Protein AF-0000000067511262 (afdb_homodimer)

Solvent-accessible surface area (backbone atoms only — not comparable to full-atom values): 21198 Å² total; per-residue (Å²): 120,46,37,30,38,48,37,59,48,63,80,64,59,83,78,60,45,50,91,71,30,51,30,31,38,39,18,24,50,62,90,54,74,32,18,30,41,23,57,16,49,47,28,52,44,31,54,56,32,47,76,54,63,23,46,34,28,38,36,55,33,84,53,57,82,74,45,63,75,54,71,71,54,48,51,17,44,37,46,35,39,42,48,41,53,71,35,52,45,58,25,39,30,36,55,55,27,38,97,84,36,38,76,28,59,68,62,50,61,68,41,51,72,46,47,73,78,48,45,28,30,36,33,55,59,56,26,57,29,52,77,92,48,42,66,60,50,49,54,51,39,42,72,74,50,31,48,32,35,35,31,40,50,44,69,58,97,59,64,38,81,78,20,39,69,54,38,26,51,50,40,60,69,39,64,79,68,36,44,48,28,40,29,61,87,36,27,57,86,48,39,64,62,50,29,63,73,27,67,37,55,33,41,31,21,76,44,47,115,123,47,36,30,37,49,36,58,49,63,80,64,58,85,78,61,46,50,92,70,30,50,31,31,39,41,17,23,48,62,92,54,73,32,18,30,41,22,56,13,49,47,29,51,43,30,54,57,31,48,77,51,65,23,48,36,28,36,35,54,32,84,53,56,83,76,44,63,74,54,70,69,54,49,52,18,45,35,45,35,38,41,48,39,53,72,34,52,44,58,24,39,30,36,56,56,26,39,97,84,35,39,77,27,59,69,62,51,62,68,40,50,73,46,47,72,80,49,45,29,30,36,34,54,60,57,25,58,30,52,76,93,49,42,65,60,48,49,54,52,39,42,71,73,50,30,48,31,36,35,32,42,51,44,70,59,95,58,65,39,81,79,20,39,69,54,38,26,50,52,41,59,69,38,64,80,68,34,44,51,28,41,28,60,86,36,26,58,86,46,40,64,61,50,28,63,72,26,66,37,54,34,41,31,22,77,43,49,112

InterPro domains:
  IPR005627 CutC-like [MF_00795] (1-207)
  IPR005627 CutC-like [PF03932] (2-208)
  IPR005627 CutC-like [PTHR12598] (1-207)
  IPR036822 CutC-like domain superfamily [G3DSA:3.20.20.380] (1-209)
  IPR036822 CutC-like domain superfamily [SSF110395] (1-209)

Secondary structure (DSSP, 8-state):
-EEEEEEETTTTGGG--TTT-SEEEEEB-GGGT-BPPPHHHHHHHHHHHHHTT-EEEEE--SSSS-S---HHHHHHHHHHHHHHHHHT-SEEEE--B-TTSSB-HHHHHHHGGGGTT--EEE-GGGGGS-GGGHHHHHHHHHHHTEEEEEE-SSSS---GGGGHHHHHHHHHHHTTSSEEEE-SS-BTTTHHHHHHHHT-SEEEETB--/-EEEEEEETTTTGGG--TTT-SEEEEEB-GGGT-BPPPHHHHHHHHHHHHHTT-EEEEE--SSSS-S---HHHHHHHHHHHHHHHHHT-SEEEE--B-TTSSB-HHHHHHHGGGGTT--EEE-GGGGGS-GGGHHHHHHHHHHHTEEEEEE-SSSS---GGGGHHHHHHHHHHHTTSSEEEE-SS-BTTTHHHHHHHHT-SEEEETB--

Organism: Streptococcus pyogenes serotype M1 (NCBI:txid301447)

Sequence (418 aa):
MIKEFCAENLTLLPTLDAGQISRVELCDNLAVGGTTPSYGVIKEACQLLHDKKISVATMIRPRGGDFVYNDLELKAMEEDILKAVEAGSDALVLGLLTTENQLDTDAIEQLLPATQGLPLVFHMAFDRIPTDHQHQALDQLIDYGFVRVLTHGSPEATPITDNVEQLKSLVTYANKRIEIMIGGGITAENCQSLSQLTGTAIVHGTKIIMIKEFCAENLTLLPTLDAGQISRVELCDNLAVGGTTPSYGVIKEACQLLHDKKISVATMIRPRGGDFVYNDLELKAMEEDILKAVEAGSDALVLGLLTTENQLDTDAIEQLLPATQGLPLVFHMAFDRIPTDHQHQALDQLIDYGFVRVLTHGSPEATPITDNVEQLKSLVTYANKRIEIMIGGGITAENCQSLSQLTGTAIVHGTKII

Foldseek 3Di:
DAEEAEDAFCVCLLVDACVQHQEYEYFHPCVQPGAFDDLVSLLVSQVSVVVRNHAYETEQHHDHDAQADDPVSLVVSLVSLLSSVVSHHQEYEGEHADPQLHGPPVSLVVNLVSNVLHAYEYEQSLQSHDLVCSLVNLVVCLVSRHAEYEHLQHPDLDDSVVNLVSLLVVCVSCVNSHAYEYEHNAACVCPVVSCVSSVGDYYYDNHND/DAEEAEDAFCVCLLVDACVQHQEYEYFHPCVQPGAFDDLVSLLVSQVSVVVRNHAYETEQHHDHDAQADDPVSLVVSLVSLLSSVVSHHQEYEGEHADPQLHGPPVSLVVNLVSNVLHAYEYEQSLQSHDLVCSLVNLVVCLVSRHAEYEHLQHPDLDASVVNLVSLLVVCVSCVNSHAYEYEHNAACVCPVVSCVSSVGDYYYDNHND

Nearest PDB structures (foldseek):
  2bdq-assembly1_B  TM=9.965E-01  e=1.317E-31  Streptococcus agalactiae
  3iwp-assembly5_C  TM=9.429E-01  e=2.240E-20  Homo sapiens
  3iwp-assembly4_A  TM=9.549E-01  e=7.178E-20  Homo sapiens
  3iwp-assembly5_D  TM=9.523E-01  e=1.079E-19  Homo sapiens
  3iwp-assembly3_I  TM=9.558E-01  e=2.740E-19  Homo sapiens

pLDDT: mean 97.74, std 1.68, range [88.31, 98.94]

Structure (mmCIF, N/CA/C/O backbone):
data_AF-0000000067511262-model_v1
#
loop_
_entity.id
_entity.type
_entity.pdbx_description
1 polymer 'PF03932 family protein CutC'
#
loop_
_atom_site.group_PDB
_atom_site.id
_atom_site.type_symbol
_atom_site.label_atom_id
_atom_site.label_alt_id
_atom_site.label_comp_id
_atom_site.label_asym_id
_atom_site.label_entity_id
_atom_site.label_seq_id
_atom_site.pdbx_PDB_ins_code
_atom_site.Cartn_x
_atom_site.Cartn_y
_atom_site.Cartn_z
_atom_site.occupancy
_atom_site.B_iso_or_equiv
_atom_site.auth_seq_id
_atom_site.auth_comp_id
_atom_site.auth_asym_id
_atom_site.auth_atom_id
_atom_site.pdbx_PDB_model_num
ATOM 1 N N . MET A 1 1 ? -8.945 -26.469 -13.742 1 91.44 1 MET A N 1
ATOM 2 C CA . MET A 1 1 ? -8.305 -25.156 -13.891 1 91.44 1 MET A CA 1
ATOM 3 C C . MET A 1 1 ? -8.477 -24.328 -12.633 1 91.44 1 MET A C 1
ATOM 5 O O . MET A 1 1 ? -9.586 -24.203 -12.102 1 91.44 1 MET A O 1
ATOM 9 N N . ILE A 1 2 ? -7.406 -23.875 -12.062 1 95.06 2 ILE A N 1
ATOM 10 C CA . ILE A 1 2 ? -7.398 -23.047 -10.867 1 95.06 2 ILE A CA 1
ATOM 11 C C . ILE A 1 2 ? -7.387 -21.562 -11.258 1 95.06 2 ILE A C 1
ATOM 13 O O . ILE A 1 2 ? -6.59 -21.141 -12.102 1 95.06 2 ILE A O 1
ATOM 17 N N . LYS A 1 3 ? -8.305 -20.812 -10.641 1 96.88 3 LYS A N 1
ATOM 18 C CA . LYS A 1 3 ? -8.359 -19.375 -10.883 1 96.88 3 LYS A CA 1
ATOM 19 C C . LYS A 1 3 ? -7.84 -18.594 -9.672 1 96.88 3 LYS A C 1
ATOM 21 O O . LYS A 1 3 ? -8.258 -18.844 -8.539 1 96.88 3 LYS A O 1
ATOM 26 N N . GLU A 1 4 ? -6.957 -17.797 -9.93 1 98.19 4 GLU A N 1
ATOM 27 C CA . GLU A 1 4 ? -6.445 -16.875 -8.922 1 98.19 4 GLU A CA 1
ATOM 28 C C . GLU A 1 4 ? -6.895 -15.445 -9.203 1 98.19 4 GLU A C 1
ATOM 30 O O . GLU A 1 4 ? -6.633 -14.906 -10.289 1 98.19 4 GLU A O 1
ATOM 35 N N . PHE A 1 5 ? -7.598 -14.938 -8.25 1 98.44 5 PHE A N 1
ATOM 36 C CA . PHE A 1 5 ? -8.07 -13.562 -8.375 1 98.44 5 PHE A CA 1
ATOM 37 C C . PHE A 1 5 ? -7.043 -12.578 -7.836 1 98.44 5 PHE A C 1
ATOM 39 O O . PHE A 1 5 ? -6.535 -12.75 -6.727 1 98.44 5 PHE A O 1
ATOM 46 N N . CYS A 1 6 ? -6.633 -11.633 -8.594 1 98.44 6 CYS A N 1
ATOM 47 C CA . CYS A 1 6 ? -5.75 -10.555 -8.156 1 98.44 6 CYS A CA 1
ATOM 48 C C . CYS A 1 6 ? -6.547 -9.43 -7.504 1 98.44 6 CYS A C 1
ATOM 50 O O . CYS A 1 6 ? -7.273 -8.703 -8.18 1 98.44 6 CYS A O 1
ATOM 52 N N . ALA A 1 7 ? -6.395 -9.273 -6.238 1 98.5 7 ALA A N 1
ATOM 53 C CA . ALA A 1 7 ? -7.219 -8.344 -5.473 1 98.5 7 ALA A CA 1
ATOM 54 C C . ALA A 1 7 ? -6.395 -7.16 -4.98 1 98.5 7 ALA A C 1
ATOM 56 O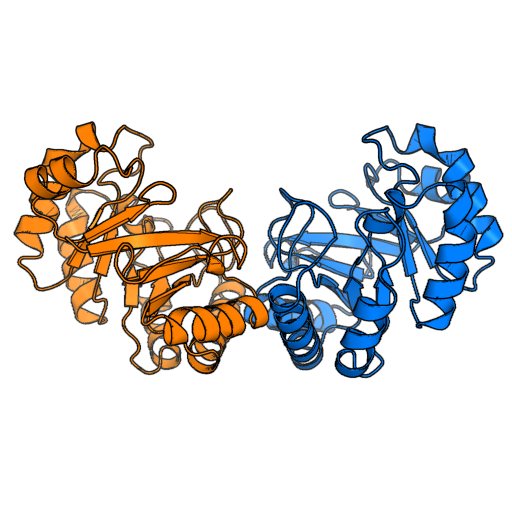 O . ALA A 1 7 ? -5.258 -7.328 -4.539 1 98.5 7 ALA A O 1
ATOM 57 N N . GLU A 1 8 ? -7.016 -6.012 -5.059 1 98.25 8 GLU A N 1
ATOM 58 C CA . GLU A 1 8 ? -6.484 -4.816 -4.402 1 98.25 8 GLU A CA 1
ATOM 59 C C . GLU A 1 8 ? -7.242 -4.512 -3.115 1 98.25 8 GLU A C 1
ATOM 61 O O . GLU A 1 8 ? -8.43 -4.191 -3.15 1 98.25 8 GLU A O 1
ATOM 66 N N . ASN A 1 9 ? -6.5 -4.598 -2.01 1 98.12 9 ASN A N 1
ATOM 67 C CA . ASN A 1 9 ? -7.059 -4.367 -0.682 1 98.12 9 ASN A CA 1
ATOM 68 C C . ASN A 1 9 ? -8.258 -5.273 -0.418 1 98.12 9 ASN A C 1
ATOM 70 O O . ASN A 1 9 ? -8.273 -6.434 -0.833 1 98.12 9 ASN A O 1
ATOM 74 N N . LEU A 1 10 ? -9.289 -4.801 0.387 1 98.75 10 LEU A N 1
ATOM 75 C CA . LEU A 1 10 ? -10.344 -5.66 0.913 1 98.75 10 LEU A CA 1
ATOM 76 C C . LEU A 1 10 ? -11.609 -5.559 0.058 1 98.75 10 LEU A C 1
ATOM 78 O O . LEU A 1 10 ? -12.531 -6.359 0.213 1 98.75 10 LEU A O 1
ATOM 82 N N . THR A 1 11 ? -11.672 -4.641 -0.867 1 97.19 11 THR A N 1
ATOM 83 C CA . THR A 1 11 ? -12.891 -4.109 -1.462 1 97.19 11 THR A CA 1
ATOM 84 C C . THR A 1 11 ? -13.727 -5.227 -2.08 1 97.19 11 THR A C 1
ATOM 86 O O . THR A 1 11 ? -14.93 -5.312 -1.84 1 97.19 11 THR A O 1
ATOM 89 N N . LEU A 1 12 ? -13.164 -6.164 -2.807 1 97.25 12 LEU A N 1
ATOM 90 C CA . LEU A 1 12 ? -13.938 -7.141 -3.564 1 97.25 12 LEU A CA 1
ATOM 91 C C . LEU A 1 12 ? -13.922 -8.5 -2.873 1 97.25 12 LEU A C 1
ATOM 93 O O . LEU A 1 12 ? -14.602 -9.43 -3.309 1 97.25 12 LEU A O 1
ATOM 97 N N . LEU A 1 13 ? -13.273 -8.648 -1.768 1 98.19 13 LEU A N 1
ATOM 98 C CA . LEU A 1 13 ? -13.031 -9.953 -1.154 1 98.19 13 LEU A CA 1
ATOM 99 C C . LEU A 1 13 ? -14.336 -10.555 -0.641 1 98.19 13 LEU A C 1
ATOM 101 O O . LEU A 1 13 ? -14.562 -11.758 -0.78 1 98.19 13 LEU A O 1
ATOM 105 N N . PRO A 1 14 ? -15.234 -9.703 -0.046 1 97.69 14 PRO A N 1
ATOM 106 C CA . PRO A 1 14 ? -16.484 -10.289 0.459 1 97.69 14 PRO A CA 1
ATOM 107 C C . PRO A 1 14 ? -17.328 -10.922 -0.642 1 97.69 14 PRO A C 1
ATOM 109 O O . PRO A 1 14 ? -18.125 -11.82 -0.368 1 97.69 14 PRO A O 1
ATOM 112 N N . THR A 1 15 ? -17.141 -10.539 -1.883 1 96.56 15 THR A N 1
ATOM 113 C CA . THR A 1 15 ? -17.984 -11.016 -2.971 1 96.56 15 THR A CA 1
ATOM 114 C C . THR A 1 15 ? -17.469 -12.328 -3.535 1 96.56 15 THR A C 1
ATOM 116 O O . THR A 1 15 ? -18.141 -12.984 -4.328 1 96.56 15 THR A O 1
ATOM 119 N N . LEU A 1 16 ? -16.234 -12.75 -3.158 1 97.06 16 LEU A N 1
ATOM 120 C CA . LEU A 1 16 ? -15.609 -13.938 -3.719 1 97.06 16 LEU A CA 1
ATOM 121 C C . LEU A 1 16 ? -16.219 -15.203 -3.125 1 97.06 16 LEU A C 1
ATOM 123 O O . LEU A 1 16 ? -16.672 -15.203 -1.979 1 97.06 16 LEU A O 1
ATOM 127 N N . ASP A 1 17 ? -16.188 -16.156 -3.979 1 95.19 17 ASP A N 1
ATOM 128 C CA . ASP A 1 17 ? -16.75 -17.469 -3.609 1 95.19 17 ASP A CA 1
ATOM 129 C C . ASP A 1 17 ? -15.781 -18.594 -3.955 1 95.19 17 ASP A C 1
ATOM 131 O O . ASP A 1 17 ? -15.18 -18.594 -5.031 1 95.19 17 ASP A O 1
ATOM 135 N N . ALA A 1 18 ? -15.688 -19.562 -3.039 1 93.75 18 ALA A N 1
ATOM 136 C CA . ALA A 1 18 ? -14.734 -20.656 -3.201 1 93.75 18 ALA A CA 1
ATOM 137 C C . ALA A 1 18 ? -15.086 -21.516 -4.406 1 93.75 18 ALA A C 1
ATOM 139 O O . ALA A 1 18 ? -14.242 -22.281 -4.902 1 93.75 18 ALA A O 1
ATOM 140 N N . GLY A 1 19 ? -16.281 -21.469 -4.898 1 92.06 19 GLY A N 1
ATOM 141 C CA . GLY A 1 19 ? -16.688 -22.188 -6.098 1 92.06 19 GLY A CA 1
ATOM 142 C C . GLY A 1 19 ? -16.109 -21.594 -7.367 1 92.06 19 GLY A C 1
ATOM 143 O O . GLY A 1 19 ? -16.016 -22.266 -8.391 1 92.06 19 GLY A O 1
ATOM 144 N N . GLN A 1 20 ? -15.648 -20.359 -7.262 1 92.56 20 GLN A N 1
ATOM 145 C CA . GLN A 1 20 ? -15.18 -19.656 -8.445 1 92.56 20 GLN A CA 1
ATOM 146 C C . GLN A 1 20 ? -13.688 -19.359 -8.359 1 92.56 20 GLN A C 1
ATOM 148 O O . GLN A 1 20 ? -12.984 -19.375 -9.375 1 92.56 20 GLN A O 1
ATOM 153 N N . ILE A 1 21 ? -13.273 -19.062 -7.152 1 94.5 21 ILE A N 1
ATOM 154 C CA . ILE A 1 21 ? -11.891 -18.656 -6.922 1 94.5 21 ILE A CA 1
ATOM 155 C C . ILE A 1 21 ? -11.273 -19.516 -5.82 1 94.5 21 ILE A C 1
ATOM 157 O O . ILE A 1 21 ? -11.852 -19.641 -4.734 1 94.5 21 ILE A O 1
ATOM 161 N N . SER A 1 22 ? -10.086 -20 -6.102 1 94.5 22 SER A N 1
ATOM 162 C CA . SER A 1 22 ? -9.406 -20.812 -5.105 1 94.5 22 SER A CA 1
ATOM 163 C C . SER A 1 22 ? -8.344 -20.016 -4.355 1 94.5 22 SER A C 1
ATOM 165 O O . SER A 1 22 ? -7.996 -20.359 -3.221 1 94.5 22 SER A O 1
ATOM 167 N N . ARG A 1 23 ? -7.898 -19.047 -5.023 1 97.31 23 ARG A N 1
ATOM 168 C CA . ARG A 1 23 ? -6.766 -18.297 -4.488 1 97.31 23 ARG A CA 1
ATOM 169 C C . ARG A 1 23 ? -6.875 -16.812 -4.824 1 97.31 23 ARG A C 1
ATOM 171 O O . ARG A 1 23 ? -7.387 -16.453 -5.887 1 97.31 23 ARG A O 1
ATOM 178 N N . VAL A 1 24 ? -6.406 -16.062 -3.877 1 98.75 24 VAL A N 1
ATOM 179 C CA . VAL A 1 24 ? -6.332 -14.617 -4.09 1 98.75 24 VAL A CA 1
ATOM 180 C C . VAL A 1 24 ? -4.887 -14.148 -3.957 1 98.75 24 VAL A C 1
ATOM 182 O O . VAL A 1 24 ? -4.199 -14.5 -2.996 1 98.75 24 VAL A O 1
ATOM 185 N N . GLU A 1 25 ? -4.367 -13.516 -4.945 1 98.88 25 GLU A N 1
ATOM 186 C CA . GLU A 1 25 ? -3.195 -12.672 -4.734 1 98.88 25 GLU A CA 1
ATOM 187 C C . GLU A 1 25 ? -3.592 -11.305 -4.188 1 98.88 25 GLU A C 1
ATOM 189 O O . GLU A 1 25 ? -4.312 -10.555 -4.848 1 98.88 25 GLU A O 1
ATOM 194 N N . LEU A 1 26 ? -3.148 -11.031 -2.98 1 98.94 26 LEU A N 1
ATOM 195 C CA . LEU A 1 26 ? -3.523 -9.805 -2.291 1 98.94 26 LEU A CA 1
ATOM 196 C C . LEU A 1 26 ? -2.451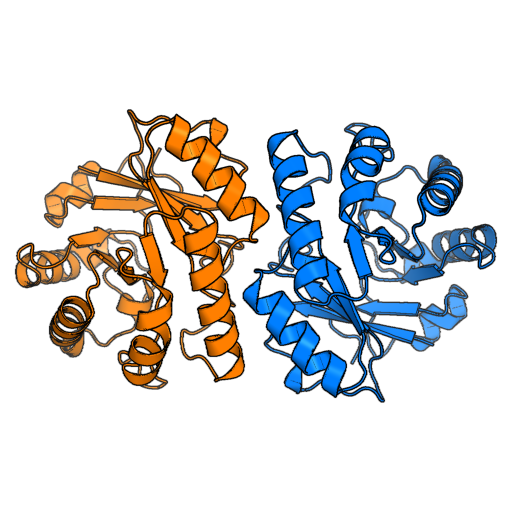 -8.734 -2.469 1 98.94 26 LEU A C 1
ATOM 198 O O . LEU A 1 26 ? -1.285 -8.953 -2.137 1 98.94 26 LEU A O 1
ATOM 202 N N . CYS A 1 27 ? -2.859 -7.562 -2.994 1 98.69 27 CYS A N 1
ATOM 203 C CA . CYS A 1 27 ? -1.966 -6.445 -3.27 1 98.69 27 CYS A CA 1
ATOM 204 C C . CYS A 1 27 ? -2.578 -5.129 -2.801 1 98.69 27 CYS A C 1
ATOM 206 O O . CYS A 1 27 ? -3.771 -5.07 -2.494 1 98.69 27 CYS A O 1
ATOM 208 N N . ASP A 1 28 ? -1.765 -4.219 -2.607 1 98.38 28 ASP A N 1
ATOM 209 C CA . ASP A 1 28 ? -2.146 -2.816 -2.717 1 98.38 28 ASP A CA 1
ATOM 210 C C . ASP A 1 28 ? -1.593 -2.193 -3.996 1 98.38 28 ASP A C 1
ATOM 212 O O . ASP A 1 28 ? -0.698 -2.758 -4.629 1 98.38 28 ASP A O 1
ATOM 216 N N . ASN A 1 29 ? -2.117 -1.059 -4.523 1 98.31 29 ASN A N 1
ATOM 217 C CA . ASN A 1 29 ? -1.533 -0.206 -5.555 1 98.31 29 ASN A CA 1
ATOM 218 C C . ASN A 1 29 ? -1.349 -0.961 -6.867 1 98.31 29 ASN A C 1
ATOM 220 O O . ASN A 1 29 ? -0.247 -0.994 -7.422 1 98.31 29 ASN A O 1
ATOM 224 N N . LEU A 1 30 ? -2.377 -1.603 -7.422 1 97.5 30 LEU A N 1
ATOM 225 C CA . LEU A 1 30 ? -2.326 -2.359 -8.664 1 97.5 30 LEU A CA 1
ATOM 226 C C . LEU A 1 30 ? -1.974 -1.452 -9.844 1 97.5 30 LEU A C 1
ATOM 228 O O . LEU A 1 30 ? -1.562 -1.932 -10.898 1 97.5 30 LEU A O 1
ATOM 232 N N . ALA A 1 31 ? -2.109 -0.095 -9.641 1 96.25 31 ALA A N 1
ATOM 233 C CA . ALA A 1 31 ? -1.77 0.861 -10.688 1 96.25 31 ALA A CA 1
ATOM 234 C C . ALA A 1 31 ? -0.306 0.726 -11.102 1 96.25 31 ALA A C 1
ATOM 236 O O . ALA A 1 31 ? 0.058 1.044 -12.234 1 96.25 31 ALA A O 1
ATOM 237 N N . VAL A 1 32 ? 0.518 0.247 -10.172 1 97.12 32 VAL A N 1
ATOM 238 C CA . VAL A 1 32 ? 1.931 0.077 -10.492 1 97.12 32 VAL A CA 1
ATOM 239 C C . VAL A 1 32 ? 2.285 -1.408 -10.492 1 97.12 32 VAL A C 1
ATOM 241 O O . VAL A 1 32 ? 3.443 -1.776 -10.289 1 97.12 32 VAL A O 1
ATOM 244 N N . GLY A 1 33 ? 1.316 -2.27 -10.523 1 96.5 33 GLY A N 1
ATOM 245 C CA . GLY A 1 33 ? 1.531 -3.707 -10.602 1 96.5 33 GLY A CA 1
ATOM 246 C C . GLY A 1 33 ? 1.364 -4.406 -9.273 1 96.5 33 GLY A C 1
ATOM 247 O O . GLY A 1 33 ? 1.539 -5.625 -9.18 1 96.5 33 GLY A O 1
ATOM 248 N N . GLY A 1 34 ? 1.094 -3.625 -8.211 1 98.38 34 GLY A N 1
ATOM 249 C CA . GLY A 1 34 ? 0.868 -4.207 -6.902 1 98.38 34 GLY A CA 1
ATOM 250 C C . GLY A 1 34 ? 2.025 -3.992 -5.945 1 98.38 34 GLY A C 1
ATOM 251 O O . GLY A 1 34 ? 3.188 -4.137 -6.328 1 98.38 34 GLY A O 1
ATOM 252 N N . THR A 1 35 ? 1.73 -3.602 -4.77 1 98.88 35 THR A N 1
ATOM 253 C CA . THR A 1 35 ? 2.699 -3.51 -3.684 1 98.88 35 THR A CA 1
ATOM 254 C C . THR A 1 35 ? 2.18 -4.215 -2.434 1 98.88 35 THR A C 1
ATOM 256 O O . THR A 1 35 ? 1.051 -4.711 -2.418 1 98.88 35 THR A O 1
ATOM 259 N N . THR A 1 36 ? 3.043 -4.324 -1.447 1 98.94 36 THR A N 1
ATOM 260 C CA . THR A 1 36 ? 2.682 -5.012 -0.211 1 98.94 36 THR A CA 1
ATOM 261 C C . THR A 1 36 ? 1.531 -4.293 0.49 1 98.94 36 THR A C 1
ATOM 263 O O . THR A 1 36 ? 1.616 -3.092 0.763 1 98.94 36 THR A O 1
ATOM 266 N N . PRO A 1 37 ? 0.42 -4.996 0.741 1 98.88 37 PRO A N 1
ATOM 267 C CA . PRO A 1 37 ? -0.646 -4.367 1.526 1 98.88 37 PRO A CA 1
ATOM 268 C C . PRO A 1 37 ? -0.221 -4.066 2.963 1 98.88 37 PRO A C 1
ATOM 270 O O . PRO A 1 37 ? 0.802 -4.578 3.428 1 98.88 37 PRO A O 1
ATOM 273 N N . SER A 1 38 ? -0.977 -3.248 3.627 1 98.94 38 SER A N 1
ATOM 274 C CA . SER A 1 38 ? -0.745 -3.012 5.047 1 98.94 38 SER A CA 1
ATOM 275 C C . SER A 1 38 ? -1.004 -4.273 5.867 1 98.94 38 SER A C 1
ATOM 277 O O . SER A 1 38 ? -1.692 -5.188 5.406 1 98.94 38 SER A O 1
ATOM 279 N N . TYR A 1 39 ? -0.468 -4.297 7.062 1 98.94 39 TYR A N 1
ATOM 280 C CA . TYR A 1 39 ? -0.648 -5.457 7.93 1 98.94 39 TYR A CA 1
ATOM 281 C C . TYR A 1 39 ? -2.129 -5.727 8.18 1 98.94 39 TYR A C 1
ATOM 283 O O . TYR A 1 39 ? -2.576 -6.871 8.102 1 98.94 39 TYR A O 1
ATOM 291 N N . GLY A 1 40 ? -2.826 -4.66 8.523 1 98.94 40 GLY A N 1
ATOM 292 C CA . GLY A 1 40 ? -4.242 -4.82 8.805 1 98.94 40 GLY A CA 1
ATOM 293 C C . GLY A 1 40 ? -5.02 -5.398 7.641 1 98.94 40 GLY A C 1
ATOM 294 O O . GLY A 1 40 ? -5.898 -6.242 7.828 1 98.94 40 GLY A O 1
ATOM 295 N N . VAL A 1 41 ? -4.75 -4.949 6.449 1 98.94 41 VAL A N 1
ATOM 296 C CA . VAL A 1 41 ? -5.41 -5.465 5.258 1 98.94 41 VAL A CA 1
ATOM 297 C C . VAL A 1 41 ? -5.09 -6.949 5.09 1 98.94 41 VAL A C 1
ATOM 299 O O . VAL A 1 41 ? -5.977 -7.754 4.809 1 98.94 41 VAL A O 1
ATOM 302 N N . ILE A 1 42 ? -3.826 -7.359 5.277 1 98.94 42 ILE A N 1
ATOM 303 C CA . ILE A 1 42 ? -3.439 -8.758 5.141 1 98.94 42 ILE A CA 1
ATOM 304 C C . ILE A 1 42 ? -4.191 -9.609 6.164 1 98.94 42 ILE A C 1
ATOM 306 O O . ILE A 1 42 ? -4.793 -10.625 5.816 1 98.94 42 ILE A O 1
ATOM 310 N N . LYS A 1 43 ? -4.172 -9.156 7.363 1 98.94 43 LYS A N 1
ATOM 311 C CA . LYS A 1 43 ? -4.766 -9.922 8.453 1 98.94 43 LYS A CA 1
ATOM 312 C C . LYS A 1 43 ? -6.258 -10.141 8.227 1 98.94 43 LYS A C 1
ATOM 314 O O . LYS A 1 43 ? -6.746 -11.273 8.281 1 98.94 43 LYS A O 1
ATOM 319 N N . GLU A 1 44 ? -6.973 -9.047 7.922 1 98.94 44 GLU A N 1
ATOM 320 C CA . GLU A 1 44 ? -8.422 -9.148 7.746 1 98.94 44 GLU A CA 1
ATOM 321 C C . GLU A 1 44 ? -8.766 -9.914 6.477 1 98.94 44 GLU A C 1
ATOM 323 O O . GLU A 1 44 ? -9.773 -10.633 6.438 1 98.94 44 GLU A O 1
ATOM 328 N N . ALA A 1 45 ? -7.977 -9.734 5.453 1 98.94 45 ALA A N 1
ATOM 329 C CA . ALA A 1 45 ? -8.18 -10.508 4.227 1 98.94 45 ALA A CA 1
ATOM 330 C C . ALA A 1 45 ? -8.023 -12 4.484 1 98.94 45 ALA A C 1
ATOM 332 O O . ALA A 1 45 ? -8.859 -12.805 4.055 1 98.94 45 ALA A O 1
ATOM 333 N N . CYS A 1 46 ? -6.914 -12.375 5.152 1 98.94 46 CYS A N 1
ATOM 334 C CA . CYS A 1 46 ? -6.664 -13.781 5.438 1 98.94 46 CYS A CA 1
ATOM 335 C C . CYS A 1 46 ? -7.805 -14.383 6.25 1 98.94 46 CYS A C 1
ATOM 337 O O . CYS A 1 46 ? -8.297 -15.469 5.93 1 98.94 46 CYS A O 1
ATOM 339 N N . GLN A 1 47 ? -8.234 -13.656 7.273 1 98.81 47 GLN A N 1
ATOM 340 C CA . GLN A 1 47 ? -9.32 -14.164 8.102 1 98.81 47 GLN A CA 1
ATOM 341 C C . GLN A 1 47 ? -10.586 -14.367 7.277 1 98.81 47 GLN A C 1
ATOM 343 O O . GLN A 1 47 ? -11.195 -15.438 7.32 1 98.81 47 GLN A O 1
ATOM 348 N N . LEU A 1 48 ? -10.984 -13.367 6.512 1 98.75 48 LEU A N 1
ATOM 349 C CA . LEU A 1 48 ? -12.195 -13.414 5.711 1 98.75 48 LEU A CA 1
ATOM 350 C C . LEU A 1 48 ? -12.141 -14.547 4.695 1 98.75 48 LEU A C 1
ATOM 352 O O . LEU A 1 48 ? -13.078 -15.336 4.59 1 98.75 48 LEU A O 1
ATOM 356 N N . LEU A 1 49 ? -11.055 -14.641 3.973 1 98.81 49 LEU A N 1
ATOM 357 C CA . LEU A 1 49 ? -10.945 -15.578 2.859 1 98.81 49 LEU A CA 1
ATOM 358 C C . LEU A 1 49 ? -10.758 -17 3.369 1 98.81 49 LEU A C 1
ATOM 360 O O . LEU A 1 49 ? -11.258 -17.953 2.754 1 98.81 49 LEU A O 1
ATOM 364 N N . HIS A 1 50 ? -10.039 -17.188 4.5 1 98.75 50 HIS A N 1
ATOM 365 C CA . HIS A 1 50 ? -9.922 -18.5 5.098 1 98.75 50 HIS A CA 1
ATOM 366 C C . HIS A 1 50 ? -11.281 -19.047 5.516 1 98.75 50 HIS A C 1
ATOM 368 O O . HIS A 1 50 ? -11.57 -20.234 5.344 1 98.75 50 HIS A O 1
ATOM 374 N N . ASP A 1 51 ? -12.086 -18.156 6.074 1 98.19 51 ASP A N 1
ATOM 375 C CA . ASP A 1 51 ? -13.445 -18.547 6.43 1 98.19 51 ASP A CA 1
ATOM 376 C C . ASP A 1 51 ? -14.211 -19.047 5.207 1 98.19 51 ASP A C 1
ATOM 378 O O . ASP A 1 51 ? -15.117 -19.875 5.332 1 98.19 51 ASP A O 1
ATOM 382 N N . LYS A 1 52 ? -13.852 -18.641 4.047 1 97.88 52 LYS A N 1
ATOM 383 C CA . LYS A 1 52 ? -14.492 -19.016 2.791 1 97.88 52 LYS A CA 1
ATOM 384 C C . LYS A 1 52 ? -13.719 -20.156 2.107 1 97.88 52 LYS A C 1
ATOM 386 O O . LYS A 1 52 ? -14.047 -20.547 0.986 1 97.88 52 LYS A O 1
ATOM 391 N N . LYS A 1 53 ? -12.648 -20.531 2.686 1 97.94 53 LYS A N 1
ATOM 392 C CA . LYS A 1 53 ? -11.797 -21.609 2.168 1 97.94 53 LYS A CA 1
ATOM 393 C C . LYS A 1 53 ? -11.086 -21.172 0.889 1 97.94 53 LYS A C 1
ATOM 395 O O . LYS A 1 53 ? -10.977 -21.953 -0.059 1 97.94 53 LYS A O 1
ATOM 400 N N . ILE A 1 54 ? -10.703 -19.953 0.823 1 98.56 54 ILE A N 1
ATOM 401 C CA . ILE A 1 54 ? -9.898 -19.391 -0.253 1 98.56 54 ILE A CA 1
ATOM 402 C C . ILE A 1 54 ? -8.516 -19.031 0.277 1 98.56 54 ILE A C 1
ATOM 404 O O . ILE A 1 54 ? -8.391 -18.375 1.316 1 98.56 54 ILE A O 1
ATOM 408 N N . SER A 1 55 ? -7.453 -19.469 -0.359 1 98.56 55 SER A N 1
ATOM 409 C CA . SER A 1 55 ? -6.098 -19.203 0.108 1 98.56 55 SER A CA 1
ATOM 410 C C . SER A 1 55 ? -5.625 -17.812 -0.331 1 98.56 55 SER A C 1
ATOM 412 O O . SER A 1 55 ? -6.137 -17.266 -1.305 1 98.56 55 SER A O 1
ATOM 414 N N . VAL A 1 56 ? -4.691 -17.266 0.425 1 98.88 56 VAL A N 1
ATOM 415 C CA . VAL A 1 56 ? -4.215 -15.906 0.171 1 98.88 56 VAL A CA 1
ATOM 416 C C . VAL A 1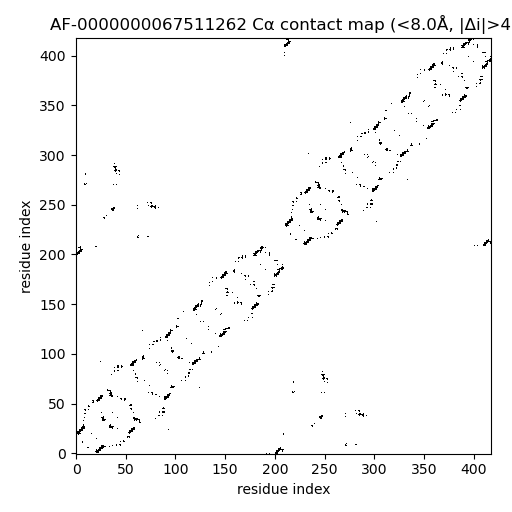 56 ? -2.713 -15.93 -0.095 1 98.88 56 VAL A C 1
ATOM 418 O O . VAL A 1 56 ? -1.941 -16.453 0.709 1 98.88 56 VAL A O 1
ATOM 421 N N . ALA A 1 57 ? -2.301 -15.445 -1.209 1 98.94 57 ALA A N 1
ATOM 422 C CA . ALA A 1 57 ? -0.905 -15.141 -1.506 1 98.94 57 ALA A CA 1
ATOM 423 C C . ALA A 1 57 ? -0.646 -13.633 -1.416 1 98.94 57 ALA A C 1
ATOM 425 O O . ALA A 1 57 ? -1.212 -12.852 -2.184 1 98.94 57 ALA A O 1
ATOM 426 N N . THR A 1 58 ? 0.21 -13.219 -0.524 1 98.94 58 THR A N 1
ATOM 427 C CA . THR A 1 58 ? 0.412 -11.797 -0.254 1 98.94 58 THR A CA 1
ATOM 428 C C . THR A 1 58 ? 1.607 -11.266 -1.037 1 98.94 58 THR A C 1
ATOM 430 O O . THR A 1 58 ? 2.688 -11.859 -1.013 1 98.94 58 THR A O 1
ATOM 433 N N . MET A 1 59 ? 1.432 -10.203 -1.678 1 98.94 59 MET A N 1
ATOM 434 C CA . MET A 1 59 ? 2.494 -9.516 -2.404 1 98.94 59 MET A CA 1
ATOM 435 C C . MET A 1 59 ? 3.521 -8.93 -1.441 1 98.94 59 MET A C 1
ATOM 437 O O . MET A 1 59 ? 3.16 -8.266 -0.47 1 98.94 59 MET A O 1
ATOM 441 N N . ILE A 1 60 ? 4.777 -9.211 -1.687 1 98.94 60 ILE A N 1
ATOM 442 C CA . ILE A 1 60 ? 5.898 -8.578 -1.002 1 98.94 60 ILE A CA 1
ATOM 443 C C . ILE A 1 60 ? 6.695 -7.734 -1.993 1 98.94 60 ILE A C 1
ATOM 445 O O . ILE A 1 60 ? 7.512 -8.258 -2.752 1 98.94 60 ILE A O 1
ATOM 449 N N . ARG A 1 61 ? 6.461 -6.465 -2.035 1 98.88 61 ARG A N 1
ATOM 450 C CA . ARG A 1 61 ? 7 -5.496 -2.984 1 98.88 61 ARG A CA 1
ATOM 451 C C . ARG A 1 61 ? 6.863 -4.074 -2.451 1 98.88 61 ARG A C 1
ATOM 453 O O . ARG A 1 61 ? 5.762 -3.523 -2.412 1 98.88 61 ARG A O 1
ATOM 460 N N . PRO A 1 62 ? 7.949 -3.463 -2.1 1 98.75 62 PRO A N 1
ATOM 461 C CA . PRO A 1 62 ? 7.859 -2.221 -1.33 1 98.75 62 PRO A CA 1
ATOM 462 C C . PRO A 1 62 ? 7.488 -1.018 -2.193 1 98.75 62 PRO A C 1
ATOM 464 O O . PRO A 1 62 ? 7.117 0.035 -1.667 1 98.75 62 PRO A O 1
ATOM 467 N N . ARG A 1 63 ? 7.609 -1.156 -3.525 1 98.56 63 ARG A N 1
ATOM 468 C CA . ARG A 1 63 ? 7.34 -0.033 -4.418 1 98.56 63 ARG A CA 1
ATOM 469 C C . ARG A 1 63 ? 7.16 -0.505 -5.855 1 98.56 63 ARG A C 1
ATOM 471 O O . ARG A 1 63 ? 7.504 -1.642 -6.188 1 98.56 63 ARG A O 1
ATOM 478 N N . GLY A 1 64 ? 6.547 0.365 -6.688 1 97.94 64 GLY A N 1
ATOM 479 C CA . GLY A 1 64 ? 6.512 0.096 -8.117 1 97.94 64 GLY A CA 1
ATOM 480 C C . GLY A 1 64 ? 7.859 0.267 -8.789 1 97.94 64 GLY A C 1
ATOM 481 O O . GLY A 1 64 ? 8.883 0.378 -8.117 1 97.94 64 GLY A O 1
ATOM 482 N N . GLY A 1 65 ? 7.836 0.214 -10.125 1 97.12 65 GLY A N 1
ATOM 483 C CA . GLY A 1 65 ? 9.07 0.369 -10.883 1 97.12 65 GLY A CA 1
ATOM 484 C C . GLY A 1 65 ? 9.758 -0.949 -11.172 1 97.12 65 GLY A C 1
ATOM 485 O O . GLY A 1 65 ? 9.109 -1.947 -11.477 1 97.12 65 GLY A O 1
ATOM 486 N N . ASP A 1 66 ? 11.086 -0.934 -11.086 1 97.94 66 ASP A N 1
ATOM 487 C CA . ASP A 1 66 ? 11.852 -2.133 -11.414 1 97.94 66 ASP A CA 1
ATOM 488 C C . ASP A 1 66 ? 11.898 -3.098 -10.227 1 97.94 66 ASP A C 1
ATOM 490 O O . ASP A 1 66 ? 11.164 -2.922 -9.25 1 97.94 66 ASP A O 1
ATOM 494 N N . PHE A 1 67 ? 12.656 -4.152 -10.336 1 98.75 67 PHE A N 1
ATOM 495 C CA . PHE A 1 67 ? 12.695 -5.219 -9.344 1 98.75 67 PHE A CA 1
ATOM 496 C C . PHE A 1 67 ? 14.102 -5.359 -8.758 1 98.75 67 PHE A C 1
ATOM 498 O O . PHE A 1 67 ? 14.508 -6.453 -8.367 1 98.75 67 PHE A O 1
ATOM 505 N N . VAL A 1 68 ? 14.859 -4.25 -8.859 1 98.81 68 VAL A N 1
ATOM 506 C CA . VAL A 1 68 ? 16.188 -4.129 -8.25 1 98.81 68 VAL A CA 1
ATOM 507 C C . VAL A 1 68 ? 16.078 -3.355 -6.938 1 98.81 68 VAL A C 1
ATOM 509 O O . VAL A 1 68 ? 15.695 -2.184 -6.93 1 98.81 68 VAL A O 1
ATOM 512 N N . TYR A 1 69 ? 16.422 -4.016 -5.871 1 98.75 69 TYR A N 1
ATOM 513 C CA . TYR A 1 69 ? 16.156 -3.428 -4.566 1 98.75 69 TYR A CA 1
ATOM 514 C C . TYR A 1 69 ? 17.453 -3.125 -3.828 1 98.75 69 TYR A C 1
ATOM 516 O O . TYR A 1 69 ? 18.438 -3.873 -3.939 1 98.75 69 TYR A O 1
ATOM 524 N N . ASN A 1 70 ? 17.469 -2.037 -3.115 1 98.38 70 ASN A N 1
ATOM 525 C CA . ASN A 1 70 ? 18.609 -1.707 -2.258 1 98.38 70 ASN A CA 1
ATOM 526 C C . ASN A 1 70 ? 18.453 -2.314 -0.865 1 98.38 70 ASN A C 1
ATOM 528 O O . ASN A 1 70 ? 17.453 -2.982 -0.583 1 98.38 70 ASN A O 1
ATOM 532 N N . ASP A 1 71 ? 19.406 -2.117 0.006 1 98.25 71 ASP A N 1
ATOM 533 C CA . ASP A 1 71 ? 19.453 -2.762 1.315 1 98.25 71 ASP A CA 1
ATOM 534 C C . ASP A 1 71 ? 18.266 -2.338 2.176 1 98.25 71 ASP A C 1
ATOM 536 O O . ASP A 1 71 ? 17.688 -3.158 2.891 1 98.25 71 ASP A O 1
ATOM 540 N N . LEU A 1 72 ? 17.953 -1.089 2.125 1 98.62 72 LEU A N 1
ATOM 541 C CA . LEU A 1 72 ? 16.828 -0.567 2.902 1 98.62 72 LEU A CA 1
ATOM 542 C C . LEU A 1 72 ? 15.523 -1.24 2.494 1 98.62 72 LEU A C 1
ATOM 544 O O . LEU A 1 72 ? 14.719 -1.623 3.35 1 98.62 72 LEU A O 1
ATOM 548 N N . GLU A 1 73 ? 15.344 -1.38 1.229 1 98.81 73 GLU A N 1
ATOM 549 C CA . GLU A 1 73 ? 14.148 -2.025 0.692 1 98.81 73 GLU A CA 1
ATOM 550 C C . GLU A 1 73 ? 14.117 -3.508 1.049 1 98.81 73 GLU A C 1
ATOM 552 O O . GLU A 1 73 ? 13.062 -4.051 1.372 1 98.81 73 GLU A O 1
ATOM 557 N N . LEU A 1 74 ? 15.258 -4.156 1.017 1 98.88 74 LEU A N 1
ATOM 558 C CA . LEU A 1 74 ? 15.32 -5.57 1.37 1 98.88 74 LEU A CA 1
ATOM 559 C C . LEU A 1 74 ? 14.984 -5.777 2.844 1 98.88 74 LEU A C 1
ATOM 561 O O . LEU A 1 74 ? 14.32 -6.758 3.201 1 98.88 74 LEU A O 1
ATOM 565 N N . LYS A 1 75 ? 15.398 -4.883 3.67 1 98.81 75 LYS A N 1
ATOM 566 C CA . LYS A 1 75 ? 15.039 -4.953 5.082 1 98.81 75 LYS A CA 1
ATOM 567 C C . LYS A 1 75 ? 13.531 -4.816 5.27 1 98.81 75 LYS A C 1
ATOM 569 O O . LYS A 1 75 ? 12.922 -5.547 6.055 1 98.81 75 LYS A O 1
ATOM 574 N N . ALA A 1 76 ? 12.984 -3.887 4.566 1 98.94 76 ALA A N 1
ATOM 575 C CA . ALA A 1 76 ? 11.539 -3.707 4.621 1 98.94 76 ALA A CA 1
ATOM 576 C C . ALA A 1 76 ? 10.812 -4.965 4.156 1 98.94 76 ALA A C 1
ATOM 578 O O . ALA A 1 76 ? 9.828 -5.383 4.77 1 98.94 76 ALA A O 1
ATOM 579 N N . MET A 1 77 ? 11.305 -5.57 3.123 1 98.94 77 MET A N 1
ATOM 580 C CA . MET A 1 77 ? 10.703 -6.793 2.6 1 98.94 77 MET A CA 1
ATOM 581 C C . MET A 1 77 ? 10.781 -7.922 3.623 1 98.94 77 MET A C 1
ATOM 583 O O . MET A 1 77 ? 9.828 -8.68 3.795 1 98.94 77 MET A O 1
ATOM 587 N N . GLU A 1 78 ? 11.898 -7.996 4.23 1 98.94 78 GLU A N 1
ATOM 588 C CA . GLU A 1 78 ? 12.07 -9.023 5.254 1 98.94 78 GLU A CA 1
ATOM 589 C C . GLU A 1 78 ? 11.039 -8.867 6.367 1 98.94 78 GLU A C 1
ATOM 591 O O . GLU A 1 78 ? 10.383 -9.836 6.75 1 98.94 78 GLU A O 1
ATOM 596 N N . GLU A 1 79 ? 10.891 -7.648 6.859 1 98.88 79 GLU A N 1
ATOM 597 C CA . GLU A 1 79 ? 9.898 -7.371 7.898 1 98.88 79 GLU A CA 1
ATOM 598 C C . GLU A 1 79 ? 8.492 -7.68 7.406 1 98.88 79 GLU A C 1
ATOM 600 O O . GLU A 1 79 ? 7.676 -8.234 8.148 1 98.88 79 GLU A O 1
ATOM 605 N N . ASP A 1 80 ? 8.219 -7.312 6.211 1 98.94 80 ASP A N 1
ATOM 606 C CA . ASP A 1 80 ? 6.891 -7.531 5.645 1 98.94 80 ASP A CA 1
ATOM 607 C C . ASP A 1 80 ? 6.598 -9.023 5.5 1 98.94 80 ASP A C 1
ATOM 609 O O . ASP A 1 80 ? 5.461 -9.461 5.684 1 98.94 80 ASP A O 1
ATOM 613 N N . ILE A 1 81 ? 7.605 -9.805 5.125 1 98.94 81 ILE A N 1
ATOM 614 C CA . ILE A 1 81 ? 7.445 -11.25 5.043 1 98.94 81 ILE A CA 1
ATOM 615 C C . ILE A 1 81 ? 7.055 -11.805 6.414 1 98.94 81 ILE A C 1
ATOM 617 O O . ILE A 1 81 ? 6.07 -12.539 6.535 1 98.94 81 ILE A O 1
ATOM 621 N N . LEU A 1 82 ? 7.746 -11.391 7.426 1 98.88 82 LEU A N 1
ATOM 622 C CA . LEU A 1 82 ? 7.457 -11.852 8.781 1 98.88 82 LEU A CA 1
ATOM 623 C C . LEU A 1 82 ? 6.031 -11.492 9.18 1 98.88 82 LEU A C 1
ATOM 625 O O . LEU A 1 82 ? 5.324 -12.312 9.766 1 98.88 82 LEU A O 1
ATOM 629 N N . LYS A 1 83 ? 5.641 -10.344 8.82 1 98.88 83 LYS A N 1
ATOM 630 C CA . LYS A 1 83 ? 4.312 -9.875 9.203 1 98.88 83 LYS A CA 1
ATOM 631 C C . LYS A 1 83 ? 3.225 -10.57 8.391 1 98.88 83 LYS A C 1
ATOM 633 O O . LYS A 1 83 ? 2.125 -10.812 8.891 1 98.88 83 LYS A O 1
ATOM 638 N N . ALA A 1 84 ? 3.512 -10.797 7.117 1 98.94 84 ALA A N 1
ATOM 639 C CA . ALA A 1 84 ? 2.562 -11.555 6.309 1 98.94 84 ALA A CA 1
ATOM 640 C C . ALA A 1 84 ? 2.354 -12.961 6.875 1 98.94 84 ALA A C 1
ATOM 642 O O . ALA A 1 84 ? 1.226 -13.453 6.926 1 98.94 84 ALA A O 1
ATOM 643 N N . VAL A 1 85 ? 3.441 -13.586 7.277 1 98.88 85 VAL A N 1
ATOM 644 C CA . VAL A 1 85 ? 3.357 -14.891 7.918 1 98.88 85 VAL A CA 1
ATOM 645 C C . VAL A 1 85 ? 2.518 -14.797 9.188 1 98.88 85 VAL A C 1
ATOM 647 O O . VAL A 1 85 ? 1.596 -15.586 9.391 1 98.88 85 VAL A O 1
ATOM 650 N N . GLU A 1 86 ? 2.811 -13.812 9.961 1 98.75 86 GLU A N 1
ATOM 651 C CA . GLU A 1 86 ? 2.086 -13.578 11.211 1 98.75 86 GLU A CA 1
ATOM 652 C C . GLU A 1 86 ? 0.593 -13.383 10.953 1 98.75 86 GLU A C 1
ATOM 654 O O . GLU A 1 86 ? -0.242 -13.867 11.719 1 98.75 86 GLU A O 1
ATOM 659 N N . ALA A 1 87 ? 0.262 -12.734 9.883 1 98.81 87 ALA A N 1
ATOM 660 C CA . ALA A 1 87 ? -1.116 -12.359 9.578 1 98.81 87 ALA A CA 1
ATOM 661 C C . ALA A 1 87 ? -1.884 -13.531 8.969 1 98.81 87 ALA A C 1
ATOM 663 O O . ALA A 1 87 ? -3.104 -13.453 8.797 1 98.81 87 ALA A O 1
ATOM 664 N N . GLY A 1 88 ? -1.163 -14.57 8.516 1 98.81 88 GLY A N 1
ATOM 665 C CA . GLY A 1 88 ? -1.854 -15.781 8.102 1 98.81 88 GLY A CA 1
ATOM 666 C C . GLY A 1 88 ? -1.79 -16.031 6.609 1 98.81 88 GLY A C 1
ATOM 667 O O . GLY A 1 88 ? -2.574 -16.812 6.07 1 98.81 88 GLY A O 1
ATOM 668 N N . SER A 1 89 ? -0.946 -15.352 5.926 1 98.88 89 SER A N 1
ATOM 669 C CA . SER A 1 89 ? -0.805 -15.602 4.496 1 98.88 89 SER A CA 1
ATOM 670 C C . SER A 1 89 ? -0.453 -17.062 4.219 1 98.88 89 SER A C 1
ATOM 672 O O . SER A 1 89 ? 0.322 -17.672 4.961 1 98.88 89 SER A O 1
ATOM 674 N N . ASP A 1 90 ? -0.941 -17.562 3.102 1 98.81 90 ASP A N 1
ATOM 675 C CA . ASP A 1 90 ? -0.685 -18.953 2.732 1 98.81 90 ASP A CA 1
ATOM 676 C C . ASP A 1 90 ? 0.519 -19.062 1.798 1 98.81 90 ASP A C 1
ATOM 678 O O . ASP A 1 90 ? 1.117 -20.125 1.668 1 98.81 90 ASP A O 1
ATOM 682 N N . ALA A 1 91 ? 0.823 -18.047 1.147 1 98.81 91 ALA A N 1
ATOM 683 C CA . ALA A 1 91 ? 1.948 -17.938 0.222 1 98.81 91 ALA A CA 1
ATOM 684 C C . ALA A 1 91 ? 2.436 -16.5 0.103 1 98.81 91 ALA A C 1
ATOM 686 O O . ALA A 1 91 ? 1.761 -15.57 0.553 1 98.81 91 ALA A O 1
ATOM 687 N N . LEU A 1 92 ? 3.572 -16.375 -0.367 1 98.94 92 LEU A N 1
ATOM 688 C CA . LEU A 1 92 ? 4.18 -15.062 -0.568 1 98.94 92 LEU A CA 1
ATOM 689 C C . LEU A 1 92 ? 4.566 -14.859 -2.029 1 98.94 92 LEU A C 1
ATOM 691 O O . LEU A 1 92 ? 5.059 -15.789 -2.68 1 98.94 92 LEU A O 1
ATOM 695 N N . VAL A 1 93 ? 4.297 -13.703 -2.572 1 98.94 93 VAL A N 1
ATOM 696 C CA . VAL A 1 93 ? 4.586 -13.359 -3.959 1 98.94 93 VAL A CA 1
ATOM 697 C C . VAL A 1 93 ? 5.738 -12.352 -4.008 1 98.94 93 VAL A C 1
ATOM 699 O O . VAL A 1 93 ? 5.652 -11.273 -3.424 1 98.94 93 VAL A O 1
ATOM 702 N N . LEU A 1 94 ? 6.785 -12.664 -4.688 1 98.19 94 LEU A N 1
ATOM 703 C CA . LEU A 1 94 ? 7.969 -11.812 -4.746 1 98.19 94 LEU A CA 1
ATOM 704 C C . LEU A 1 94 ? 8.586 -11.836 -6.141 1 98.19 94 LEU A C 1
ATOM 706 O O . LEU A 1 94 ? 8.297 -12.727 -6.941 1 98.19 94 LEU A O 1
ATOM 710 N N . GLY A 1 95 ? 9.367 -10.938 -6.461 1 98.69 95 GLY A N 1
ATOM 711 C CA . GLY A 1 95 ? 10.211 -10.82 -7.641 1 98.69 95 GLY A CA 1
ATOM 712 C C . GLY A 1 95 ? 11.422 -9.938 -7.422 1 98.69 95 GLY A C 1
ATOM 713 O O . GLY A 1 95 ? 11.281 -8.75 -7.094 1 98.69 95 GLY A O 1
ATOM 714 N N . LEU A 1 96 ? 12.586 -10.5 -7.516 1 98.81 96 LEU A N 1
ATOM 715 C CA . LEU A 1 96 ? 13.844 -9.781 -7.305 1 98.81 96 LEU A CA 1
ATOM 716 C C . LEU A 1 96 ? 14.82 -10.055 -8.445 1 98.81 96 LEU A C 1
ATOM 718 O O . LEU A 1 96 ? 15.156 -11.203 -8.727 1 98.81 96 LEU A O 1
ATOM 722 N N . LEU A 1 97 ? 15.242 -9.031 -9.055 1 98.88 97 LEU A N 1
ATOM 723 C CA . LEU A 1 97 ? 16.156 -9.141 -10.188 1 98.88 97 LEU A CA 1
ATOM 724 C C . LEU A 1 97 ? 17.391 -8.266 -9.969 1 98.88 97 LEU A C 1
ATOM 726 O O . LEU A 1 97 ? 17.375 -7.352 -9.141 1 98.88 97 LEU A O 1
ATOM 730 N N . THR A 1 98 ? 18.469 -8.594 -10.656 1 98.81 98 THR A N 1
ATOM 731 C CA . THR A 1 98 ? 19.641 -7.719 -10.766 1 98.81 98 THR A CA 1
ATOM 732 C C . THR A 1 98 ? 19.422 -6.672 -11.852 1 98.81 98 THR A C 1
ATOM 734 O O . THR A 1 98 ? 18.422 -6.73 -12.586 1 98.81 98 THR A O 1
ATOM 737 N N . THR A 1 99 ? 20.344 -5.695 -11.961 1 98.44 99 THR A N 1
ATOM 738 C CA . THR A 1 99 ? 20.266 -4.66 -12.984 1 98.44 99 THR A CA 1
ATOM 739 C C . THR A 1 99 ? 20.375 -5.273 -14.383 1 98.44 99 THR A C 1
ATOM 741 O O . THR A 1 99 ? 19.969 -4.656 -15.367 1 98.44 99 THR A O 1
ATOM 744 N N . GLU A 1 100 ? 20.906 -6.516 -14.5 1 98.06 100 GLU A N 1
ATOM 745 C CA . GLU A 1 100 ? 21.062 -7.219 -15.766 1 98.06 100 GLU A CA 1
ATOM 746 C C . GLU A 1 100 ? 19.859 -8.125 -16.047 1 98.06 100 GLU A C 1
ATOM 748 O O . GLU A 1 100 ? 19.906 -8.953 -16.953 1 98.06 100 GLU A O 1
ATOM 753 N N . ASN A 1 101 ? 18.828 -8.031 -15.203 1 98.38 101 ASN A N 1
ATOM 754 C CA . ASN A 1 101 ? 17.594 -8.789 -15.367 1 98.38 101 ASN A CA 1
ATOM 755 C C . ASN A 1 101 ? 17.812 -10.281 -15.156 1 98.38 101 ASN A C 1
ATOM 757 O O . ASN A 1 101 ? 17.25 -11.109 -15.875 1 98.38 101 ASN A O 1
ATOM 761 N N . GLN A 1 102 ? 18.719 -10.578 -14.242 1 98.56 102 GLN A N 1
ATOM 762 C CA . GLN A 1 102 ? 18.859 -11.93 -13.711 1 98.56 102 GLN A CA 1
ATOM 763 C C . GLN A 1 102 ? 18.266 -12.047 -12.32 1 98.56 102 GLN A C 1
ATOM 765 O O . GLN A 1 102 ? 18.016 -11.039 -11.656 1 98.56 102 GLN A O 1
ATOM 770 N N . LEU A 1 103 ? 18.031 -13.305 -11.945 1 98.75 103 LEU A N 1
ATOM 771 C CA . LEU A 1 103 ? 17.562 -13.492 -10.57 1 98.75 103 LEU A CA 1
ATOM 772 C C . LEU A 1 103 ? 18.578 -12.906 -9.578 1 98.75 103 LEU A C 1
ATOM 774 O O . LEU A 1 103 ? 19.781 -13.156 -9.695 1 98.75 103 LEU A O 1
ATOM 778 N N . ASP A 1 104 ? 18.156 -12.07 -8.695 1 98.75 104 ASP A N 1
ATOM 779 C CA . ASP A 1 104 ? 19.016 -11.602 -7.609 1 98.75 104 ASP A CA 1
ATOM 780 C C . ASP A 1 104 ? 19.141 -12.664 -6.52 1 98.75 104 ASP A C 1
ATOM 782 O O . ASP A 1 104 ? 18.484 -12.586 -5.484 1 98.75 104 ASP A O 1
ATOM 786 N N . THR A 1 105 ? 19.984 -13.586 -6.766 1 97.31 105 THR A N 1
ATOM 787 C CA . THR A 1 105 ? 20.141 -14.766 -5.914 1 97.31 105 THR A CA 1
ATOM 788 C C . THR A 1 105 ? 20.531 -14.352 -4.496 1 97.31 105 THR A C 1
ATOM 790 O O . THR A 1 105 ? 20.031 -14.93 -3.523 1 97.31 105 THR A O 1
ATOM 793 N N . ASP A 1 106 ? 21.391 -13.367 -4.32 1 98.19 106 ASP A N 1
ATOM 794 C CA . ASP A 1 106 ? 21.797 -12.898 -2.996 1 98.19 106 ASP A CA 1
ATOM 795 C C . ASP A 1 106 ? 20.594 -12.375 -2.209 1 98.19 106 ASP A C 1
ATOM 797 O O . ASP A 1 106 ? 20.422 -12.703 -1.034 1 98.19 106 ASP A O 1
ATOM 801 N N . ALA A 1 107 ? 19.844 -11.555 -2.869 1 98.62 107 ALA A N 1
ATOM 802 C CA . ALA A 1 107 ? 18.656 -10.977 -2.219 1 98.62 107 ALA A CA 1
ATOM 803 C C . ALA A 1 107 ? 17.641 -12.062 -1.863 1 98.62 107 ALA A C 1
ATOM 805 O O . ALA A 1 107 ? 17.062 -12.039 -0.779 1 98.62 107 ALA A O 1
ATOM 806 N N . ILE A 1 108 ? 17.438 -13 -2.793 1 98.62 108 ILE A N 1
ATOM 807 C CA . ILE A 1 108 ? 16.5 -14.094 -2.545 1 98.62 108 ILE A CA 1
ATOM 808 C C . ILE A 1 108 ? 16.953 -14.891 -1.331 1 98.62 108 ILE A C 1
ATOM 810 O O . ILE A 1 108 ? 16.172 -15.148 -0.416 1 98.62 108 ILE A O 1
ATOM 814 N N . GLU A 1 109 ? 18.188 -15.234 -1.316 1 98.19 109 GLU A N 1
ATOM 815 C CA . GLU A 1 109 ? 18.75 -16.016 -0.215 1 98.19 109 GLU A CA 1
ATOM 816 C C . GLU A 1 109 ? 18.641 -15.266 1.107 1 98.19 109 GLU A C 1
ATOM 818 O O . GLU A 1 109 ? 18.391 -15.867 2.154 1 98.19 109 GLU A O 1
ATOM 823 N N . GLN A 1 110 ? 18.797 -14.008 1.037 1 98.19 110 GLN A N 1
ATOM 824 C CA . GLN A 1 110 ? 18.703 -13.164 2.223 1 98.19 110 GLN A CA 1
ATOM 825 C C . GLN A 1 110 ? 17.281 -13.203 2.799 1 98.19 110 GLN A C 1
ATOM 827 O O . GLN A 1 110 ? 17.109 -13.156 4.02 1 98.19 110 GLN A O 1
ATOM 832 N N . LEU A 1 111 ? 16.297 -13.312 1.97 1 98.69 111 LEU A N 1
ATOM 833 C CA . LEU A 1 111 ? 14.914 -13.18 2.406 1 98.69 111 LEU A CA 1
ATOM 834 C C . LEU A 1 111 ? 14.336 -14.539 2.812 1 98.69 111 LEU A C 1
ATOM 836 O O . LEU A 1 111 ? 13.359 -14.602 3.562 1 98.69 111 LEU A O 1
ATOM 840 N N . LEU A 1 112 ? 14.891 -15.648 2.357 1 98.38 112 LEU A N 1
ATOM 841 C CA . LEU A 1 112 ? 14.328 -17 2.475 1 98.38 112 LEU A CA 1
ATOM 842 C C . LEU A 1 112 ? 14.07 -17.344 3.934 1 98.38 112 LEU A C 1
ATOM 844 O O . LEU A 1 112 ? 13 -17.875 4.27 1 98.38 112 LEU A O 1
ATOM 848 N N . PRO A 1 113 ? 14.969 -17.047 4.891 1 98.25 113 PRO A N 1
ATOM 849 C CA . PRO A 1 113 ? 14.711 -17.438 6.277 1 98.25 113 PRO A CA 1
ATOM 850 C C . PRO A 1 113 ? 13.445 -16.812 6.844 1 98.25 113 PRO A C 1
ATOM 852 O O . PRO A 1 113 ? 12.742 -17.438 7.648 1 98.25 113 PRO A O 1
ATOM 855 N N . ALA A 1 114 ? 13.094 -15.633 6.43 1 98.56 114 ALA A N 1
ATOM 856 C CA . ALA A 1 114 ? 11.938 -14.922 6.961 1 98.56 114 ALA A CA 1
ATOM 857 C C . ALA A 1 114 ? 10.633 -15.578 6.512 1 98.56 114 ALA A C 1
ATOM 859 O O . ALA A 1 114 ? 9.586 -15.383 7.133 1 98.56 114 ALA A O 1
ATOM 860 N N . THR A 1 115 ? 10.641 -16.328 5.438 1 98.38 115 THR A N 1
ATOM 861 C CA . THR A 1 115 ? 9.438 -16.891 4.832 1 98.38 115 THR A CA 1
ATOM 862 C C . THR A 1 115 ? 8.867 -18.016 5.688 1 98.38 115 THR A C 1
ATOM 864 O O . THR A 1 115 ? 7.719 -18.422 5.516 1 98.38 115 THR A O 1
ATOM 867 N N . GLN A 1 116 ? 9.742 -18.594 6.574 1 97.19 116 GLN A N 1
ATOM 868 C CA . GLN A 1 116 ? 9.359 -19.672 7.488 1 97.19 116 GLN A CA 1
ATOM 869 C C . GLN A 1 116 ? 8.742 -20.844 6.734 1 97.19 116 GLN A C 1
ATOM 871 O O . GLN A 1 116 ? 7.777 -21.453 7.199 1 97.19 116 GLN A O 1
ATOM 876 N N . GLY A 1 117 ? 9.18 -21.016 5.504 1 96.56 117 GLY A N 1
ATOM 877 C CA . GLY A 1 117 ? 8.828 -22.219 4.75 1 96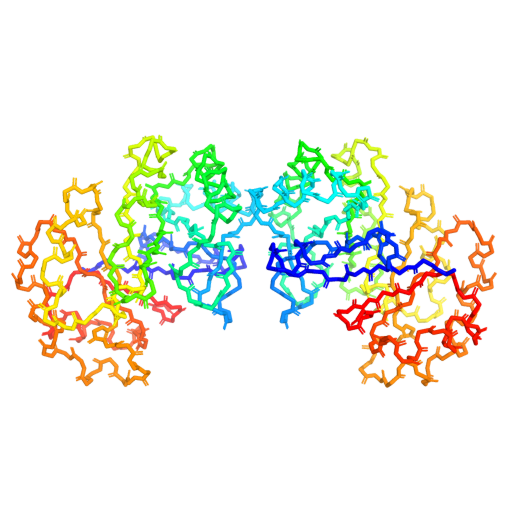.56 117 GLY A CA 1
ATOM 878 C C . GLY A 1 117 ? 7.539 -22.062 3.963 1 96.56 117 GLY A C 1
ATOM 879 O O . GLY A 1 117 ? 7.082 -23 3.318 1 96.56 117 GLY A O 1
ATOM 880 N N . LEU A 1 118 ? 6.887 -20.922 4.012 1 98.06 118 LEU A N 1
ATOM 881 C CA . LEU A 1 118 ? 5.691 -20.719 3.199 1 98.06 118 LEU A CA 1
ATOM 882 C C . LEU A 1 118 ? 6.008 -20.859 1.716 1 98.06 118 LEU A C 1
ATOM 884 O O . LEU A 1 118 ? 7.082 -20.469 1.261 1 98.06 118 LEU A O 1
ATOM 888 N N . PRO A 1 119 ? 5.027 -21.375 0.959 1 98.19 119 PRO A N 1
ATOM 889 C CA . PRO A 1 119 ? 5.199 -21.406 -0.495 1 98.19 119 PRO A CA 1
ATOM 890 C C . PRO A 1 119 ? 5.496 -20.031 -1.091 1 98.19 119 PRO A C 1
ATOM 892 O O . PRO A 1 119 ? 4.938 -19.031 -0.644 1 98.19 119 PRO A O 1
ATOM 895 N N . LEU A 1 120 ? 6.387 -20.047 -2.047 1 98.75 120 LEU A N 1
ATOM 896 C CA . LEU A 1 120 ? 6.781 -18.812 -2.697 1 98.75 120 LEU A CA 1
ATOM 897 C C . LEU A 1 120 ? 6.336 -18.797 -4.156 1 98.75 120 LEU A C 1
ATOM 899 O O . LEU A 1 120 ? 6.41 -19.812 -4.844 1 98.75 120 LEU A O 1
ATOM 903 N N . VAL A 1 121 ? 5.863 -17.656 -4.586 1 98.94 121 VAL A N 1
ATOM 904 C CA . VAL A 1 121 ? 5.473 -17.406 -5.969 1 98.94 121 VAL A CA 1
ATOM 905 C C . VAL A 1 121 ? 6.344 -16.297 -6.566 1 98.94 121 VAL A C 1
ATOM 907 O O . VAL A 1 121 ? 6.512 -15.242 -5.961 1 98.94 121 VAL A O 1
ATOM 910 N N . PHE A 1 122 ? 6.992 -16.594 -7.676 1 98.94 122 PHE A N 1
ATOM 911 C CA . PHE A 1 122 ? 7.723 -15.555 -8.391 1 98.94 122 PHE A CA 1
ATOM 912 C C . PHE A 1 122 ? 6.816 -14.852 -9.391 1 98.94 122 PHE A C 1
ATOM 914 O O . PHE A 1 122 ? 6.262 -15.484 -10.289 1 98.94 122 PHE A O 1
ATOM 921 N N . HIS A 1 123 ? 6.688 -13.516 -9.219 1 98.75 123 HIS A N 1
ATOM 922 C CA . HIS A 1 123 ? 5.684 -12.812 -10.016 1 98.75 123 HIS A CA 1
ATOM 923 C C . HIS A 1 123 ? 6.242 -12.406 -11.375 1 98.75 123 HIS A C 1
ATOM 925 O O . HIS A 1 123 ? 7.262 -12.945 -11.82 1 98.75 123 HIS A O 1
ATOM 931 N N . MET A 1 124 ? 5.664 -11.523 -12.078 1 98.25 124 MET A N 1
ATOM 932 C CA . MET A 1 124 ? 5.848 -11.242 -13.492 1 98.25 124 MET A CA 1
ATOM 933 C C . MET A 1 124 ? 7.219 -10.617 -13.75 1 98.25 124 MET A C 1
ATOM 935 O O . MET A 1 124 ? 7.621 -10.453 -14.906 1 98.25 124 MET A O 1
ATOM 939 N N . ALA A 1 125 ? 7.965 -10.297 -12.594 1 98.69 125 ALA A N 1
ATOM 940 C CA . ALA A 1 125 ? 9.367 -9.945 -12.82 1 98.69 125 ALA A CA 1
ATOM 941 C C . ALA A 1 125 ? 10.055 -10.984 -13.695 1 98.69 125 ALA A C 1
ATOM 943 O O . ALA A 1 125 ? 11.031 -10.68 -14.383 1 98.69 125 ALA A O 1
ATOM 944 N N . PHE A 1 126 ? 9.562 -12.188 -13.711 1 98.88 126 PHE A N 1
ATOM 945 C CA . PHE A 1 126 ? 10.086 -13.297 -14.508 1 98.88 126 PHE A CA 1
ATOM 946 C C . PHE A 1 126 ? 10.148 -12.922 -15.977 1 98.88 126 PHE A C 1
ATOM 948 O O . PHE A 1 126 ? 11.078 -13.32 -16.688 1 98.88 126 PHE A O 1
ATOM 955 N N . ASP A 1 127 ? 9.203 -12.141 -16.469 1 98.69 127 ASP A N 1
ATOM 956 C CA . ASP A 1 127 ? 9.078 -11.789 -17.875 1 98.69 127 ASP A CA 1
ATOM 957 C C . ASP A 1 127 ? 10.242 -10.906 -18.312 1 98.69 127 ASP A C 1
ATOM 959 O O . ASP A 1 127 ? 10.508 -10.773 -19.516 1 98.69 127 ASP A O 1
ATOM 963 N N . ARG A 1 128 ? 10.898 -10.32 -17.328 1 98.5 128 ARG A N 1
ATOM 964 C CA . ARG A 1 128 ? 12.008 -9.43 -17.672 1 98.5 128 ARG A CA 1
ATOM 965 C C . ARG A 1 128 ? 13.297 -10.227 -17.891 1 98.5 128 ARG A C 1
ATOM 967 O O . ARG A 1 128 ? 14.266 -9.703 -18.453 1 98.5 128 ARG A O 1
ATOM 974 N N . ILE A 1 129 ? 13.359 -11.422 -17.422 1 98.75 129 ILE A N 1
ATOM 975 C CA . ILE A 1 129 ? 14.523 -12.281 -17.625 1 98.75 129 ILE A CA 1
ATOM 976 C C . ILE A 1 129 ? 14.617 -12.648 -19.109 1 98.75 129 ILE A C 1
ATOM 978 O O . ILE A 1 129 ? 13.633 -13.062 -19.719 1 98.75 129 ILE A O 1
ATOM 982 N N . PRO A 1 130 ? 15.789 -12.516 -19.703 1 98.06 130 PRO A N 1
ATOM 983 C CA . PRO A 1 130 ? 15.922 -12.891 -21.109 1 98.06 130 PRO A CA 1
ATOM 984 C C . PRO A 1 130 ? 15.422 -14.312 -21.391 1 98.06 130 PRO A C 1
ATOM 986 O O . PRO A 1 130 ? 15.672 -15.219 -20.594 1 98.06 130 PRO A O 1
ATOM 989 N N . THR A 1 131 ? 14.766 -14.414 -22.547 1 96.88 131 THR A N 1
ATOM 990 C CA . THR A 1 131 ? 14.086 -15.656 -22.891 1 96.88 131 THR A CA 1
ATOM 991 C C . THR A 1 131 ? 15.039 -16.844 -22.812 1 96.88 131 THR A C 1
ATOM 993 O O . THR A 1 131 ? 14.695 -17.891 -22.281 1 96.88 131 THR A O 1
ATOM 996 N N . ASP A 1 132 ? 16.266 -16.672 -23.281 1 96.69 132 ASP A N 1
ATOM 997 C CA . ASP A 1 132 ? 17.234 -17.766 -23.328 1 96.69 132 ASP A CA 1
ATOM 998 C C . ASP A 1 132 ? 17.766 -18.109 -21.938 1 96.69 132 ASP A C 1
ATOM 1000 O O . ASP A 1 132 ? 18.438 -19.125 -21.75 1 96.69 132 ASP A O 1
ATOM 1004 N N . HIS A 1 133 ? 17.453 -17.312 -20.891 1 98.25 133 HIS A N 1
ATOM 1005 C CA . HIS A 1 133 ? 17.891 -17.562 -19.531 1 98.25 133 HIS A CA 1
ATOM 1006 C C . HIS A 1 133 ? 16.734 -18.031 -18.656 1 98.25 133 HIS A C 1
ATOM 1008 O O . HIS A 1 133 ? 16.938 -18.344 -17.469 1 98.25 133 HIS A O 1
ATOM 1014 N N . GLN A 1 134 ? 15.57 -18.156 -19.156 1 98.56 134 GLN A N 1
ATOM 1015 C CA . GLN A 1 134 ? 14.375 -18.391 -18.359 1 98.56 134 GLN A CA 1
ATOM 1016 C C . GLN A 1 134 ? 14.312 -19.828 -17.859 1 98.56 134 GLN A C 1
ATOM 1018 O O . GLN A 1 134 ? 13.836 -20.094 -16.75 1 98.56 134 GLN A O 1
ATOM 1023 N N . HIS A 1 135 ? 14.789 -20.766 -18.703 1 98.38 135 HIS A N 1
ATOM 1024 C CA . HIS A 1 135 ? 14.812 -22.141 -18.234 1 98.38 135 HIS A CA 1
ATOM 1025 C C . HIS A 1 135 ? 15.734 -22.297 -17.031 1 98.38 135 HIS A C 1
ATOM 1027 O O . HIS A 1 135 ? 15.367 -22.922 -16.031 1 98.38 135 HIS A O 1
ATOM 1033 N N . GLN A 1 136 ? 16.875 -21.719 -17.156 1 98.19 136 GLN A N 1
ATOM 1034 C CA . GLN A 1 136 ? 17.797 -21.75 -16.031 1 98.19 136 GLN A CA 1
ATOM 1035 C C . GLN A 1 136 ? 17.203 -21.047 -14.812 1 98.19 136 GLN A C 1
ATOM 1037 O O . GLN A 1 136 ? 17.391 -21.516 -13.68 1 98.19 136 GLN A O 1
ATOM 1042 N N . ALA A 1 137 ? 16.594 -19.953 -14.992 1 98.69 137 ALA A N 1
ATOM 1043 C CA . ALA A 1 137 ? 15.938 -19.234 -13.898 1 98.69 137 ALA A CA 1
ATOM 1044 C C . ALA A 1 137 ? 14.891 -20.125 -13.219 1 98.69 137 ALA A C 1
ATOM 1046 O O . ALA A 1 137 ? 14.781 -20.125 -11.992 1 98.69 137 ALA A O 1
ATOM 1047 N N . LEU A 1 138 ? 14.125 -20.875 -14.016 1 98.75 138 LEU A N 1
ATOM 1048 C CA . LEU A 1 138 ? 13.141 -21.797 -13.453 1 98.75 138 LEU A CA 1
ATOM 1049 C C . LEU A 1 138 ? 13.812 -22.828 -12.547 1 98.75 138 LEU A C 1
ATOM 1051 O O . LEU A 1 138 ? 13.328 -23.094 -11.445 1 98.75 138 LEU A O 1
ATOM 1055 N N . ASP A 1 139 ? 14.898 -23.344 -13.023 1 98.75 139 ASP A N 1
ATOM 1056 C CA . ASP A 1 139 ? 15.625 -24.328 -12.227 1 98.75 139 ASP A CA 1
ATOM 1057 C C . ASP A 1 139 ? 16.078 -23.734 -10.898 1 98.75 139 ASP A C 1
ATOM 1059 O O . ASP A 1 139 ? 15.945 -24.359 -9.844 1 98.75 139 ASP A O 1
ATOM 1063 N N . GLN A 1 140 ? 16.578 -22.531 -10.93 1 98.5 140 GLN A N 1
ATOM 1064 C CA . GLN A 1 140 ? 17.016 -21.859 -9.719 1 98.5 140 GLN A CA 1
ATOM 1065 C C . GLN A 1 140 ? 15.859 -21.594 -8.766 1 98.5 140 GLN A C 1
ATOM 1067 O O . GLN A 1 140 ? 15.984 -21.797 -7.555 1 98.5 140 GLN A O 1
ATOM 1072 N N . LEU A 1 141 ? 14.781 -21.156 -9.312 1 98.69 141 LEU A N 1
ATOM 1073 C CA . LEU A 1 141 ? 13.602 -20.875 -8.5 1 98.69 141 LEU A CA 1
ATOM 1074 C C . LEU A 1 141 ? 13.102 -22.156 -7.82 1 98.69 141 LEU A C 1
ATOM 1076 O O . LEU A 1 141 ? 12.727 -22.125 -6.645 1 98.69 141 LEU A O 1
ATOM 1080 N N . ILE A 1 142 ? 13.109 -23.25 -8.562 1 98.06 142 ILE A N 1
ATOM 1081 C CA . ILE A 1 142 ? 12.727 -24.547 -8.008 1 98.06 142 ILE A CA 1
ATOM 1082 C C . ILE A 1 142 ? 13.648 -24.906 -6.84 1 98.06 142 ILE A C 1
ATOM 1084 O O . ILE A 1 142 ? 13.172 -25.297 -5.773 1 98.06 142 ILE A O 1
ATOM 1088 N N . ASP A 1 143 ? 14.883 -24.641 -7.023 1 97.12 143 ASP A N 1
ATOM 1089 C CA . ASP A 1 143 ? 15.875 -24.953 -5.992 1 97.12 143 ASP A CA 1
ATOM 1090 C C . ASP A 1 143 ? 15.625 -24.125 -4.734 1 97.12 143 ASP A C 1
ATOM 1092 O O . ASP A 1 143 ? 15.883 -24.578 -3.621 1 97.12 143 ASP A O 1
ATOM 1096 N N . TYR A 1 144 ? 15.148 -22.938 -4.879 1 96.38 144 TYR A N 1
ATOM 1097 C CA . TYR A 1 144 ? 14.914 -22.016 -3.768 1 96.38 144 TYR A CA 1
ATOM 1098 C C . TYR A 1 144 ? 13.594 -22.328 -3.076 1 96.38 144 TYR A C 1
ATOM 1100 O O . TYR A 1 144 ? 13.281 -21.75 -2.027 1 96.38 144 TYR A O 1
ATOM 1108 N N . GLY A 1 145 ? 12.781 -23.078 -3.746 1 94.44 145 GLY A N 1
ATOM 1109 C CA . GLY A 1 145 ? 11.539 -23.484 -3.104 1 94.44 145 GLY A CA 1
ATOM 1110 C C . GLY A 1 145 ? 10.32 -22.766 -3.646 1 94.44 145 GLY A C 1
ATOM 1111 O O . GLY A 1 145 ? 9.227 -22.875 -3.088 1 94.44 145 GLY A O 1
ATOM 1112 N N . PHE A 1 146 ? 10.484 -22.047 -4.676 1 98.56 146 PHE A N 1
ATOM 1113 C CA . PHE A 1 146 ? 9.32 -21.469 -5.324 1 98.56 146 PHE A CA 1
ATOM 1114 C C . PHE A 1 146 ? 8.414 -22.547 -5.902 1 98.56 146 PHE A C 1
ATOM 1116 O O . PHE A 1 146 ? 8.906 -23.516 -6.484 1 98.56 146 PHE A O 1
ATOM 1123 N N . VAL A 1 147 ? 7.113 -22.328 -5.797 1 98.56 147 VAL A N 1
ATOM 1124 C CA . VAL A 1 147 ? 6.176 -23.359 -6.215 1 98.56 147 VAL A CA 1
ATOM 1125 C C . VAL A 1 147 ? 5.43 -22.906 -7.469 1 98.56 147 VAL A C 1
ATOM 1127 O O . VAL A 1 147 ? 4.793 -23.719 -8.148 1 98.56 147 VAL A O 1
ATOM 1130 N N . ARG A 1 148 ? 5.578 -21.625 -7.75 1 98.69 148 ARG A N 1
ATOM 1131 C CA . ARG A 1 148 ? 4.793 -21.078 -8.859 1 98.69 148 ARG A CA 1
ATOM 1132 C C . ARG A 1 148 ? 5.48 -19.859 -9.469 1 98.69 148 ARG A C 1
ATOM 1134 O O . ARG A 1 148 ? 6.117 -19.078 -8.758 1 98.69 148 ARG A O 1
ATOM 1141 N N . VAL A 1 149 ? 5.324 -19.75 -10.727 1 98.88 149 VAL A N 1
ATOM 1142 C CA . VAL A 1 149 ? 5.777 -18.562 -11.453 1 98.88 149 VAL A CA 1
ATOM 1143 C C . VAL A 1 149 ? 4.605 -17.938 -12.203 1 98.88 149 VAL A C 1
ATOM 1145 O O . VAL A 1 149 ? 3.883 -18.641 -12.93 1 98.88 149 VAL A O 1
ATOM 1148 N N . LEU A 1 150 ? 4.363 -16.688 -11.977 1 98.81 150 LEU A N 1
ATOM 1149 C CA . LEU A 1 150 ? 3.402 -15.906 -12.75 1 98.81 150 LEU A CA 1
ATOM 1150 C C . LEU A 1 150 ? 4.074 -15.258 -13.961 1 98.81 150 LEU A C 1
ATOM 1152 O O . LEU A 1 150 ? 5.086 -14.57 -13.82 1 98.81 150 LEU A O 1
ATOM 1156 N N . THR A 1 151 ? 3.539 -15.477 -15.148 1 98.75 151 THR A N 1
ATOM 1157 C CA . THR A 1 151 ? 4.188 -14.945 -16.344 1 98.75 151 THR A CA 1
ATOM 1158 C C . THR A 1 151 ? 3.152 -14.594 -17.406 1 98.75 151 THR A C 1
ATOM 1160 O O . THR A 1 151 ? 2.107 -15.242 -17.5 1 98.75 151 THR A O 1
ATOM 1163 N N . HIS A 1 152 ? 3.473 -13.562 -18.094 1 97.94 152 HIS A N 1
ATOM 1164 C CA . HIS A 1 152 ? 2.74 -13.125 -19.281 1 97.94 152 HIS A CA 1
ATOM 1165 C C . HIS A 1 152 ? 3.355 -13.703 -20.547 1 97.94 152 HIS A C 1
ATOM 1167 O O . HIS A 1 152 ? 2.719 -13.703 -21.609 1 97.94 152 HIS A O 1
ATOM 1173 N N . GLY A 1 153 ? 4.543 -14.211 -20.453 1 97.88 153 GLY A N 1
ATOM 1174 C CA . GLY A 1 153 ? 5.258 -14.812 -21.562 1 97.88 153 GLY A CA 1
ATOM 1175 C C . GLY A 1 153 ? 6.105 -13.82 -22.328 1 97.88 153 GLY A C 1
ATOM 1176 O O . GLY A 1 153 ? 6.766 -14.195 -23.312 1 97.88 153 GLY A O 1
ATOM 1177 N N . SER A 1 154 ? 6.023 -12.523 -21.938 1 96.25 154 SER A N 1
ATOM 1178 C CA . SER A 1 154 ? 6.777 -11.461 -22.578 1 96.25 154 SER A CA 1
ATOM 1179 C C . SER A 1 154 ? 6.914 -10.242 -21.672 1 96.25 154 SER A C 1
ATOM 1181 O O . SER A 1 154 ? 6.008 -9.938 -20.891 1 96.25 154 SER A O 1
ATOM 1183 N N . PRO A 1 155 ? 8.062 -9.57 -21.766 1 94.06 155 PRO A N 1
ATOM 1184 C CA . PRO A 1 155 ? 8.188 -8.312 -21.031 1 94.06 155 PRO A CA 1
ATOM 1185 C C . PRO A 1 155 ? 7.375 -7.18 -21.656 1 94.06 155 PRO A C 1
ATOM 1187 O O . PRO A 1 155 ? 7.188 -6.133 -21.031 1 94.06 155 PRO A O 1
ATOM 1190 N N . GLU A 1 156 ? 6.922 -7.406 -22.812 1 91.62 156 GLU A N 1
ATOM 1191 C CA . GLU A 1 156 ? 6.176 -6.383 -23.547 1 91.62 156 GLU A CA 1
ATOM 1192 C C . GLU A 1 156 ? 4.691 -6.434 -23.188 1 91.62 156 GLU A C 1
ATOM 1194 O O . GLU A 1 156 ? 4.176 -7.48 -22.797 1 91.62 156 GLU A O 1
ATOM 1199 N N . ALA A 1 157 ? 4.086 -5.348 -23.359 1 89.12 157 ALA A N 1
ATOM 1200 C CA . ALA A 1 157 ? 2.645 -5.277 -23.141 1 89.12 157 ALA A CA 1
ATOM 1201 C C . ALA A 1 157 ? 1.875 -5.785 -24.344 1 89.12 157 ALA A C 1
ATOM 1203 O O . ALA A 1 157 ? 1.056 -5.062 -24.922 1 89.12 157 ALA A O 1
ATOM 1204 N N . THR A 1 158 ? 2.078 -6.949 -24.75 1 94.38 158 THR A N 1
ATOM 1205 C CA . THR A 1 158 ? 1.396 -7.574 -25.875 1 94.38 158 THR A CA 1
ATOM 1206 C C . THR A 1 158 ? 0.192 -8.383 -25.406 1 94.38 158 THR A C 1
ATOM 1208 O O . THR A 1 158 ? 0.136 -8.797 -24.25 1 94.38 158 THR A O 1
ATOM 1211 N N . PRO A 1 159 ? -0.719 -8.547 -26.391 1 96.5 159 PRO A N 1
ATOM 1212 C CA . PRO A 1 159 ? -1.755 -9.516 -26.031 1 96.5 159 PRO A CA 1
ATOM 1213 C C . PRO A 1 159 ? -1.185 -10.891 -25.688 1 96.5 159 PRO A C 1
ATOM 1215 O O . PRO A 1 159 ? -0.234 -11.344 -26.328 1 96.5 159 PRO A O 1
ATOM 1218 N N . ILE A 1 160 ? -1.735 -11.461 -24.641 1 97 160 ILE A N 1
ATOM 1219 C CA . ILE A 1 160 ? -1.182 -12.719 -24.141 1 97 160 ILE A CA 1
ATOM 1220 C C . ILE A 1 160 ? -1.275 -13.789 -25.234 1 97 160 ILE A C 1
ATOM 1222 O O . ILE A 1 160 ? -0.464 -14.711 -25.281 1 97 160 ILE A O 1
ATOM 1226 N N . THR A 1 161 ? -2.219 -13.656 -26.203 1 96.5 161 THR A N 1
ATOM 1227 C CA . THR A 1 161 ? -2.381 -14.586 -27.312 1 96.5 161 THR A CA 1
ATOM 1228 C C . THR A 1 161 ? -1.142 -14.594 -28.203 1 96.5 161 THR A C 1
ATOM 1230 O O . THR A 1 161 ? -0.862 -15.586 -28.891 1 96.5 161 THR A O 1
ATOM 1233 N N . ASP A 1 162 ? -0.401 -13.531 -28.188 1 97.31 162 ASP A N 1
ATOM 1234 C CA . ASP A 1 162 ? 0.823 -13.445 -28.969 1 97.31 162 ASP A CA 1
ATOM 1235 C C . ASP A 1 162 ? 1.958 -14.227 -28.328 1 97.31 162 ASP A C 1
ATOM 1237 O O . ASP A 1 162 ? 2.988 -14.477 -28.953 1 97.31 162 ASP A O 1
ATOM 1241 N N . ASN A 1 163 ? 1.779 -14.633 -27.078 1 97.69 163 ASN A N 1
ATOM 1242 C CA . ASN A 1 163 ? 2.863 -15.227 -26.297 1 97.69 163 ASN A CA 1
ATOM 1243 C C . ASN A 1 163 ? 2.627 -16.703 -26.047 1 97.69 163 ASN A C 1
ATOM 1245 O O . ASN A 1 163 ? 3.322 -17.328 -25.234 1 97.69 163 ASN A O 1
ATOM 1249 N N . VAL A 1 164 ? 1.688 -17.297 -26.75 1 97.75 164 VAL A N 1
ATOM 1250 C CA . VAL A 1 164 ? 1.224 -18.656 -26.469 1 97.75 164 VAL A CA 1
ATOM 1251 C C . VAL A 1 164 ? 2.377 -19.641 -26.656 1 97.75 164 VAL A C 1
ATOM 1253 O O . VAL A 1 164 ? 2.564 -20.547 -25.828 1 97.75 164 VAL A O 1
ATOM 1256 N N . GLU A 1 165 ? 3.127 -19.516 -27.688 1 97.25 165 GLU A N 1
ATOM 1257 C CA . GLU A 1 165 ? 4.215 -20.453 -27.953 1 97.25 165 GLU A CA 1
ATOM 1258 C C . GLU A 1 165 ? 5.262 -20.422 -26.844 1 97.25 165 GLU A C 1
ATOM 1260 O O . GLU A 1 165 ? 5.746 -21.469 -26.406 1 97.25 165 GLU A O 1
ATOM 1265 N N . GLN A 1 166 ? 5.621 -19.234 -26.438 1 97.62 166 GLN A N 1
ATOM 1266 C CA . GLN A 1 166 ? 6.562 -19.078 -25.344 1 97.62 166 GLN A CA 1
ATOM 1267 C C . GLN A 1 166 ? 6.008 -19.688 -24.047 1 97.62 166 GLN A C 1
ATOM 1269 O O . GLN A 1 166 ? 6.73 -20.359 -23.328 1 97.62 166 GLN A O 1
ATOM 1274 N N . LEU A 1 167 ? 4.805 -19.438 -23.734 1 98.5 167 LEU A N 1
ATOM 1275 C CA . LEU A 1 167 ? 4.152 -19.969 -22.547 1 98.5 167 LEU A CA 1
ATOM 1276 C C . LEU A 1 167 ? 4.102 -21.484 -22.562 1 98.5 167 LEU A C 1
ATOM 1278 O O . LEU A 1 167 ? 4.375 -22.141 -21.562 1 98.5 167 LEU A O 1
ATOM 1282 N N . LYS A 1 168 ? 3.789 -22.016 -23.734 1 97.75 168 LYS A N 1
ATOM 1283 C CA . LYS A 1 168 ? 3.785 -23.453 -23.891 1 97.75 168 LYS A CA 1
ATOM 1284 C C . LYS A 1 168 ? 5.164 -24.047 -23.609 1 97.75 168 LYS A C 1
ATOM 1286 O O . LYS A 1 168 ? 5.277 -25.094 -22.969 1 97.75 168 LYS A O 1
ATOM 1291 N N . SER A 1 169 ? 6.117 -23.391 -24.141 1 97.88 169 SER A N 1
ATOM 1292 C CA . SER A 1 169 ? 7.488 -23.844 -23.938 1 97.88 169 SER A CA 1
ATOM 1293 C C . SER A 1 169 ? 7.84 -23.875 -22.453 1 97.88 169 SER A C 1
ATOM 1295 O O . SER A 1 169 ? 8.461 -24.828 -21.984 1 97.88 169 SER A O 1
ATOM 1297 N N . LEU A 1 170 ? 7.496 -22.875 -21.672 1 98.56 170 LEU A N 1
ATOM 1298 C CA . LEU A 1 170 ? 7.762 -22.797 -20.25 1 98.56 170 LEU A CA 1
ATOM 1299 C C . LEU A 1 170 ? 7.027 -23.906 -19.5 1 98.56 170 LEU A C 1
ATOM 1301 O O . LEU A 1 170 ? 7.598 -24.547 -18.609 1 98.56 170 LEU A O 1
ATOM 1305 N N . VAL A 1 171 ? 5.77 -24.125 -19.844 1 98.56 171 VAL A N 1
ATOM 1306 C CA . VAL A 1 171 ? 4.965 -25.156 -19.219 1 98.56 171 VAL A CA 1
ATOM 1307 C C . VAL A 1 171 ? 5.602 -26.531 -19.438 1 98.56 171 VAL A C 1
ATOM 1309 O O . VAL A 1 171 ? 5.738 -27.312 -18.516 1 98.56 171 VAL A O 1
ATOM 1312 N N . THR A 1 172 ? 5.953 -26.75 -20.688 1 98.25 172 THR A N 1
ATOM 1313 C CA . THR A 1 172 ? 6.57 -28.031 -21.047 1 98.25 172 THR A CA 1
ATOM 1314 C C . THR A 1 172 ? 7.879 -28.234 -20.281 1 98.25 172 THR A C 1
ATOM 1316 O O . THR A 1 172 ? 8.109 -29.297 -19.703 1 98.25 172 THR A O 1
ATOM 1319 N N . TYR A 1 173 ? 8.695 -27.203 -20.25 1 98.62 173 TYR A N 1
ATOM 1320 C CA . TYR A 1 173 ? 9.984 -27.312 -19.578 1 98.62 173 TYR A CA 1
ATOM 1321 C C . TYR A 1 173 ? 9.805 -27.547 -18.078 1 98.62 173 TYR A C 1
ATOM 1323 O O . TYR A 1 173 ? 10.531 -28.344 -17.469 1 98.62 173 TYR A O 1
ATOM 1331 N N . ALA A 1 174 ? 8.938 -26.797 -17.422 1 98.31 174 ALA A N 1
ATOM 1332 C CA . ALA A 1 174 ? 8.688 -26.922 -15.984 1 98.31 174 ALA A CA 1
ATOM 1333 C C . ALA A 1 174 ? 8.344 -28.359 -15.617 1 98.31 174 ALA A C 1
ATOM 1335 O O . ALA A 1 174 ? 8.727 -28.844 -14.547 1 98.31 174 ALA A O 1
ATOM 1336 N N . ASN A 1 175 ? 7.496 -29.016 -16.531 1 97.69 175 ASN A N 1
ATOM 1337 C CA . ASN A 1 175 ? 7.176 -30.438 -16.375 1 97.69 175 ASN A CA 1
ATOM 1338 C C . ASN A 1 175 ? 6.688 -30.75 -14.961 1 97.69 175 ASN A C 1
ATOM 1340 O O . ASN A 1 175 ? 7.195 -31.656 -14.305 1 97.69 175 ASN A O 1
ATOM 1344 N N . LYS A 1 176 ? 5.926 -29.891 -14.438 1 96.69 176 LYS A N 1
ATOM 1345 C CA . LYS A 1 176 ? 5.203 -30.047 -13.18 1 96.69 176 LYS A CA 1
ATOM 1346 C C . LYS A 1 176 ? 6.141 -29.906 -11.984 1 96.69 176 LYS A C 1
ATOM 1348 O O . LYS A 1 176 ? 5.742 -30.156 -10.844 1 96.69 176 LYS A O 1
ATOM 1353 N N . ARG A 1 177 ? 7.375 -29.531 -12.164 1 98.12 177 ARG A N 1
ATOM 1354 C CA . ARG A 1 177 ? 8.289 -29.297 -11.055 1 98.12 177 ARG A CA 1
ATOM 1355 C C . ARG A 1 177 ? 7.98 -27.969 -10.375 1 98.12 177 ARG A C 1
ATOM 1357 O O . ARG A 1 177 ? 8.297 -27.766 -9.203 1 98.12 177 ARG A O 1
ATOM 1364 N N . ILE A 1 178 ? 7.434 -27.062 -11.125 1 98.38 178 ILE A N 1
ATOM 1365 C CA . ILE A 1 178 ? 6.949 -25.75 -10.688 1 98.38 178 ILE A CA 1
ATOM 1366 C C . ILE A 1 178 ? 5.707 -25.375 -11.484 1 98.38 178 ILE A C 1
ATOM 1368 O O . ILE A 1 178 ? 5.598 -25.688 -12.672 1 98.38 178 ILE A O 1
ATOM 1372 N N . GLU A 1 179 ? 4.734 -24.734 -10.867 1 98.31 179 GLU A N 1
ATOM 1373 C CA . GLU A 1 179 ? 3.508 -24.344 -11.547 1 98.31 179 GLU A CA 1
ATOM 1374 C C . GLU A 1 179 ? 3.727 -23.078 -12.383 1 98.31 179 GLU A C 1
ATOM 1376 O O . GLU A 1 179 ? 4.27 -22.094 -11.891 1 98.31 179 GLU A O 1
ATOM 1381 N N . ILE A 1 180 ? 3.312 -23.156 -13.617 1 98.75 180 ILE A N 1
ATOM 1382 C CA . ILE A 1 180 ? 3.307 -21.969 -14.461 1 98.75 180 ILE A CA 1
ATOM 1383 C C . ILE A 1 180 ? 1.908 -21.344 -14.477 1 98.75 180 ILE A C 1
ATOM 1385 O O . ILE A 1 180 ? 0.965 -21.953 -14.992 1 98.75 180 ILE A O 1
ATOM 1389 N N . MET A 1 181 ? 1.789 -20.234 -13.93 1 98.69 181 MET A N 1
ATOM 1390 C CA . MET A 1 181 ? 0.55 -19.469 -13.891 1 98.69 181 MET A CA 1
ATOM 1391 C C . MET A 1 181 ? 0.574 -18.344 -14.922 1 98.69 181 MET A C 1
ATOM 1393 O O . MET A 1 181 ? 1.524 -17.562 -14.969 1 98.69 181 MET A O 1
ATOM 1397 N N . ILE A 1 182 ? -0.439 -18.281 -15.742 1 98.62 182 ILE A N 1
ATOM 1398 C CA . ILE A 1 182 ? -0.428 -17.25 -16.781 1 98.62 182 ILE A CA 1
ATOM 1399 C C . ILE A 1 182 ? -1.31 -16.078 -16.359 1 98.62 182 ILE A C 1
ATOM 1401 O O . ILE A 1 182 ? -2.344 -16.266 -15.719 1 98.62 182 ILE A O 1
ATOM 1405 N N . GLY A 1 183 ? -0.827 -14.922 -16.641 1 97.88 183 GLY A N 1
ATOM 1406 C CA . GLY A 1 183 ? -1.535 -13.688 -16.344 1 97.88 183 GLY A CA 1
ATOM 1407 C C . GLY A 1 183 ? -1.273 -12.594 -17.359 1 97.88 183 GLY A C 1
ATOM 1408 O O . GLY A 1 183 ? -0.48 -12.773 -18.281 1 97.88 183 GLY A O 1
ATOM 1409 N N . GLY A 1 184 ? -1.955 -11.461 -17.141 1 96.25 184 GLY A N 1
ATOM 1410 C CA . GLY A 1 184 ? -1.877 -10.367 -18.094 1 96.25 184 GLY A CA 1
ATOM 1411 C C . GLY A 1 184 ? -2.873 -10.492 -19.234 1 96.25 184 GLY A C 1
ATOM 1412 O O . GLY A 1 184 ? -2.559 -11.062 -20.281 1 96.25 184 GLY A O 1
ATOM 1413 N N . GLY A 1 185 ? -3.973 -9.961 -19.078 1 94.94 185 GLY A N 1
ATOM 1414 C CA . GLY A 1 185 ? -4.988 -10 -20.125 1 94.94 185 GLY A CA 1
ATOM 1415 C C . GLY A 1 185 ? -5.898 -11.211 -20.016 1 94.94 185 GLY A C 1
ATOM 1416 O O . GLY A 1 185 ? -6.676 -11.484 -20.938 1 94.94 185 GLY A O 1
ATOM 1417 N N . ILE A 1 186 ? -5.797 -11.969 -18.984 1 97.19 186 ILE A N 1
ATOM 1418 C CA . ILE A 1 186 ? -6.676 -13.109 -18.766 1 97.19 186 ILE A CA 1
ATOM 1419 C C . ILE A 1 186 ? -8.016 -12.641 -18.203 1 97.19 186 ILE A C 1
ATOM 1421 O O . ILE A 1 186 ? -8.055 -11.836 -17.281 1 97.19 186 ILE A O 1
ATOM 1425 N N . THR A 1 187 ? -9.086 -13.086 -18.828 1 96.69 187 THR A N 1
ATOM 1426 C CA . THR A 1 187 ? -10.438 -12.734 -18.422 1 96.69 187 THR A CA 1
ATOM 1427 C C . THR A 1 187 ? -11.297 -13.984 -18.25 1 96.69 187 THR A C 1
ATOM 1429 O O . THR A 1 187 ? -10.867 -15.086 -18.609 1 96.69 187 THR A O 1
ATOM 1432 N N . ALA A 1 188 ? -12.453 -13.766 -17.672 1 95.31 188 ALA A N 1
ATOM 1433 C CA . ALA A 1 188 ? -13.406 -14.867 -17.531 1 95.31 188 ALA A CA 1
ATOM 1434 C C . ALA A 1 188 ? -13.75 -15.461 -18.891 1 95.31 188 ALA A C 1
ATOM 1436 O O . ALA A 1 188 ? -14 -16.672 -19 1 95.31 188 ALA A O 1
ATOM 1437 N N . GLU A 1 189 ? -13.633 -14.695 -19.938 1 96.31 189 GLU A N 1
ATOM 1438 C CA . GLU A 1 189 ? -14.062 -15.109 -21.266 1 96.31 189 GLU A CA 1
ATOM 1439 C C . GLU A 1 189 ? -12.977 -15.93 -21.969 1 96.31 189 GLU A C 1
ATOM 1441 O O . GLU A 1 189 ? -13.273 -16.844 -22.734 1 96.31 189 GLU A O 1
ATOM 1446 N N . ASN A 1 190 ? -11.734 -15.633 -21.641 1 96.88 190 ASN A N 1
ATOM 1447 C CA . ASN A 1 190 ? -10.688 -16.25 -22.469 1 96.88 190 ASN A CA 1
ATOM 1448 C C . ASN A 1 190 ? -9.867 -17.25 -21.656 1 96.88 190 ASN A C 1
ATOM 1450 O O . ASN A 1 190 ? -9.039 -17.969 -22.219 1 96.88 190 ASN A O 1
ATOM 1454 N N . CYS A 1 191 ? -10.078 -17.328 -20.375 1 96.75 191 CYS A N 1
ATOM 1455 C CA . CYS A 1 191 ? -9.211 -18.078 -19.484 1 96.75 191 CYS A CA 1
ATOM 1456 C C . CYS A 1 191 ? -9.211 -19.562 -19.844 1 96.75 191 CYS A C 1
ATOM 1458 O O . CYS A 1 191 ? -8.156 -20.203 -19.844 1 96.75 191 CYS A O 1
ATOM 1460 N N . GLN A 1 192 ? -10.297 -20.109 -20.219 1 96.31 192 GLN A N 1
ATOM 1461 C CA . GLN A 1 192 ? -10.383 -21.531 -20.547 1 96.31 192 GLN A CA 1
ATOM 1462 C C . GLN A 1 192 ? -9.586 -21.859 -21.812 1 96.31 192 GLN A C 1
ATOM 1464 O O . GLN A 1 192 ? -8.797 -22.812 -21.828 1 96.31 192 GLN A O 1
ATOM 1469 N N . SER A 1 193 ? -9.812 -21.109 -22.812 1 97.19 193 SER A N 1
ATOM 1470 C CA . SER A 1 193 ? -9.125 -21.344 -24.078 1 97.19 193 SER A CA 1
ATOM 1471 C C . SER A 1 193 ? -7.613 -21.172 -23.922 1 97.19 193 SER A C 1
ATOM 1473 O O . SER A 1 193 ? -6.84 -21.969 -24.469 1 97.19 193 SER A O 1
ATOM 1475 N N . LEU A 1 194 ? -7.184 -20.203 -23.188 1 97.62 194 LEU A N 1
ATOM 1476 C CA . LEU A 1 194 ? -5.762 -19.938 -23 1 97.62 194 LEU A CA 1
ATOM 1477 C C . LEU A 1 194 ? -5.113 -21.031 -22.156 1 97.62 194 LEU A C 1
ATOM 1479 O O . LEU A 1 194 ? -3.967 -21.406 -22.391 1 97.62 194 LEU A O 1
ATOM 1483 N N . SER A 1 195 ? -5.879 -21.453 -21.141 1 97.75 195 SER A N 1
ATOM 1484 C CA . SER A 1 195 ? -5.398 -22.578 -20.344 1 97.75 195 SER A CA 1
ATOM 1485 C C . SER A 1 195 ? -5.156 -23.812 -21.219 1 97.75 195 SER A C 1
ATOM 1487 O O . SER A 1 195 ? -4.102 -24.438 -21.141 1 97.75 195 SER A O 1
ATOM 1489 N N . GLN A 1 196 ? -6.059 -24.078 -22.094 1 97.25 196 GLN A N 1
ATOM 1490 C CA . GLN A 1 196 ? -5.945 -25.234 -22.984 1 97.25 196 GLN A CA 1
ATOM 1491 C C . GLN A 1 196 ? -4.793 -25.047 -23.969 1 97.25 196 GLN A C 1
ATOM 1493 O O . GLN A 1 196 ? -4 -25.969 -24.188 1 97.25 196 GLN A O 1
ATOM 1498 N N . LEU A 1 197 ? -4.695 -23.922 -24.547 1 96.94 197 LEU A N 1
ATOM 1499 C CA . LEU A 1 197 ? -3.688 -23.641 -25.562 1 96.94 197 LEU A CA 1
ATOM 1500 C C . LEU A 1 197 ? -2.283 -23.734 -24.969 1 96.94 197 LEU A C 1
ATOM 1502 O O . LEU A 1 197 ? -1.358 -24.219 -25.625 1 96.94 197 LEU A O 1
ATOM 1506 N N . THR A 1 198 ? -2.08 -23.25 -23.766 1 97.5 198 THR A N 1
ATOM 1507 C CA . THR A 1 198 ? -0.751 -23.156 -23.172 1 97.5 198 THR A CA 1
ATOM 1508 C C . THR A 1 198 ? -0.417 -24.406 -22.375 1 97.5 198 THR A C 1
ATOM 1510 O O . THR A 1 198 ? 0.752 -24.688 -22.094 1 97.5 198 THR A O 1
ATOM 1513 N N . GLY A 1 199 ? -1.494 -25.125 -21.906 1 97.38 199 GLY A N 1
ATOM 1514 C CA . GLY A 1 199 ? -1.297 -26.328 -21.125 1 97.38 199 GLY A CA 1
ATOM 1515 C C . GLY A 1 199 ? -1.177 -26.062 -19.641 1 97.38 199 GLY A C 1
ATOM 1516 O O . GLY A 1 199 ? -0.896 -26.984 -18.859 1 97.38 199 GLY A O 1
ATOM 1517 N N . THR A 1 200 ? -1.351 -24.812 -19.266 1 97.06 200 THR A N 1
ATOM 1518 C CA . THR A 1 200 ? -1.257 -24.516 -17.844 1 97.06 200 THR A CA 1
ATOM 1519 C C . THR A 1 200 ? -2.568 -24.828 -17.125 1 97.06 200 THR A C 1
ATOM 1521 O O . THR A 1 200 ? -3.635 -24.812 -17.75 1 97.06 200 THR A O 1
ATOM 1524 N N . ALA A 1 201 ? -2.504 -25.031 -15.82 1 95.19 201 ALA A N 1
ATOM 1525 C CA . ALA A 1 201 ? -3.686 -25.312 -15.008 1 95.19 201 ALA A CA 1
ATOM 1526 C C . ALA A 1 201 ? -4.086 -24.094 -14.172 1 95.19 201 ALA A C 1
ATOM 1528 O O . ALA A 1 201 ? -5.094 -24.125 -13.469 1 95.19 201 ALA A O 1
ATOM 1529 N N . ILE A 1 202 ? -3.355 -23.094 -14.234 1 97.31 202 ILE A N 1
ATOM 1530 C CA . ILE A 1 202 ? -3.586 -21.969 -13.32 1 97.31 202 ILE A CA 1
ATOM 1531 C C . ILE A 1 202 ? -3.627 -20.656 -14.102 1 97.31 202 ILE A C 1
ATOM 1533 O O . ILE A 1 202 ? -2.676 -20.328 -14.812 1 97.31 202 ILE A O 1
ATOM 1537 N N . VAL A 1 203 ? -4.699 -19.922 -13.945 1 97.88 203 VAL A N 1
ATOM 1538 C CA . VAL A 1 203 ? -4.883 -18.625 -14.594 1 97.88 203 VAL A CA 1
ATOM 1539 C C . VAL A 1 203 ? -5.09 -17.547 -13.547 1 97.88 203 VAL A C 1
ATOM 1541 O O . VAL A 1 203 ? -5.617 -17.812 -12.461 1 97.88 203 VAL A O 1
ATOM 1544 N N . HIS A 1 204 ? -4.656 -16.406 -13.859 1 98.19 204 HIS A N 1
ATOM 1545 C CA . HIS A 1 204 ? -4.59 -15.289 -12.922 1 98.19 204 HIS A CA 1
ATOM 1546 C C . HIS A 1 204 ? -5.078 -13.992 -13.57 1 98.19 204 HIS A C 1
ATOM 1548 O O . HIS A 1 204 ? -4.738 -13.703 -14.719 1 98.19 204 HIS A O 1
ATOM 1554 N N . GLY A 1 205 ? -5.883 -13.25 -12.797 1 97 205 GLY A N 1
ATOM 1555 C CA . GLY A 1 205 ? -6.23 -11.945 -13.336 1 97 205 GLY A CA 1
ATOM 1556 C C . GLY A 1 205 ? -7.207 -11.18 -12.461 1 97 205 GLY A C 1
ATOM 1557 O O . GLY A 1 205 ? -7.863 -11.766 -11.594 1 97 205 GLY A O 1
ATOM 1558 N N . THR A 1 206 ? -7.328 -9.891 -12.766 1 95 206 THR A N 1
ATOM 1559 C CA . THR A 1 206 ? -8.242 -9.016 -12.031 1 95 206 THR A CA 1
ATOM 1560 C C . THR A 1 206 ? -9.672 -9.188 -12.539 1 95 206 THR A C 1
ATOM 1562 O O . THR A 1 206 ? -10.625 -8.867 -11.836 1 95 206 THR A O 1
ATOM 1565 N N . LYS A 1 207 ? -9.836 -9.742 -13.805 1 95.12 207 LYS A N 1
ATOM 1566 C CA . LYS A 1 207 ? -11.148 -9.875 -14.43 1 95.12 207 LYS A CA 1
ATOM 1567 C C . LYS A 1 207 ? -11.492 -11.344 -14.68 1 95.12 207 LYS A C 1
ATOM 1569 O O . LYS A 1 207 ? -12.156 -11.672 -15.664 1 95.12 207 LYS A O 1
ATOM 1574 N N . ILE A 1 208 ? -11.008 -12.102 -13.859 1 94.12 208 ILE A N 1
ATOM 1575 C CA . ILE A 1 208 ? -11.109 -13.539 -14.109 1 94.12 208 ILE A CA 1
ATOM 1576 C C . ILE A 1 208 ? -12.43 -14.07 -13.57 1 94.12 208 ILE A C 1
ATOM 1578 O O . ILE A 1 208 ? -12.742 -15.25 -13.727 1 94.12 208 ILE A O 1
ATOM 1582 N N . ILE A 1 209 ? -13.25 -13.273 -12.898 1 88.44 209 ILE A N 1
ATOM 1583 C CA . ILE A 1 209 ? -14.594 -13.609 -12.453 1 88.44 209 ILE A CA 1
ATOM 1584 C C . ILE A 1 209 ? -15.594 -12.602 -13.023 1 88.44 209 ILE A C 1
ATOM 1586 O O . ILE A 1 209 ? -15.234 -11.461 -13.32 1 88.44 209 ILE A O 1
ATOM 1590 N N . MET B 1 1 ? 8.242 28.484 9.336 1 91.19 1 MET B N 1
ATOM 1591 C CA . MET B 1 1 ? 7.375 27.672 8.484 1 91.19 1 MET B CA 1
ATOM 1592 C C . MET B 1 1 ? 7.84 26.219 8.477 1 91.19 1 MET B C 1
ATOM 1594 O O . MET B 1 1 ? 9.023 25.938 8.281 1 91.19 1 MET B O 1
ATOM 1598 N N . ILE B 1 2 ? 6.977 25.297 8.812 1 94.88 2 ILE B N 1
ATOM 1599 C CA . ILE B 1 2 ? 7.258 23.875 8.836 1 94.88 2 ILE B CA 1
ATOM 1600 C C . ILE B 1 2 ? 6.848 23.25 7.504 1 94.88 2 ILE B C 1
ATOM 1602 O O . ILE B 1 2 ? 5.746 23.484 7.008 1 94.88 2 ILE B O 1
ATOM 1606 N N . LYS B 1 3 ? 7.789 22.469 6.938 1 96.75 3 LYS B N 1
ATOM 1607 C CA . LYS B 1 3 ? 7.504 21.75 5.695 1 96.75 3 LYS B CA 1
ATOM 1608 C C . LYS B 1 3 ? 7.316 20.266 5.957 1 96.75 3 LYS B C 1
ATOM 1610 O O . LYS B 1 3 ? 8.148 19.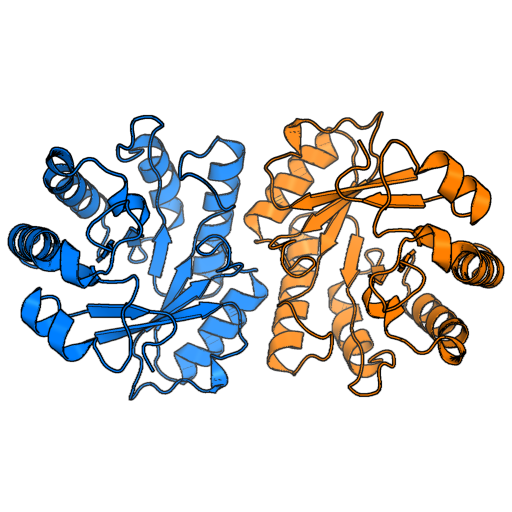625 6.617 1 96.75 3 LYS B O 1
ATOM 1615 N N . GLU B 1 4 ? 6.273 19.812 5.531 1 98.12 4 GLU B N 1
ATOM 1616 C CA . GLU B 1 4 ? 6.004 18.375 5.566 1 98.12 4 GLU B CA 1
ATOM 1617 C C . GLU B 1 4 ? 6.066 17.766 4.168 1 98.12 4 GLU B C 1
ATOM 1619 O O . GLU B 1 4 ? 5.352 18.203 3.262 1 98.12 4 GLU B O 1
ATOM 1624 N N . PHE B 1 5 ? 6.965 16.844 4.059 1 98.44 5 PHE B N 1
ATOM 1625 C CA . PHE B 1 5 ? 7.121 16.156 2.777 1 98.44 5 PHE B CA 1
ATOM 1626 C C . PHE B 1 5 ? 6.195 14.953 2.688 1 98.44 5 PHE B C 1
ATOM 1628 O O . PHE B 1 5 ? 6.156 14.125 3.6 1 98.44 5 PHE B O 1
ATOM 1635 N N . CYS B 1 6 ? 5.383 14.867 1.69 1 98.44 6 CYS B N 1
ATOM 1636 C CA . CYS B 1 6 ? 4.547 13.703 1.422 1 98.44 6 CYS B CA 1
ATOM 1637 C C . CYS B 1 6 ? 5.32 12.641 0.645 1 98.44 6 CYS B C 1
ATOM 1639 O O . CYS B 1 6 ? 5.621 12.828 -0.535 1 98.44 6 CYS B O 1
ATOM 1641 N N . ALA B 1 7 ? 5.598 11.562 1.276 1 98.5 7 ALA B N 1
ATOM 1642 C CA . ALA B 1 7 ? 6.465 10.539 0.694 1 98.5 7 ALA B CA 1
ATOM 1643 C C . ALA B 1 7 ? 5.676 9.281 0.354 1 98.5 7 ALA B C 1
ATOM 1645 O O . ALA B 1 7 ? 4.812 8.852 1.124 1 98.5 7 ALA B O 1
ATOM 1646 N N . GLU B 1 8 ? 6.012 8.727 -0.779 1 98.25 8 GLU B N 1
ATOM 1647 C CA . GLU B 1 8 ? 5.551 7.395 -1.14 1 98.25 8 GLU B CA 1
ATOM 1648 C C . GLU B 1 8 ? 6.656 6.355 -0.944 1 98.25 8 GLU B C 1
ATOM 1650 O O . GLU B 1 8 ? 7.688 6.41 -1.614 1 98.25 8 GLU B O 1
ATOM 1655 N N . ASN B 1 9 ? 6.375 5.422 -0.036 1 98.12 9 ASN B N 1
ATOM 1656 C CA . ASN B 1 9 ? 7.324 4.371 0.311 1 98.12 9 ASN B CA 1
ATOM 1657 C C . ASN B 1 9 ? 8.672 4.945 0.726 1 98.12 9 ASN B C 1
ATOM 1659 O O . ASN B 1 9 ? 8.734 5.988 1.382 1 98.12 9 ASN B O 1
ATOM 1663 N N . LEU B 1 10 ? 9.82 4.223 0.451 1 98.75 10 LEU B N 1
ATOM 1664 C CA . LEU B 1 10 ? 11.125 4.547 1.021 1 98.75 10 LEU B CA 1
ATOM 1665 C C . LEU B 1 10 ? 11.969 5.348 0.034 1 98.75 10 LEU B C 1
ATOM 1667 O O . LEU B 1 10 ? 13.016 5.887 0.399 1 98.75 10 LEU B O 1
ATOM 1671 N N . THR B 1 11 ? 11.547 5.492 -1.189 1 97.25 11 THR B N 1
ATOM 1672 C CA . THR B 1 11 ? 12.367 5.824 -2.35 1 97.25 11 THR B CA 1
ATOM 1673 C C . THR B 1 11 ? 13.109 7.137 -2.129 1 97.25 11 THR B C 1
ATOM 1675 O O . THR B 1 11 ? 14.32 7.219 -2.355 1 97.25 11 THR B O 1
ATOM 1678 N N . LEU B 1 12 ? 12.492 8.18 -1.619 1 97.25 12 LEU B N 1
ATOM 1679 C CA . LEU B 1 12 ? 13.109 9.5 -1.562 1 97.25 12 LEU B CA 1
ATOM 1680 C C . LEU B 1 12 ? 13.578 9.82 -0.148 1 97.25 12 LEU B C 1
ATOM 1682 O O . LEU B 1 12 ? 14.211 10.859 0.081 1 97.25 12 LEU B O 1
ATOM 1686 N N . LEU B 1 13 ? 13.398 8.961 0.802 1 98.19 13 LEU B N 1
ATOM 1687 C CA . LEU B 1 13 ? 13.617 9.266 2.211 1 98.19 13 LEU B CA 1
ATOM 1688 C C . LEU B 1 13 ? 15.102 9.484 2.494 1 98.19 13 LEU B C 1
ATOM 1690 O O . LEU B 1 13 ? 15.469 10.383 3.256 1 98.19 13 LEU B O 1
ATOM 1694 N N . PRO B 1 14 ? 15.992 8.648 1.848 1 97.69 14 PRO B N 1
ATOM 1695 C CA . PRO B 1 14 ? 17.422 8.844 2.125 1 97.69 14 PRO B CA 1
ATOM 1696 C C . PRO B 1 14 ? 17.922 10.227 1.717 1 97.69 14 PRO B C 1
ATOM 1698 O O . PRO B 1 14 ? 18.906 10.711 2.266 1 97.69 14 PRO B O 1
ATOM 1701 N N . THR B 1 15 ? 17.25 10.906 0.813 1 96.5 15 THR B N 1
ATOM 1702 C CA . THR B 1 15 ? 17.734 12.172 0.281 1 96.5 15 THR B CA 1
ATOM 1703 C C . THR B 1 15 ? 17.281 13.336 1.16 1 96.5 15 THR B C 1
ATOM 1705 O O . THR B 1 15 ? 17.734 14.469 0.989 1 96.5 15 THR B O 1
ATOM 1708 N N . LEU B 1 16 ? 16.359 13.094 2.119 1 97 16 LEU B N 1
ATOM 1709 C CA . LEU B 1 16 ? 15.789 14.148 2.939 1 97 16 LEU B CA 1
ATOM 1710 C C . LEU B 1 16 ? 16.766 14.602 4.016 1 97 16 LEU B C 1
ATOM 1712 O O . LEU B 1 16 ? 17.594 13.805 4.48 1 97 16 LEU B O 1
ATOM 1716 N N . ASP B 1 17 ? 16.625 15.844 4.277 1 95.19 17 ASP B N 1
ATOM 1717 C CA . ASP B 1 17 ? 17.484 16.469 5.27 1 95.19 17 ASP B CA 1
ATOM 1718 C C . ASP B 1 17 ? 16.672 17.281 6.281 1 95.19 17 ASP B C 1
ATOM 1720 O O . ASP B 1 17 ? 15.734 17.984 5.91 1 95.19 17 ASP B O 1
ATOM 1724 N N . ALA B 1 18 ? 17.078 17.172 7.555 1 93.56 18 ALA B N 1
ATOM 1725 C CA . ALA B 1 18 ? 16.328 17.812 8.633 1 93.56 18 ALA B CA 1
ATOM 1726 C C . ALA B 1 18 ? 16.375 19.328 8.508 1 93.56 18 ALA B C 1
ATOM 1728 O O . ALA B 1 18 ? 15.547 20.031 9.102 1 93.56 18 ALA B O 1
ATOM 1729 N N . GLY B 1 19 ? 17.281 19.875 7.77 1 91.88 19 GLY B N 1
ATOM 1730 C CA . GLY B 1 19 ? 17.344 21.312 7.523 1 91.88 19 GLY B CA 1
ATOM 1731 C C . GLY B 1 19 ? 16.266 21.797 6.57 1 91.88 19 GLY B C 1
ATOM 1732 O O . GLY B 1 19 ? 15.93 22.984 6.562 1 91.88 19 GLY B O 1
ATOM 1733 N N . GLN B 1 20 ? 15.672 20.859 5.863 1 92.31 20 GLN B N 1
ATOM 1734 C CA . GLN B 1 20 ? 14.703 21.234 4.836 1 92.31 20 GLN B CA 1
ATOM 1735 C C . GLN B 1 20 ? 13.305 20.734 5.191 1 92.31 20 GLN B C 1
ATOM 1737 O O . GLN B 1 20 ? 12.305 21.391 4.895 1 92.31 20 GLN B O 1
ATOM 1742 N N . ILE B 1 21 ? 13.312 19.562 5.789 1 94.25 21 ILE B N 1
ATOM 1743 C CA . ILE B 1 21 ? 12.047 18.906 6.094 1 94.25 21 ILE B CA 1
ATOM 1744 C C . ILE B 1 21 ? 12.031 18.484 7.562 1 94.25 21 ILE B C 1
ATOM 1746 O O . ILE B 1 21 ? 12.961 17.828 8.047 1 94.25 21 ILE B O 1
ATOM 1750 N N . SER B 1 22 ? 10.914 18.797 8.203 1 94.19 22 SER B N 1
ATOM 1751 C CA . SER B 1 22 ? 10.797 18.438 9.609 1 94.19 22 SER B CA 1
ATOM 1752 C C . SER B 1 22 ? 9.938 17.188 9.789 1 94.19 22 SER B C 1
ATOM 1754 O O . SER B 1 22 ? 10.07 16.469 10.781 1 94.19 22 SER B O 1
ATOM 1756 N N . ARG B 1 23 ? 9.117 17 8.828 1 97.19 23 ARG B N 1
ATOM 1757 C CA . ARG B 1 23 ? 8.125 15.938 8.961 1 97.19 23 ARG B CA 1
ATOM 1758 C C . ARG B 1 23 ? 7.844 15.281 7.605 1 97.19 23 ARG B C 1
ATOM 1760 O O . ARG B 1 23 ? 7.871 15.953 6.57 1 97.19 23 ARG B O 1
ATOM 1767 N N . VAL B 1 24 ? 7.617 14.008 7.711 1 98.69 24 VAL B N 1
ATOM 1768 C CA . VAL B 1 24 ? 7.223 13.258 6.523 1 98.69 24 VAL B CA 1
ATOM 1769 C C . VAL B 1 24 ? 5.855 12.609 6.75 1 98.69 24 VAL B C 1
ATOM 1771 O O . VAL B 1 24 ? 5.625 11.984 7.785 1 98.69 24 VAL B O 1
ATOM 1774 N N . GLU B 1 25 ? 4.926 12.891 5.922 1 98.88 25 GLU B N 1
ATOM 1775 C CA . GLU B 1 25 ? 3.775 11.992 5.809 1 98.88 25 GLU B CA 1
ATOM 1776 C C . GLU B 1 25 ? 4.098 10.789 4.926 1 98.88 25 GLU B C 1
ATOM 1778 O O . GLU B 1 25 ? 4.391 10.945 3.74 1 98.88 25 GLU B O 1
ATOM 1783 N N . LEU B 1 26 ? 4.07 9.617 5.531 1 98.94 26 LEU B N 1
ATOM 1784 C CA . LEU B 1 26 ? 4.445 8.391 4.84 1 98.94 26 LEU B CA 1
ATOM 1785 C C . LEU B 1 26 ? 3.213 7.668 4.309 1 98.94 26 LEU B C 1
ATOM 1787 O O . LEU B 1 26 ? 2.299 7.348 5.07 1 98.94 26 LEU B O 1
ATOM 1791 N N . CYS B 1 27 ? 3.195 7.41 2.996 1 98.75 27 CYS B N 1
ATOM 1792 C CA . CYS B 1 27 ? 2.082 6.762 2.312 1 98.75 27 CYS B CA 1
ATOM 1793 C C . CYS B 1 27 ? 2.584 5.688 1.352 1 98.75 27 CYS B C 1
ATOM 1795 O O . CYS B 1 27 ? 3.775 5.629 1.048 1 98.75 27 CYS B O 1
ATOM 1797 N N . ASP B 1 28 ? 1.746 4.82 1.061 1 98.38 28 ASP B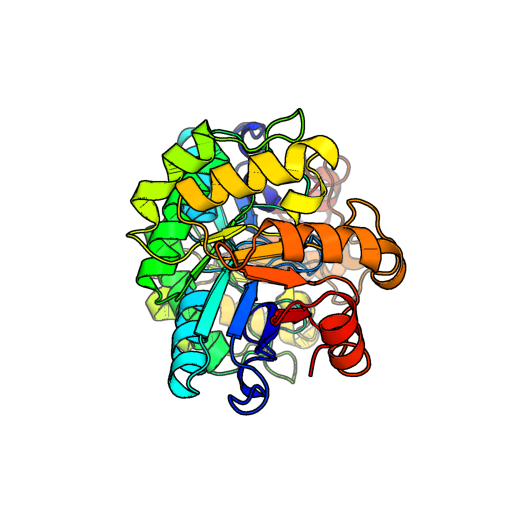 N 1
ATOM 1798 C CA . ASP B 1 28 ? 1.815 4.09 -0.202 1 98.38 28 ASP B CA 1
ATOM 1799 C C . ASP B 1 28 ? 0.75 4.582 -1.179 1 98.38 28 ASP B C 1
ATOM 1801 O O . ASP B 1 28 ? -0.203 5.254 -0.781 1 98.38 28 ASP B O 1
ATOM 1805 N N . ASN B 1 29 ? 0.843 4.363 -2.516 1 98.31 29 ASN B N 1
ATOM 1806 C CA . ASN B 1 29 ? -0.203 4.504 -3.523 1 98.31 29 ASN B CA 1
ATOM 1807 C C . ASN B 1 29 ? -0.707 5.941 -3.609 1 98.31 29 ASN B C 1
ATOM 1809 O O . ASN B 1 29 ? -1.907 6.191 -3.486 1 98.31 29 ASN B O 1
ATOM 1813 N N . LEU B 1 30 ? 0.151 6.945 -3.797 1 97.5 30 LEU B N 1
ATOM 1814 C CA . LEU B 1 30 ? -0.206 8.359 -3.889 1 97.5 30 LEU B CA 1
ATOM 1815 C C . LEU B 1 30 ? -1.106 8.609 -5.094 1 97.5 30 LEU B C 1
ATOM 1817 O O . LEU B 1 30 ? -1.773 9.648 -5.164 1 97.5 30 LEU B O 1
ATOM 1821 N N . ALA B 1 31 ? -1.151 7.625 -6.055 1 96.19 31 ALA B N 1
ATOM 1822 C CA . ALA B 1 31 ? -2.006 7.758 -7.23 1 96.19 31 ALA B CA 1
ATOM 1823 C C . ALA B 1 31 ? -3.471 7.902 -6.832 1 96.19 31 ALA B C 1
ATOM 1825 O O . ALA B 1 31 ? -4.266 8.5 -7.566 1 96.19 31 ALA B O 1
ATOM 1826 N N . VAL B 1 32 ? -3.818 7.359 -5.668 1 97.12 32 VAL B N 1
ATOM 1827 C CA . VAL B 1 32 ? -5.199 7.469 -5.211 1 97.12 32 VAL B CA 1
ATOM 1828 C C . VAL B 1 32 ? -5.262 8.344 -3.959 1 97.12 32 VAL B C 1
ATOM 1830 O O . VAL B 1 32 ? -6.188 8.219 -3.152 1 97.12 32 VAL B O 1
ATOM 1833 N N . GLY B 1 33 ? -4.227 9.078 -3.672 1 96.5 33 GLY B N 1
ATOM 1834 C CA . GLY B 1 33 ? -4.199 10.008 -2.553 1 96.5 33 GLY B CA 1
ATOM 1835 C C . GLY B 1 33 ? -3.455 9.461 -1.347 1 96.5 33 GLY B C 1
ATOM 1836 O O . GLY B 1 33 ? -3.377 10.125 -0.31 1 96.5 33 GLY B O 1
ATOM 1837 N N . GLY B 1 34 ? -2.969 8.219 -1.458 1 98.38 34 GLY B N 1
ATOM 1838 C CA . GLY B 1 34 ? -2.195 7.629 -0.376 1 98.38 34 GLY B CA 1
ATOM 1839 C C . GLY B 1 34 ? -2.959 6.566 0.393 1 98.38 34 GLY B C 1
ATOM 1840 O O . GLY B 1 34 ? -4.137 6.746 0.703 1 98.38 34 GLY B O 1
ATOM 1841 N N . THR B 1 35 ? -2.336 5.477 0.635 1 98.88 35 THR B N 1
ATOM 1842 C CA . THR B 1 35 ? -2.861 4.426 1.5 1 98.88 35 THR B CA 1
ATOM 1843 C C . THR B 1 35 ? -1.82 4.008 2.535 1 98.88 35 THR B C 1
ATOM 1845 O O . THR B 1 35 ? -0.69 4.5 2.52 1 98.88 35 THR B O 1
ATOM 1848 N N . THR B 1 36 ? -2.252 3.174 3.461 1 98.94 36 THR B N 1
ATOM 1849 C CA . THR B 1 36 ? -1.364 2.727 4.527 1 98.94 36 THR B CA 1
ATOM 1850 C C . THR B 1 36 ? -0.188 1.938 3.957 1 98.94 36 THR B C 1
ATOM 1852 O O . THR B 1 36 ? -0.382 0.965 3.227 1 98.94 36 THR B O 1
ATOM 1855 N N . PRO B 1 37 ? 1.048 2.383 4.23 1 98.88 37 PRO B N 1
ATOM 1856 C CA . PRO B 1 37 ? 2.191 1.575 3.801 1 98.88 37 PRO B CA 1
ATOM 1857 C C . PRO B 1 37 ? 2.256 0.222 4.508 1 98.88 37 PRO B C 1
ATOM 1859 O O . PRO B 1 37 ? 1.568 0.01 5.508 1 98.88 37 PRO B O 1
ATOM 1862 N N . SER B 1 38 ? 3.051 -0.662 3.977 1 98.94 38 SER B N 1
ATOM 1863 C CA . SER B 1 38 ? 3.305 -1.928 4.656 1 98.94 38 SER B CA 1
ATOM 1864 C C . SER B 1 38 ? 4.047 -1.712 5.969 1 98.94 38 SER B C 1
ATOM 1866 O O . SER B 1 38 ? 4.676 -0.669 6.168 1 98.94 38 SER B O 1
ATOM 1868 N N . TYR B 1 39 ? 3.98 -2.697 6.832 1 98.94 39 TYR B N 1
ATOM 1869 C CA . TYR B 1 39 ? 4.656 -2.602 8.125 1 98.94 39 TYR B CA 1
ATOM 1870 C C . TYR B 1 39 ? 6.148 -2.365 7.941 1 98.94 39 TYR B C 1
ATOM 1872 O O . TYR B 1 39 ? 6.738 -1.514 8.609 1 98.94 39 TYR B O 1
ATOM 1880 N N . GLY B 1 40 ? 6.734 -3.172 7.074 1 98.94 40 GLY B N 1
ATOM 1881 C CA . GLY B 1 40 ? 8.164 -3.039 6.848 1 98.94 40 GLY B CA 1
ATOM 1882 C C . GLY B 1 40 ? 8.562 -1.655 6.375 1 98.94 40 GLY B C 1
ATOM 1883 O O . GLY B 1 40 ? 9.586 -1.117 6.809 1 98.94 40 GLY B O 1
ATOM 1884 N N . VAL B 1 41 ? 7.812 -1.082 5.48 1 98.94 41 VAL B N 1
ATOM 1885 C CA . VAL B 1 41 ? 8.086 0.263 4.984 1 98.94 41 VAL B CA 1
ATOM 1886 C C . VAL B 1 41 ? 7.988 1.265 6.133 1 98.94 41 VAL B C 1
ATOM 1888 O O . VAL B 1 41 ? 8.844 2.139 6.277 1 98.94 41 VAL B O 1
ATOM 1891 N N . ILE B 1 42 ? 6.973 1.159 7 1 98.94 42 ILE B N 1
ATOM 1892 C CA . ILE B 1 42 ? 6.812 2.074 8.125 1 98.94 42 ILE B CA 1
ATOM 1893 C C . ILE B 1 42 ? 8.008 1.954 9.062 1 98.94 42 ILE B C 1
ATOM 1895 O O . ILE B 1 42 ? 8.617 2.961 9.438 1 98.94 42 ILE B O 1
ATOM 1899 N N . LYS B 1 43 ? 8.336 0.756 9.383 1 98.94 43 LYS B N 1
ATOM 1900 C CA . LYS B 1 43 ? 9.406 0.508 10.352 1 98.94 43 LYS B CA 1
ATOM 1901 C C . LYS B 1 43 ? 10.734 1.077 9.859 1 98.94 43 LYS B C 1
ATOM 1903 O O . LYS B 1 43 ? 11.398 1.824 10.586 1 98.94 43 LYS B O 1
ATOM 1908 N N . GLU B 1 44 ? 11.094 0.748 8.609 1 98.94 44 GLU B N 1
ATOM 1909 C CA . GLU B 1 44 ? 12.375 1.195 8.078 1 98.94 44 GLU B CA 1
ATOM 1910 C C . GLU B 1 44 ? 12.383 2.705 7.852 1 98.94 44 GLU B C 1
ATOM 1912 O O . GLU B 1 44 ? 13.414 3.357 8.016 1 98.94 44 GLU B O 1
ATOM 1917 N N . ALA B 1 45 ? 11.258 3.23 7.438 1 98.94 45 ALA B N 1
ATOM 1918 C CA . ALA B 1 45 ? 11.141 4.68 7.281 1 98.94 45 ALA B CA 1
ATOM 1919 C C . ALA B 1 45 ? 11.352 5.391 8.617 1 98.94 45 ALA B C 1
ATOM 1921 O O . ALA B 1 45 ? 12.102 6.363 8.695 1 98.94 45 ALA B O 1
ATOM 1922 N N . CYS B 1 46 ? 10.641 4.93 9.648 1 98.94 46 CYS B N 1
ATOM 1923 C CA . CYS B 1 46 ? 10.758 5.547 10.969 1 98.94 46 CYS B CA 1
ATOM 1924 C C . CYS B 1 46 ? 12.195 5.504 11.461 1 98.94 46 CYS B C 1
ATOM 1926 O O . CYS B 1 46 ? 12.727 6.508 11.938 1 98.94 46 CYS B O 1
ATOM 1928 N N . GLN B 1 47 ? 12.828 4.348 11.312 1 98.81 47 GLN B N 1
ATOM 1929 C CA . GLN B 1 47 ? 14.211 4.219 11.766 1 98.81 47 GLN B CA 1
ATOM 1930 C C . GLN B 1 47 ? 15.117 5.195 11.023 1 98.81 47 GLN B C 1
ATOM 1932 O O . GLN B 1 47 ? 15.883 5.934 11.648 1 98.81 47 GLN B O 1
ATOM 1937 N N . LEU B 1 48 ? 15.031 5.219 9.711 1 98.75 48 LEU B N 1
ATOM 1938 C CA . LEU B 1 48 ? 15.875 6.07 8.875 1 98.75 48 LEU B CA 1
ATOM 1939 C C . LEU B 1 48 ? 15.656 7.543 9.211 1 98.75 48 LEU B C 1
ATOM 1941 O O . LEU B 1 48 ? 16.625 8.281 9.422 1 98.75 48 LEU B O 1
ATOM 1945 N N . LEU B 1 49 ? 14.422 7.961 9.273 1 98.81 49 LEU B N 1
ATOM 1946 C CA . LEU B 1 49 ? 14.094 9.375 9.414 1 98.81 49 LEU B CA 1
ATOM 1947 C C . LEU B 1 49 ? 14.352 9.844 10.844 1 98.81 49 LEU B C 1
ATOM 1949 O O . LEU B 1 49 ? 14.75 10.992 11.055 1 98.81 49 LEU B O 1
ATOM 1953 N N . HIS B 1 50 ? 14.117 8.969 11.852 1 98.75 50 HIS B N 1
ATOM 1954 C CA . HIS B 1 50 ? 14.445 9.328 13.227 1 98.75 50 HIS B CA 1
ATOM 1955 C C . HIS B 1 50 ? 15.938 9.578 13.383 1 98.75 50 HIS B C 1
ATOM 1957 O O . HIS B 1 50 ? 16.344 10.5 14.102 1 98.75 50 HIS B O 1
ATOM 1963 N N . ASP B 1 51 ? 16.719 8.75 12.734 1 98.12 51 ASP B N 1
ATOM 1964 C CA . ASP B 1 51 ? 18.156 8.961 12.742 1 98.12 51 ASP B CA 1
ATOM 1965 C C . ASP B 1 51 ? 18.516 10.336 12.195 1 98.12 51 ASP B C 1
ATOM 1967 O O . ASP B 1 51 ? 19.547 10.914 12.57 1 98.12 51 ASP B O 1
ATOM 1971 N N . LYS B 1 52 ? 17.719 10.898 11.375 1 97.88 52 LYS B N 1
ATOM 1972 C CA . LYS B 1 52 ? 17.922 12.203 10.766 1 97.88 52 LYS B CA 1
ATOM 1973 C C . LYS B 1 52 ? 17.172 13.297 11.523 1 97.88 52 LYS B C 1
ATOM 1975 O O . LYS B 1 52 ? 17.141 14.445 11.086 1 97.88 52 LYS B O 1
ATOM 1980 N N . LYS B 1 53 ? 16.453 12.906 12.5 1 97.88 53 LYS B N 1
ATOM 1981 C CA . LYS B 1 53 ? 15.672 13.82 13.328 1 97.88 53 LYS B CA 1
ATOM 1982 C C . LYS B 1 53 ? 14.492 14.398 12.555 1 97.88 53 LYS B C 1
ATOM 1984 O O . LYS B 1 53 ? 14.188 15.586 12.672 1 97.88 53 LYS B O 1
ATOM 1989 N N . ILE B 1 54 ? 13.914 13.617 11.727 1 98.56 54 ILE B N 1
ATOM 1990 C CA . ILE B 1 54 ? 12.695 13.938 10.992 1 98.56 54 ILE B CA 1
ATOM 1991 C C . ILE B 1 54 ? 11.547 13.07 11.492 1 98.56 54 ILE B C 1
ATOM 1993 O O . ILE B 1 54 ? 11.68 11.852 11.602 1 98.56 54 ILE B O 1
ATOM 1997 N N . SER B 1 55 ? 10.414 13.656 11.852 1 98.5 55 SER B N 1
ATOM 1998 C CA . SER B 1 55 ? 9.281 12.898 12.383 1 98.5 55 SER B CA 1
ATOM 1999 C C . SER B 1 55 ? 8.453 12.281 11.258 1 98.5 55 SER B C 1
ATOM 2001 O O . SER B 1 55 ? 8.492 12.766 10.125 1 98.5 55 SER B O 1
ATOM 2003 N N . VAL B 1 56 ? 7.766 11.203 11.57 1 98.88 56 VAL B N 1
ATOM 2004 C CA . VAL B 1 56 ? 7.004 10.461 10.57 1 98.88 56 VAL B CA 1
ATOM 2005 C C . VAL B 1 56 ? 5.531 10.414 10.977 1 98.88 56 VAL B C 1
ATOM 2007 O O . VAL B 1 56 ? 5.199 9.992 12.086 1 98.88 56 VAL B O 1
ATOM 2010 N N . ALA B 1 57 ? 4.676 10.898 10.148 1 98.94 57 ALA B N 1
ATOM 2011 C CA . ALA B 1 57 ? 3.234 10.688 10.242 1 98.94 57 ALA B CA 1
ATOM 2012 C C . ALA B 1 57 ? 2.77 9.625 9.242 1 98.94 57 ALA B C 1
ATOM 2014 O O . ALA B 1 57 ? 2.883 9.82 8.031 1 98.94 57 ALA B O 1
ATOM 2015 N N . THR B 1 58 ? 2.227 8.539 9.719 1 98.94 58 THR B N 1
ATOM 2016 C CA . THR B 1 58 ? 1.889 7.406 8.852 1 98.94 58 THR B CA 1
ATOM 2017 C C . THR B 1 58 ? 0.42 7.461 8.445 1 98.94 58 THR B C 1
ATOM 2019 O O . THR B 1 58 ? -0.461 7.629 9.289 1 98.94 58 THR B O 1
ATOM 2022 N N . MET B 1 59 ? 0.179 7.316 7.223 1 98.94 59 MET B N 1
ATOM 2023 C CA . MET B 1 59 ? -1.175 7.254 6.68 1 98.94 59 MET B CA 1
ATOM 2024 C C . MET B 1 59 ? -1.881 5.977 7.121 1 98.94 59 MET B C 1
ATOM 2026 O O . MET B 1 59 ? -1.322 4.883 7.012 1 98.94 59 MET B O 1
ATOM 2030 N N . ILE B 1 60 ? -3.076 6.117 7.656 1 98.94 60 ILE B N 1
ATOM 2031 C CA . ILE B 1 60 ? -3.975 5.004 7.938 1 98.94 60 ILE B CA 1
ATOM 2032 C C . ILE B 1 60 ? -5.203 5.094 7.035 1 98.94 60 ILE B C 1
ATOM 2034 O O . ILE B 1 60 ? -6.129 5.859 7.309 1 98.94 60 ILE B O 1
ATOM 2038 N N . ARG B 1 61 ? -5.227 4.375 5.973 1 98.88 61 ARG B N 1
ATOM 2039 C CA . ARG B 1 61 ? -6.223 4.398 4.91 1 98.88 61 ARG B CA 1
ATOM 2040 C C . ARG B 1 61 ? -6.16 3.125 4.07 1 98.88 61 ARG B C 1
ATOM 2042 O O . ARG B 1 61 ? -5.223 2.938 3.289 1 98.88 61 ARG B O 1
ATOM 2049 N N . PRO B 1 62 ? -7.148 2.285 4.184 1 98.75 62 PRO B N 1
ATOM 2050 C CA . PRO B 1 62 ? -7.012 0.936 3.629 1 98.75 62 PRO B CA 1
ATOM 2051 C C . PRO B 1 62 ? -7.188 0.901 2.113 1 98.75 62 PRO B C 1
ATOM 2053 O O . PRO B 1 62 ? -6.848 -0.097 1.472 1 98.75 62 PRO B O 1
ATOM 2056 N N . ARG B 1 63 ? -7.738 1.977 1.534 1 98.56 63 ARG B N 1
ATOM 2057 C CA . ARG B 1 63 ? -8 1.994 0.098 1 98.56 63 ARG B CA 1
ATOM 2058 C C . ARG B 1 63 ? -8.258 3.414 -0.394 1 98.56 63 ARG B C 1
ATOM 2060 O O . ARG B 1 63 ? -8.5 4.32 0.407 1 98.56 63 ARG B O 1
ATOM 2067 N N . GLY B 1 64 ? -8.141 3.609 -1.719 1 97.94 64 GLY B N 1
ATOM 2068 C CA . GLY B 1 64 ? -8.57 4.871 -2.309 1 97.94 64 GLY B CA 1
ATOM 2069 C C . GLY B 1 64 ? -10.07 5.043 -2.33 1 97.94 64 GLY B C 1
ATOM 2070 O O . GLY B 1 64 ? -10.797 4.293 -1.674 1 97.94 64 GLY B O 1
ATOM 2071 N N . GLY B 1 65 ? -10.508 6.086 -3.041 1 97.06 65 GLY B N 1
ATOM 2072 C CA . GLY B 1 65 ? -11.93 6.352 -3.139 1 97.06 65 GLY B CA 1
ATOM 2073 C C . GLY B 1 65 ? -12.445 7.281 -2.053 1 97.06 65 GLY B C 1
ATOM 2074 O O . GLY B 1 65 ? -11.781 8.258 -1.705 1 97.06 65 GLY B O 1
ATOM 2075 N N . ASP B 1 66 ? -13.641 6.973 -1.547 1 97.88 66 ASP B N 1
ATOM 2076 C CA . ASP B 1 66 ? -14.25 7.84 -0.546 1 97.88 66 ASP B CA 1
ATOM 2077 C C . ASP B 1 66 ? -13.711 7.543 0.848 1 97.88 66 ASP B C 1
ATOM 2079 O O . ASP B 1 66 ? -12.719 6.82 0.992 1 97.88 66 ASP B O 1
ATOM 2083 N N . PHE B 1 67 ? -14.266 8.133 1.853 1 98.69 67 PHE B N 1
ATOM 2084 C CA . PHE B 1 67 ? -13.766 8.047 3.221 1 98.69 67 PHE B CA 1
ATOM 2085 C C . PHE B 1 67 ? -14.82 7.449 4.141 1 98.69 67 PHE B C 1
ATOM 2087 O O . PHE B 1 67 ? -14.867 7.762 5.332 1 98.69 67 PHE B O 1
ATOM 2094 N N . VAL B 1 68 ? -15.742 6.699 3.518 1 98.81 68 VAL B N 1
ATOM 2095 C CA . VAL B 1 68 ? -16.766 5.934 4.227 1 98.81 68 VAL B CA 1
ATOM 2096 C C . VAL B 1 68 ? -16.344 4.473 4.316 1 98.81 68 VAL B C 1
ATOM 2098 O O . VAL B 1 68 ? -16.188 3.797 3.297 1 98.81 68 VAL B O 1
ATOM 2101 N N . TYR B 1 69 ? -16.172 4.004 5.531 1 98.75 69 TYR B N 1
ATOM 2102 C CA . TYR B 1 69 ? -15.57 2.689 5.699 1 98.75 69 TYR B CA 1
ATOM 2103 C C . TYR B 1 69 ? -16.562 1.715 6.336 1 98.75 69 TYR B C 1
ATOM 2105 O O . TYR B 1 69 ? -17.359 2.102 7.188 1 98.75 69 TYR B O 1
ATOM 2113 N N . ASN B 1 70 ? -16.5 0.491 5.902 1 98.38 70 ASN B N 1
ATOM 2114 C CA . ASN B 1 70 ? -17.297 -0.564 6.523 1 98.38 70 ASN B CA 1
ATOM 2115 C C . ASN B 1 70 ? -16.547 -1.214 7.688 1 98.38 70 ASN B C 1
ATOM 2117 O O . ASN B 1 70 ? -15.422 -0.835 7.996 1 98.38 70 ASN B O 1
ATOM 2121 N N . ASP B 1 71 ? -17.156 -2.168 8.352 1 98.31 71 ASP B N 1
ATOM 2122 C CA . ASP B 1 71 ? -16.625 -2.766 9.57 1 98.31 71 ASP B CA 1
ATOM 2123 C C . ASP B 1 71 ? -15.305 -3.477 9.297 1 98.31 71 ASP B C 1
ATOM 2125 O O . ASP B 1 71 ? -14.375 -3.4 10.102 1 98.31 71 ASP B O 1
ATOM 2129 N N . LEU B 1 72 ? -15.25 -4.168 8.211 1 98.62 72 LEU B N 1
ATOM 2130 C CA . LEU B 1 72 ? -14.031 -4.887 7.844 1 98.62 72 LEU B CA 1
ATOM 2131 C C . LEU B 1 72 ? -12.859 -3.926 7.668 1 98.62 72 LEU B C 1
ATOM 2133 O O . LEU B 1 72 ? -11.758 -4.195 8.141 1 98.62 72 LEU B O 1
ATOM 2137 N N . GLU B 1 73 ? -13.125 -2.842 7.027 1 98.81 73 GLU B N 1
ATOM 2138 C CA . GLU B 1 73 ? -12.102 -1.822 6.801 1 98.81 73 GLU B CA 1
ATOM 2139 C C . GLU B 1 73 ? -11.688 -1.157 8.109 1 98.81 73 GLU B C 1
ATOM 2141 O O . GLU B 1 73 ? -10.508 -0.877 8.328 1 98.81 73 GLU B O 1
ATOM 2146 N N . LEU B 1 74 ? -12.633 -0.928 8.992 1 98.88 74 LEU B N 1
ATOM 2147 C CA . LEU B 1 74 ? -12.32 -0.322 10.281 1 98.88 74 LEU B CA 1
ATOM 2148 C C . LEU B 1 74 ? -11.453 -1.252 11.125 1 98.88 74 LEU B C 1
ATOM 2150 O O . LEU B 1 74 ? -10.547 -0.796 11.828 1 98.88 74 LEU B O 1
ATOM 2154 N N . LYS B 1 75 ? -11.695 -2.512 11.047 1 98.81 75 LYS B N 1
ATOM 2155 C CA . LYS B 1 75 ? -10.852 -3.477 11.742 1 98.81 75 LYS B CA 1
ATOM 2156 C C . LYS B 1 75 ? -9.422 -3.443 11.203 1 98.81 75 LYS B C 1
ATOM 2158 O O . LYS B 1 75 ? -8.461 -3.477 11.977 1 98.81 75 LYS B O 1
ATOM 2163 N N . ALA B 1 76 ? -9.336 -3.396 9.914 1 98.94 76 ALA B N 1
ATOM 2164 C CA . ALA B 1 76 ? -8.023 -3.299 9.297 1 98.94 76 ALA B CA 1
ATOM 2165 C C . ALA B 1 76 ? -7.297 -2.033 9.742 1 98.94 76 ALA B C 1
ATOM 2167 O O . ALA B 1 76 ? -6.102 -2.066 10.047 1 98.94 76 ALA B O 1
ATOM 2168 N N . MET B 1 77 ? -8.016 -0.953 9.812 1 98.94 77 MET B N 1
ATOM 2169 C CA . MET B 1 77 ? -7.434 0.316 10.242 1 98.94 77 MET B CA 1
ATOM 2170 C C . MET B 1 77 ? -6.949 0.231 11.688 1 98.94 77 MET B C 1
ATOM 2172 O O . MET B 1 77 ? -5.879 0.742 12.016 1 98.94 77 MET B O 1
ATOM 2176 N N . GLU B 1 78 ? -7.742 -0.378 12.469 1 98.94 78 GLU B N 1
ATOM 2177 C CA . GLU B 1 78 ? -7.359 -0.542 13.867 1 98.94 78 GLU B CA 1
ATOM 2178 C C . GLU B 1 78 ? -6.047 -1.308 13.992 1 98.94 78 GLU B C 1
ATOM 2180 O O . GLU B 1 78 ? -5.137 -0.878 14.703 1 98.94 78 GLU B O 1
ATOM 2185 N N . GLU B 1 79 ? -5.945 -2.42 13.289 1 98.88 79 GLU B N 1
ATOM 2186 C CA . GLU B 1 79 ? -4.719 -3.211 13.289 1 98.88 79 GLU B CA 1
ATOM 2187 C C . GLU B 1 79 ? -3.539 -2.404 12.758 1 98.88 79 GLU B C 1
ATOM 2189 O O . GLU B 1 79 ? -2.434 -2.475 13.305 1 98.88 79 GLU B O 1
ATOM 2194 N N . ASP B 1 80 ? -3.777 -1.675 11.727 1 98.94 80 ASP B N 1
ATOM 2195 C CA . ASP B 1 80 ? -2.719 -0.875 11.117 1 98.94 80 ASP B CA 1
ATOM 2196 C C . ASP B 1 80 ? -2.24 0.22 12.07 1 98.94 80 ASP B C 1
ATOM 2198 O O . ASP B 1 80 ? -1.052 0.549 12.094 1 98.94 80 ASP B O 1
ATOM 2202 N N . ILE B 1 81 ? -3.166 0.812 12.812 1 98.94 81 ILE B N 1
ATOM 2203 C CA . ILE B 1 81 ? -2.795 1.81 13.812 1 98.94 81 ILE B CA 1
ATOM 2204 C C . ILE B 1 81 ? -1.855 1.186 14.844 1 98.94 81 ILE B C 1
ATOM 2206 O O . ILE B 1 81 ? -0.782 1.726 15.117 1 98.94 81 ILE B O 1
ATOM 2210 N N . LEU B 1 82 ? -2.207 0.038 15.32 1 98.94 82 LEU B N 1
ATOM 2211 C CA . LEU B 1 82 ? -1.386 -0.651 16.312 1 98.94 82 LEU B CA 1
ATOM 2212 C C . LEU B 1 82 ? 0.007 -0.936 15.758 1 98.94 82 LEU B C 1
ATOM 2214 O O . LEU B 1 82 ? 1.007 -0.742 16.453 1 98.94 82 LEU B O 1
ATOM 2218 N N . LYS B 1 83 ? 0.039 -1.306 14.547 1 98.88 83 LYS B N 1
ATOM 2219 C CA . LYS B 1 83 ? 1.315 -1.661 13.93 1 98.88 83 LYS B CA 1
ATOM 2220 C C . LYS B 1 83 ? 2.146 -0.417 13.633 1 98.88 83 LYS B C 1
ATOM 2222 O O . LYS B 1 83 ? 3.377 -0.453 13.703 1 98.88 83 LYS B O 1
ATOM 2227 N N . ALA B 1 84 ? 1.474 0.638 13.211 1 98.94 84 ALA B N 1
ATOM 2228 C CA . ALA B 1 84 ? 2.193 1.894 13.008 1 98.94 84 ALA B CA 1
ATOM 2229 C C . ALA B 1 84 ? 2.828 2.377 14.312 1 98.94 84 ALA B C 1
ATOM 2231 O O . ALA B 1 84 ? 3.969 2.846 14.312 1 98.94 84 ALA B O 1
ATOM 2232 N N . VAL B 1 85 ? 2.078 2.277 15.391 1 98.88 85 VAL B N 1
ATOM 2233 C CA . VAL B 1 85 ? 2.605 2.631 16.703 1 98.88 85 VAL B CA 1
ATOM 2234 C C . VAL B 1 85 ? 3.809 1.749 17.031 1 98.88 85 VAL B C 1
ATOM 2236 O O . VAL B 1 85 ? 4.867 2.25 17.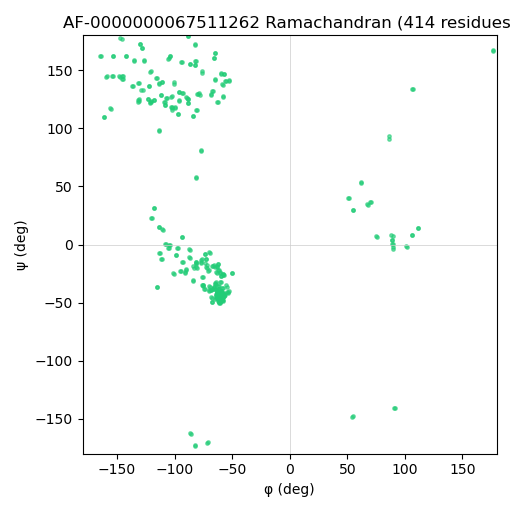422 1 98.88 85 VAL B O 1
ATOM 2239 N N . GLU B 1 86 ? 3.643 0.487 16.812 1 98.75 86 GLU B N 1
ATOM 2240 C CA . GLU B 1 86 ? 4.707 -0.48 17.062 1 98.75 86 GLU B CA 1
ATOM 2241 C C . GLU B 1 86 ? 5.957 -0.147 16.25 1 98.75 86 GLU B C 1
ATOM 2243 O O . GLU B 1 86 ? 7.078 -0.283 16.734 1 98.75 86 GLU B O 1
ATOM 2248 N N . ALA B 1 87 ? 5.773 0.316 15.055 1 98.81 87 ALA B N 1
ATOM 2249 C CA . ALA B 1 87 ? 6.867 0.549 14.117 1 98.81 87 ALA B CA 1
ATOM 2250 C C . ALA B 1 87 ? 7.559 1.88 14.398 1 98.81 87 ALA B C 1
ATOM 2252 O O . ALA B 1 87 ? 8.609 2.178 13.82 1 98.81 87 ALA B O 1
ATOM 2253 N N . GLY B 1 88 ? 6.918 2.75 15.195 1 98.81 88 GLY B N 1
ATOM 2254 C CA . GLY B 1 88 ? 7.617 3.941 15.648 1 98.81 88 GLY B CA 1
ATOM 2255 C C . GLY B 1 88 ? 7.074 5.223 15.039 1 98.81 88 GLY B C 1
ATOM 2256 O O . GLY B 1 88 ? 7.742 6.258 15.055 1 98.81 88 GLY B O 1
ATOM 2257 N N . SER B 1 89 ? 5.93 5.168 14.445 1 98.88 89 SER B N 1
ATOM 2258 C CA . SER B 1 89 ? 5.34 6.383 13.906 1 98.88 89 SER B CA 1
ATOM 2259 C C . SER B 1 89 ? 5.172 7.449 14.984 1 98.88 89 SER B C 1
ATOM 2261 O O . SER B 1 89 ? 4.832 7.133 16.125 1 98.88 89 SER B O 1
ATOM 2263 N N . ASP B 1 90 ? 5.32 8.703 14.578 1 98.81 90 ASP B N 1
ATOM 2264 C CA . ASP B 1 90 ? 5.195 9.812 15.523 1 98.81 90 ASP B CA 1
ATOM 2265 C C . ASP B 1 90 ? 3.777 10.375 15.516 1 98.81 90 ASP B C 1
ATOM 2267 O O . ASP B 1 90 ? 3.367 11.047 16.469 1 98.81 90 ASP B O 1
ATOM 2271 N N . ALA B 1 91 ? 3.09 10.18 14.508 1 98.81 91 ALA B N 1
ATOM 2272 C CA . ALA B 1 91 ? 1.711 10.625 14.32 1 98.81 91 ALA B CA 1
ATOM 2273 C C . ALA B 1 91 ? 0.97 9.727 13.336 1 98.81 91 ALA B C 1
ATOM 2275 O O . ALA B 1 91 ? 1.589 8.922 12.633 1 98.81 91 ALA B O 1
ATOM 2276 N N . LEU B 1 92 ? -0.265 9.812 13.383 1 98.94 92 LEU B N 1
ATOM 2277 C CA . LEU B 1 92 ? -1.123 9.039 12.492 1 98.94 92 LEU B CA 1
ATOM 2278 C C . LEU B 1 92 ? -2.025 9.953 11.672 1 98.94 92 LEU B C 1
ATOM 2280 O O . LEU B 1 92 ? -2.547 10.945 12.195 1 98.94 92 LEU B O 1
ATOM 2284 N N . VAL B 1 93 ? -2.168 9.688 10.406 1 98.94 93 VAL B N 1
ATOM 2285 C CA . VAL B 1 93 ? -2.986 10.469 9.484 1 98.94 93 VAL B CA 1
ATOM 2286 C C . VAL B 1 93 ? -4.238 9.672 9.109 1 98.94 93 VAL B C 1
ATOM 2288 O O . VAL B 1 93 ? -4.141 8.562 8.578 1 98.94 93 VAL B O 1
ATOM 2291 N N . LEU B 1 94 ? -5.391 10.219 9.344 1 98.19 94 LEU B N 1
ATOM 2292 C CA . LEU B 1 94 ? -6.652 9.523 9.094 1 98.19 94 LEU B CA 1
ATOM 2293 C C . LEU B 1 94 ? -7.699 10.484 8.547 1 98.19 94 LEU B C 1
ATOM 2295 O O . LEU B 1 94 ? -7.559 11.703 8.672 1 98.19 94 LEU B O 1
ATOM 2299 N N . GLY B 1 95 ? -8.68 10.016 7.977 1 98.69 95 GLY B N 1
ATOM 2300 C CA . GLY B 1 95 ? -9.898 10.695 7.535 1 98.69 95 GLY B CA 1
ATOM 2301 C C . GLY B 1 95 ? -11.086 9.758 7.414 1 98.69 95 GLY B C 1
ATOM 2302 O O . GLY B 1 95 ? -11.039 8.789 6.652 1 98.69 95 GLY B O 1
ATOM 2303 N N . LEU B 1 96 ? -12.102 9.984 8.188 1 98.81 96 LEU B N 1
ATOM 2304 C CA . LEU B 1 96 ? -13.297 9.156 8.203 1 98.81 96 LEU B CA 1
ATOM 2305 C C . LEU B 1 96 ? -14.555 10.016 8.133 1 98.81 96 LEU B C 1
ATOM 2307 O O . LEU B 1 96 ? -14.758 10.898 8.969 1 98.81 96 LEU B O 1
ATOM 2311 N N . LEU B 1 97 ? -15.336 9.773 7.168 1 98.88 97 LEU B N 1
ATOM 2312 C CA . LEU B 1 97 ? -16.562 10.547 6.965 1 98.88 97 LEU B CA 1
ATOM 2313 C C . LEU B 1 97 ? -17.766 9.617 6.852 1 98.88 97 LEU B C 1
ATOM 2315 O O . LEU B 1 97 ? -17.609 8.422 6.613 1 98.88 97 LEU B O 1
ATOM 2319 N N . THR B 1 98 ? -18.953 10.164 7.105 1 98.81 98 THR B N 1
ATOM 2320 C CA . THR B 1 98 ? -20.203 9.5 6.785 1 98.81 98 THR B CA 1
ATOM 2321 C C . THR B 1 98 ? -20.578 9.711 5.32 1 98.81 98 THR B C 1
ATOM 2323 O O . THR B 1 98 ? -19.906 10.477 4.613 1 98.81 98 THR B O 1
ATOM 2326 N N . THR B 1 99 ? -21.625 9.016 4.844 1 98.38 99 THR B N 1
ATOM 2327 C CA . THR B 1 99 ? -22.094 9.164 3.471 1 98.38 99 THR B CA 1
ATOM 2328 C C . THR B 1 99 ? -22.594 10.586 3.215 1 98.38 99 THR B C 1
ATOM 2330 O O . THR B 1 99 ? -22.672 11.023 2.066 1 98.38 99 THR B O 1
ATOM 2333 N N . GLU B 1 100 ? -22.906 11.359 4.289 1 98.06 100 GLU B N 1
ATOM 2334 C CA . GLU B 1 100 ? -23.375 12.742 4.191 1 98.06 100 GLU B CA 1
ATOM 2335 C C . GLU B 1 100 ? -22.203 13.727 4.297 1 98.06 100 GLU B C 1
ATOM 2337 O O . GLU B 1 100 ? -22.422 14.93 4.449 1 98.06 100 GLU B O 1
ATOM 2342 N N . ASN B 1 101 ? -20.984 13.211 4.316 1 98.38 101 ASN B N 1
ATOM 2343 C CA . ASN B 1 101 ? -19.766 14.023 4.367 1 98.38 101 ASN B CA 1
ATOM 2344 C C . ASN B 1 101 ? -19.641 14.758 5.699 1 98.38 101 ASN B C 1
ATOM 2346 O O . ASN B 1 101 ? -19.234 15.922 5.73 1 98.38 101 ASN B O 1
ATOM 2350 N N . GLN B 1 102 ? -20.094 14.086 6.742 1 98.5 102 GLN B N 1
ATOM 2351 C CA . GLN B 1 102 ? -19.812 14.5 8.109 1 98.5 102 GLN B CA 1
ATOM 2352 C C . GLN B 1 102 ? -18.734 13.617 8.75 1 98.5 102 GLN B C 1
ATOM 2354 O O . GLN B 1 102 ? -18.453 12.523 8.258 1 98.5 102 GLN B O 1
ATOM 2359 N N . LEU B 1 103 ? -18.172 14.156 9.828 1 98.75 103 LEU B N 1
ATOM 2360 C CA . LEU B 1 103 ? -17.234 13.305 10.562 1 98.75 103 LEU B CA 1
ATOM 2361 C C . LEU B 1 103 ? -17.922 12.016 11.008 1 98.75 103 LEU B C 1
ATOM 2363 O O . LEU B 1 103 ? -19.016 12.047 11.562 1 98.75 103 LEU B O 1
ATOM 2367 N N . ASP B 1 104 ? -17.359 10.891 10.703 1 98.75 104 ASP B N 1
ATOM 2368 C CA . ASP B 1 104 ? -17.844 9.633 11.25 1 98.75 104 ASP B CA 1
ATOM 2369 C C . ASP B 1 104 ? -17.391 9.445 12.695 1 98.75 104 ASP B C 1
ATOM 2371 O O . ASP B 1 104 ? -16.438 8.727 12.969 1 98.75 104 ASP B O 1
ATOM 2375 N N . THR B 1 105 ? -18.109 10.062 13.562 1 97.38 105 THR B N 1
ATOM 2376 C CA . THR B 1 105 ? -17.75 10.117 14.977 1 97.38 105 THR B CA 1
ATOM 2377 C C . THR B 1 105 ? -17.672 8.719 15.57 1 97.38 105 THR B C 1
ATOM 2379 O O . THR B 1 105 ? -16.781 8.43 16.375 1 97.38 105 THR B O 1
ATOM 2382 N N . ASP B 1 106 ? -18.562 7.816 15.219 1 98.19 106 ASP B N 1
ATOM 2383 C CA . ASP B 1 106 ? -18.547 6.449 15.734 1 98.19 106 ASP B CA 1
ATOM 2384 C C . ASP B 1 106 ? -17.266 5.73 15.344 1 98.19 106 ASP B C 1
ATOM 2386 O O . ASP B 1 106 ? -16.625 5.078 16.1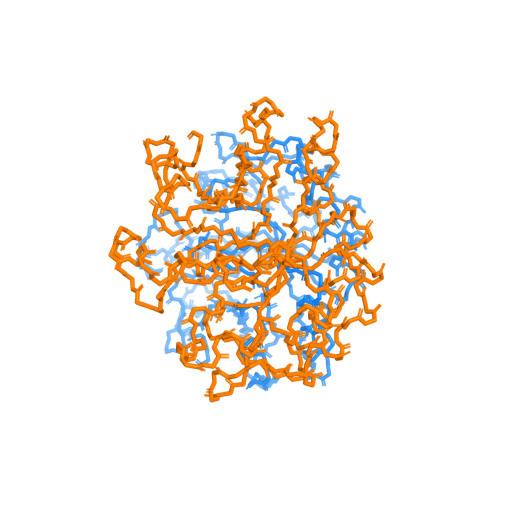72 1 98.19 106 ASP B O 1
ATOM 2390 N N . ALA B 1 107 ? -16.938 5.855 14.094 1 98.62 107 ALA B N 1
ATOM 2391 C CA . ALA B 1 107 ? -15.719 5.207 13.602 1 98.62 107 ALA B CA 1
ATOM 2392 C C . ALA B 1 107 ? -14.477 5.789 14.258 1 98.62 107 ALA B C 1
ATOM 2394 O O . ALA B 1 107 ? -13.555 5.055 14.625 1 98.62 107 ALA B O 1
ATOM 2395 N N . ILE B 1 108 ? -14.453 7.121 14.391 1 98.62 108 ILE B N 1
ATOM 2396 C CA . ILE B 1 108 ? -13.32 7.785 15.031 1 98.62 108 ILE B CA 1
ATOM 2397 C C . ILE B 1 108 ? -13.172 7.285 16.469 1 98.62 108 ILE B C 1
ATOM 2399 O O . ILE B 1 108 ? -12.078 6.891 16.875 1 98.62 108 ILE B O 1
ATOM 2403 N N . GLU B 1 109 ? -14.242 7.266 17.172 1 98.19 109 GLU B N 1
ATOM 2404 C CA . GLU B 1 109 ? -14.219 6.828 18.562 1 98.19 109 GLU B CA 1
ATOM 2405 C C . GLU B 1 109 ? -13.781 5.367 18.672 1 98.19 109 GLU B C 1
ATOM 2407 O O . GLU B 1 109 ? -13.086 4.996 19.609 1 98.19 109 GLU B O 1
ATOM 2412 N N . GLN B 1 110 ? -14.18 4.609 17.734 1 98.19 110 GLN B N 1
ATOM 2413 C CA . GLN B 1 110 ? -13.805 3.197 17.703 1 98.19 110 GLN B CA 1
ATOM 2414 C C . GLN B 1 110 ? -12.297 3.029 17.547 1 98.19 110 GLN B C 1
ATOM 2416 O O . GLN B 1 110 ? -11.711 2.109 18.125 1 98.19 110 GLN B O 1
ATOM 2421 N N . LEU B 1 111 ? -11.664 3.902 16.828 1 98.69 111 LEU B N 1
ATOM 2422 C CA . LEU B 1 111 ? -10.258 3.73 16.484 1 98.69 111 LEU B CA 1
ATOM 2423 C C . LEU B 1 111 ? -9.352 4.371 17.531 1 98.69 111 LEU B C 1
ATOM 2425 O O . LEU B 1 111 ? -8.18 4.008 17.641 1 98.69 111 LEU B O 1
ATOM 2429 N N . LEU B 1 112 ? -9.828 5.32 18.312 1 98.38 112 LEU B N 1
ATOM 2430 C CA . LEU B 1 112 ? -9.039 6.172 19.203 1 98.38 112 LEU B CA 1
ATOM 2431 C C . LEU B 1 112 ? -8.219 5.328 20.172 1 98.38 112 LEU B C 1
ATOM 2433 O O . LEU B 1 112 ? -7.035 5.586 20.375 1 98.38 112 LEU B O 1
ATOM 2437 N N . PRO B 1 113 ? -8.766 4.254 20.797 1 98.25 113 PRO B N 1
ATOM 2438 C CA . PRO B 1 113 ? -7.973 3.488 21.75 1 98.25 113 PRO B CA 1
ATOM 2439 C C . PRO B 1 113 ? -6.711 2.887 21.141 1 98.25 113 PRO B C 1
ATOM 2441 O O . PRO B 1 113 ? -5.68 2.787 21.812 1 98.25 113 PRO B O 1
ATOM 2444 N N . ALA B 1 114 ? -6.742 2.539 19.906 1 98.56 114 ALA B N 1
ATOM 2445 C CA . ALA B 1 114 ? -5.613 1.89 19.234 1 98.56 114 ALA B CA 1
ATOM 2446 C C . ALA B 1 114 ? -4.461 2.869 19.031 1 98.56 114 ALA B C 1
ATOM 2448 O O . ALA B 1 114 ? -3.311 2.457 18.859 1 98.56 114 ALA B O 1
ATOM 2449 N N . THR B 1 115 ? -4.715 4.156 19.016 1 98.44 115 THR B N 1
ATOM 2450 C CA . THR B 1 115 ? -3.727 5.176 18.672 1 98.44 115 THR B CA 1
ATOM 2451 C C . THR B 1 115 ? -2.707 5.332 19.797 1 98.44 115 THR B C 1
ATOM 2453 O O . THR B 1 115 ? -1.639 5.914 19.609 1 98.44 115 THR B O 1
ATOM 2456 N N . GLN B 1 116 ? -3.094 4.859 21.031 1 97.25 116 GLN B N 1
ATOM 2457 C CA . GLN B 1 116 ? -2.229 4.902 22.203 1 97.25 116 GLN B CA 1
ATOM 2458 C C . GLN B 1 116 ? -1.73 6.316 22.469 1 97.25 116 GLN B C 1
ATOM 2460 O O . GLN B 1 116 ? -0.573 6.516 22.844 1 97.25 116 GLN B O 1
ATOM 2465 N N . GLY B 1 117 ? -2.539 7.285 22.094 1 96.62 117 GLY B N 1
ATOM 2466 C CA . GLY B 1 117 ? -2.277 8.664 22.469 1 96.62 117 GLY B CA 1
ATOM 2467 C C . GLY B 1 117 ? -1.396 9.391 21.469 1 96.62 117 GLY B C 1
ATOM 2468 O O . GLY B 1 117 ? -1.044 10.555 21.672 1 96.62 117 GLY B O 1
ATOM 2469 N N . LEU B 1 118 ? -0.973 8.766 20.391 1 98.12 118 LEU B N 1
ATOM 2470 C CA . LEU B 1 118 ? -0.196 9.461 19.375 1 98.12 118 LEU B CA 1
ATOM 2471 C C . LEU B 1 118 ? -0.986 10.625 18.797 1 98.12 118 LEU B C 1
ATOM 2473 O O . LEU B 1 118 ? -2.205 10.539 18.625 1 98.12 118 LEU B O 1
ATOM 2477 N N . PRO B 1 119 ? -0.262 11.695 18.406 1 98.25 119 PRO B N 1
ATOM 2478 C CA . PRO B 1 119 ? -0.928 12.789 17.703 1 98.25 119 PRO B CA 1
ATOM 2479 C C . PRO B 1 119 ? -1.654 12.328 16.453 1 98.25 119 PRO B C 1
ATOM 2481 O O . PRO B 1 119 ? -1.16 11.453 15.734 1 98.25 119 PRO B O 1
ATOM 2484 N N . LEU B 1 120 ? -2.812 12.914 16.25 1 98.75 120 LEU B N 1
ATOM 2485 C CA . LEU B 1 120 ? -3.627 12.555 15.102 1 98.75 120 LEU B CA 1
ATOM 2486 C C . LEU B 1 120 ? -3.736 13.727 14.133 1 98.75 120 LEU B C 1
ATOM 2488 O O . LEU B 1 120 ? -3.867 14.875 14.555 1 98.75 120 LEU B O 1
ATOM 2492 N N . VAL B 1 121 ? -3.641 13.414 12.852 1 98.94 121 VAL B N 1
ATOM 2493 C CA . VAL B 1 121 ? -3.812 14.383 11.773 1 98.94 121 VAL B CA 1
ATOM 2494 C C . VAL B 1 121 ? -5.016 13.984 10.914 1 98.94 121 VAL B C 1
ATOM 2496 O O . VAL B 1 121 ? -5.145 12.828 10.508 1 98.94 121 VAL B O 1
ATOM 2499 N N . PHE B 1 122 ? -5.953 14.906 10.773 1 98.94 122 PHE B N 1
ATOM 2500 C CA . PHE B 1 122 ? -7.055 14.672 9.852 1 98.94 122 PHE B CA 1
ATOM 2501 C C . PHE B 1 122 ? -6.699 15.148 8.453 1 98.94 122 PHE B C 1
ATOM 2503 O O . PHE B 1 122 ? -6.391 16.328 8.25 1 98.94 122 PHE B O 1
ATOM 2510 N N . HIS B 1 123 ? -6.754 14.203 7.477 1 98.75 123 HIS B N 1
ATOM 2511 C CA . HIS B 1 123 ? -6.23 14.547 6.16 1 98.75 123 HIS B CA 1
ATOM 2512 C C . HIS B 1 123 ? -7.293 15.219 5.301 1 98.75 123 HIS B C 1
ATOM 2514 O O . HIS B 1 123 ? -8.289 15.719 5.824 1 98.75 123 HIS B O 1
ATOM 2520 N N . MET B 1 124 ? -7.148 15.289 4.039 1 98.25 124 MET B N 1
ATOM 2521 C CA . MET B 1 124 ? -7.863 16.156 3.111 1 98.25 124 MET B CA 1
ATOM 2522 C C . MET B 1 124 ? -9.32 15.734 2.98 1 98.25 124 MET B C 1
ATOM 2524 O O . MET B 1 124 ? -10.125 16.438 2.361 1 98.25 124 MET B O 1
ATOM 2528 N N . ALA B 1 125 ? -9.664 14.516 3.631 1 98.62 125 ALA B N 1
ATOM 2529 C CA . ALA B 1 125 ? -11.094 14.219 3.734 1 98.62 125 ALA B CA 1
ATOM 2530 C C . ALA B 1 125 ? -11.859 15.414 4.293 1 98.62 125 ALA B C 1
ATOM 2532 O O . ALA B 1 125 ? -13.047 15.578 4.02 1 98.62 125 ALA B O 1
ATOM 2533 N N . PHE B 1 126 ? -11.203 16.266 5.027 1 98.88 126 PHE B N 1
ATOM 2534 C CA . PHE B 1 126 ? -11.773 17.484 5.621 1 98.88 126 PHE B CA 1
ATOM 2535 C C . PHE B 1 126 ? -12.422 18.344 4.551 1 98.88 126 PHE B C 1
ATOM 2537 O O . PHE B 1 126 ? -13.453 18.984 4.797 1 98.88 126 PHE B O 1
ATOM 2544 N N . ASP B 1 127 ? -11.852 18.406 3.363 1 98.69 127 ASP B N 1
ATOM 2545 C CA . ASP B 1 127 ? -12.297 19.281 2.281 1 98.69 127 ASP B CA 1
ATOM 2546 C C . ASP B 1 127 ? -13.68 18.859 1.779 1 98.69 127 ASP B C 1
ATOM 2548 O O . ASP B 1 127 ? -14.367 19.641 1.112 1 98.69 127 ASP B O 1
ATOM 2552 N N . ARG B 1 128 ? -14.047 17.625 2.1 1 98.44 128 ARG B N 1
ATOM 2553 C CA . ARG B 1 128 ? -15.336 17.125 1.64 1 98.44 128 ARG B CA 1
ATOM 2554 C C . ARG B 1 128 ? -16.453 17.578 2.566 1 98.44 128 ARG B C 1
ATOM 2556 O O . ARG B 1 128 ? -17.641 17.5 2.211 1 98.44 128 ARG B O 1
ATOM 2563 N N . ILE B 1 129 ? -16.141 17.953 3.76 1 98.75 129 ILE B N 1
ATOM 2564 C CA . ILE B 1 129 ? -17.141 18.453 4.703 1 98.75 129 ILE B CA 1
ATOM 2565 C C . ILE B 1 129 ? -17.688 19.781 4.207 1 98.75 129 ILE B C 1
ATOM 2567 O O . ILE B 1 129 ? -16.922 20.688 3.842 1 98.75 129 ILE B O 1
ATOM 2571 N N . PRO B 1 130 ? -19 19.938 4.199 1 98.06 130 PRO B N 1
ATOM 2572 C CA . PRO B 1 130 ? -19.547 21.219 3.76 1 98.06 130 PRO B CA 1
ATOM 2573 C C . PRO B 1 130 ? -18.938 22.422 4.504 1 98.06 130 PRO B C 1
ATOM 2575 O O . PRO B 1 130 ? -18.734 22.344 5.719 1 98.06 130 PRO B O 1
ATOM 2578 N N . THR B 1 131 ? -18.734 23.469 3.715 1 96.88 131 THR B N 1
ATOM 2579 C CA . THR B 1 131 ? -18.016 24.641 4.227 1 96.88 131 THR B CA 1
ATOM 2580 C C . THR B 1 131 ? -18.656 25.156 5.508 1 96.88 131 THR B C 1
ATOM 2582 O O . THR B 1 131 ? -17.969 25.469 6.477 1 96.88 131 THR B O 1
ATOM 2585 N N . ASP B 1 132 ? -19.984 25.188 5.547 1 96.62 132 ASP B N 1
ATOM 2586 C CA . ASP B 1 132 ? -20.703 25.75 6.688 1 96.62 132 ASP B CA 1
ATOM 2587 C C . ASP B 1 132 ? -20.625 24.812 7.895 1 96.62 132 ASP B C 1
ATOM 2589 O O . ASP B 1 132 ? -21 25.203 9.008 1 96.62 132 ASP B O 1
ATOM 2593 N N . HIS B 1 133 ? -20.109 23.578 7.766 1 98.19 133 HIS B N 1
ATOM 2594 C CA . HIS B 1 133 ? -20 22.625 8.859 1 98.19 133 HIS B CA 1
ATOM 2595 C C . HIS B 1 133 ? -18.531 22.453 9.289 1 98.19 133 HIS B C 1
ATOM 2597 O O . HIS B 1 133 ? -18.25 21.719 10.242 1 98.19 133 HIS B O 1
ATOM 2603 N N . GLN B 1 134 ? -17.625 23.125 8.688 1 98.56 134 GLN B N 1
ATOM 2604 C CA . GLN B 1 134 ? -16.203 22.859 8.883 1 98.56 134 GLN B CA 1
ATOM 2605 C C . GLN B 1 134 ? -15.719 23.406 10.227 1 98.56 134 GLN B C 1
ATOM 2607 O O . GLN B 1 134 ? -14.852 22.812 10.867 1 98.56 134 GLN B O 1
ATOM 2612 N N . HIS B 1 135 ? -16.297 24.547 10.633 1 98.38 135 HIS B N 1
ATOM 2613 C CA . HIS B 1 135 ? -15.922 25.047 11.945 1 98.38 135 HIS B CA 1
ATOM 2614 C C . HIS B 1 135 ? -16.312 24.062 13.047 1 98.38 135 HIS B C 1
ATOM 2616 O O . HIS B 1 135 ? -15.508 23.766 13.93 1 98.38 135 HIS B O 1
ATOM 2622 N N . GLN B 1 136 ? -17.5 23.594 12.953 1 98.12 136 GLN B N 1
ATOM 2623 C CA . GLN B 1 136 ? -17.953 22.594 13.914 1 98.12 136 GLN B CA 1
ATOM 2624 C C . GLN B 1 136 ? -17.094 21.344 13.844 1 98.12 136 GLN B C 1
ATOM 2626 O O . GLN B 1 136 ? -16.781 20.734 14.875 1 98.12 136 GLN B O 1
ATOM 2631 N N . ALA B 1 137 ? -16.781 20.891 12.695 1 98.69 137 ALA B N 1
ATOM 2632 C CA . ALA B 1 137 ? -15.914 19.734 12.516 1 98.69 137 ALA B CA 1
ATOM 2633 C C . ALA B 1 137 ? -14.562 19.953 13.188 1 98.69 137 ALA B C 1
ATOM 2635 O O . ALA B 1 137 ? -14.023 19.047 13.828 1 98.69 137 ALA B O 1
ATOM 2636 N N . LEU B 1 138 ? -14.008 21.156 13.055 1 98.75 138 LEU B N 1
ATOM 2637 C CA . LEU B 1 138 ? -12.75 21.484 13.711 1 98.75 138 LEU B CA 1
ATOM 2638 C C . LEU B 1 138 ? -12.867 21.328 15.227 1 98.75 138 LEU B C 1
ATOM 2640 O O . LEU B 1 138 ? -11.992 20.734 15.867 1 98.75 138 LEU B O 1
ATOM 2644 N N . ASP B 1 139 ? -13.945 21.812 15.75 1 98.75 139 ASP B N 1
ATOM 2645 C CA . ASP B 1 139 ? -14.164 21.703 17.188 1 98.75 139 ASP B CA 1
ATOM 2646 C C . ASP B 1 139 ? -14.211 20.234 17.625 1 98.75 139 ASP B C 1
ATOM 2648 O O . ASP B 1 139 ? -13.609 19.859 18.625 1 98.75 139 ASP B O 1
ATOM 2652 N N . GLN B 1 140 ? -14.891 19.438 16.875 1 98.5 140 GLN B N 1
ATOM 2653 C CA . GLN B 1 140 ? -14.992 18.016 17.172 1 98.5 140 GLN B CA 1
ATOM 2654 C C . GLN B 1 140 ? -13.633 17.328 17.094 1 98.5 140 GLN B C 1
ATOM 2656 O O . GLN B 1 140 ? -13.289 16.516 17.953 1 98.5 140 GLN B O 1
ATOM 2661 N N . LEU B 1 141 ? -12.906 17.641 16.078 1 98.69 141 LEU B N 1
ATOM 2662 C CA . LEU B 1 141 ? -11.578 17.062 15.906 1 98.69 141 LEU B CA 1
ATOM 2663 C C . LEU B 1 141 ? -10.664 17.438 17.062 1 98.69 141 LEU B C 1
ATOM 2665 O O . LEU B 1 141 ? -9.906 16.594 17.562 1 98.69 141 LEU B O 1
ATOM 2669 N N . ILE B 1 142 ? -10.742 18.688 17.5 1 98.06 142 ILE B N 1
ATOM 2670 C CA . ILE B 1 142 ? -9.977 19.141 18.656 1 98.06 142 ILE B CA 1
ATOM 2671 C C . ILE B 1 142 ? -10.344 18.312 19.875 1 98.06 142 ILE B C 1
ATOM 2673 O O . ILE B 1 142 ? -9.469 17.844 20.594 1 98.06 142 ILE B O 1
ATOM 2677 N N . ASP B 1 143 ? -11.609 18.078 20.016 1 97.19 143 ASP B N 1
ATOM 2678 C CA . ASP B 1 143 ? -12.094 17.312 21.156 1 97.19 143 ASP B CA 1
ATOM 2679 C C . ASP B 1 143 ? -11.57 15.883 21.125 1 97.19 143 ASP B C 1
ATOM 2681 O O . ASP B 1 143 ? -11.336 15.281 22.172 1 97.19 143 ASP B O 1
ATOM 2685 N N . TYR B 1 144 ? -11.383 15.336 19.984 1 96.38 144 TYR B N 1
ATOM 2686 C CA . TYR B 1 144 ? -10.93 13.961 19.812 1 96.38 144 TYR B CA 1
ATOM 2687 C C . TYR B 1 144 ? -9.414 13.867 19.969 1 96.38 144 TYR B C 1
ATOM 2689 O O . TYR B 1 144 ? -8.859 12.766 20 1 96.38 144 TYR B O 1
ATOM 2697 N N . GLY B 1 145 ? -8.781 14.992 19.891 1 94.5 145 GLY B N 1
ATOM 2698 C CA . GLY B 1 145 ? -7.344 14.977 20.109 1 94.5 145 GLY B CA 1
ATOM 2699 C C . GLY B 1 145 ? -6.539 15.148 18.844 1 94.5 145 GLY B C 1
ATOM 2700 O O . GLY B 1 145 ? -5.316 14.984 18.844 1 94.5 145 GLY B O 1
ATOM 2701 N N . PHE B 1 146 ? -7.172 15.445 17.781 1 98.56 146 PHE B N 1
ATOM 2702 C CA . PHE B 1 146 ? -6.43 15.773 16.578 1 98.56 146 PHE B CA 1
ATOM 2703 C C . PHE B 1 146 ? -5.621 17.047 16.766 1 98.56 146 PHE B C 1
ATOM 2705 O O . PHE B 1 146 ? -6.105 18.016 17.344 1 98.56 146 PHE B O 1
ATOM 2712 N N . VAL B 1 147 ? -4.422 17.047 16.188 1 98.56 147 VAL B N 1
ATOM 2713 C CA . VAL B 1 147 ? -3.533 18.188 16.422 1 98.56 147 VAL B CA 1
ATOM 2714 C C . VAL B 1 147 ? -3.363 18.984 15.133 1 98.56 147 VAL B C 1
ATOM 2716 O O . VAL B 1 147 ? -2.883 20.125 15.156 1 98.56 147 VAL B O 1
ATOM 2719 N N . ARG B 1 148 ? -3.809 18.359 14.047 1 98.69 148 ARG B N 1
ATOM 2720 C CA . ARG B 1 148 ? -3.572 19 12.75 1 98.69 148 ARG B CA 1
ATOM 2721 C C . ARG B 1 148 ? -4.633 18.578 11.734 1 98.69 148 ARG B C 1
ATOM 2723 O O . ARG B 1 148 ? -5.098 17.438 11.758 1 98.69 148 ARG B O 1
ATOM 2730 N N . VAL B 1 149 ? -4.953 19.484 10.914 1 98.88 149 VAL B N 1
ATOM 2731 C CA . VAL B 1 149 ? -5.836 19.219 9.781 1 98.88 149 VAL B CA 1
ATOM 2732 C C . VAL B 1 149 ? -5.133 19.609 8.477 1 98.88 149 VAL B C 1
ATOM 2734 O O . VAL B 1 149 ? -4.605 20.719 8.352 1 98.88 149 VAL B O 1
ATOM 2737 N N . LEU B 1 150 ? -5.047 18.672 7.555 1 98.81 150 LEU B N 1
ATOM 2738 C CA . LEU B 1 150 ? -4.574 18.953 6.203 1 98.81 150 LEU B CA 1
ATOM 2739 C C . LEU B 1 150 ? -5.73 19.344 5.293 1 98.81 150 LEU B C 1
ATOM 2741 O O . LEU B 1 150 ? -6.727 18.625 5.199 1 98.81 150 LEU B O 1
ATOM 2745 N N . THR B 1 151 ? -5.621 20.469 4.625 1 98.75 151 THR B N 1
ATOM 2746 C CA . THR B 1 151 ? -6.727 20.938 3.799 1 98.75 151 THR B CA 1
ATOM 2747 C C . THR B 1 151 ? -6.215 21.703 2.582 1 98.75 151 THR B C 1
ATOM 2749 O O . THR B 1 151 ? -5.172 22.359 2.652 1 98.75 151 THR B O 1
ATOM 2752 N N . HIS B 1 152 ? -6.922 21.516 1.538 1 97.94 152 HIS B N 1
ATOM 2753 C CA . HIS B 1 152 ? -6.742 22.266 0.3 1 97.94 152 HIS B CA 1
ATOM 2754 C C . HIS B 1 152 ? -7.656 23.484 0.259 1 97.94 152 HIS B C 1
ATOM 2756 O O . HIS B 1 152 ? -7.438 24.406 -0.542 1 97.94 152 HIS B O 1
ATOM 2762 N N . GLY B 1 153 ? -8.625 23.531 1.112 1 97.88 153 GLY B N 1
ATOM 2763 C CA . GLY B 1 153 ? -9.57 24.625 1.217 1 97.88 153 GLY B CA 1
ATOM 2764 C C . GLY B 1 153 ? -10.789 24.453 0.334 1 97.88 153 GLY B C 1
ATOM 2765 O O . GLY B 1 153 ? -11.664 25.312 0.299 1 97.88 153 GLY B O 1
ATOM 2766 N N . SER B 1 154 ? -10.805 23.344 -0.449 1 96.31 154 SER B N 1
ATOM 2767 C CA . SER B 1 154 ? -11.906 23.047 -1.355 1 96.31 154 SER B CA 1
ATOM 2768 C C . SER B 1 154 ? -11.93 21.578 -1.731 1 96.31 154 SER B C 1
ATOM 2770 O O . SER B 1 154 ? -10.875 20.938 -1.848 1 96.31 154 SER B O 1
ATOM 2772 N N . PRO B 1 155 ? -13.148 21.031 -1.888 1 94.06 155 PRO B N 1
ATOM 2773 C CA . PRO B 1 155 ? -13.219 19.656 -2.389 1 94.06 155 PRO B CA 1
ATOM 2774 C C . PRO B 1 155 ? -12.883 19.547 -3.875 1 94.06 155 PRO B C 1
ATOM 2776 O O . PRO B 1 155 ? -12.672 18.438 -4.391 1 94.06 155 PRO B O 1
ATOM 2779 N N . GLU B 1 156 ? -12.836 20.656 -4.5 1 91.94 156 GLU B N 1
ATOM 2780 C CA . GLU B 1 156 ? -12.578 20.688 -5.938 1 91.94 156 GLU B CA 1
ATOM 2781 C C . GLU B 1 156 ? -11.078 20.703 -6.23 1 91.94 156 GLU B C 1
ATOM 2783 O O . GLU B 1 156 ? -10.281 21.156 -5.398 1 91.94 156 GLU B O 1
ATOM 2788 N N . ALA B 1 157 ? -10.758 20.25 -7.363 1 89.25 157 ALA B N 1
ATOM 2789 C CA . ALA B 1 157 ? -9.367 20.281 -7.797 1 89.25 157 ALA B CA 1
ATOM 2790 C C . ALA B 1 157 ? -8.992 21.656 -8.344 1 89.25 157 ALA B C 1
ATOM 2792 O O . ALA B 1 157 ? -8.539 21.766 -9.484 1 89.25 157 ALA B O 1
ATOM 2793 N N . THR B 1 158 ? -9.133 22.672 -7.613 1 94.38 158 THR B N 1
ATOM 2794 C CA . THR B 1 158 ? -8.797 24.031 -8 1 94.38 158 THR B CA 1
ATOM 2795 C C . THR B 1 158 ? -7.383 24.391 -7.559 1 94.38 158 THR B C 1
ATOM 2797 O O . THR B 1 158 ? -6.844 23.781 -6.633 1 94.38 158 THR B O 1
ATOM 2800 N N . PRO B 1 159 ? -6.867 25.391 -8.289 1 96.44 159 PRO B N 1
ATOM 2801 C CA . PRO B 1 159 ? -5.617 25.906 -7.719 1 96.44 159 PRO B CA 1
ATOM 2802 C C . PRO B 1 159 ? -5.785 26.422 -6.293 1 96.44 159 PRO B C 1
ATOM 2804 O O . PRO B 1 159 ? -6.809 27.016 -5.965 1 96.44 159 PRO B O 1
ATOM 2807 N N . ILE B 1 160 ? -4.801 26.078 -5.473 1 96.94 160 ILE B N 1
ATOM 2808 C CA . ILE B 1 160 ? -4.922 26.406 -4.055 1 96.94 160 ILE B CA 1
ATOM 2809 C C . ILE B 1 160 ? -5.039 27.922 -3.879 1 96.94 160 ILE B C 1
ATOM 2811 O O . ILE B 1 160 ? -5.641 28.391 -2.914 1 96.94 160 ILE B O 1
ATOM 2815 N N . THR B 1 161 ? -4.539 28.734 -4.852 1 96.5 161 THR B N 1
ATOM 2816 C CA . THR B 1 161 ? -4.621 30.188 -4.801 1 96.5 161 THR B CA 1
ATOM 2817 C C . THR B 1 161 ? -6.074 30.641 -4.848 1 96.5 161 THR B C 1
ATOM 2819 O O . THR B 1 161 ? -6.402 31.734 -4.371 1 96.5 161 THR B O 1
ATOM 2822 N N . ASP B 1 162 ? -6.941 29.828 -5.379 1 97.31 162 ASP B N 1
ATOM 2823 C CA . ASP B 1 162 ? -8.359 30.156 -5.449 1 97.31 162 ASP B CA 1
ATOM 2824 C C . ASP B 1 162 ? -9.039 29.969 -4.098 1 97.31 162 ASP B C 1
ATOM 2826 O O . ASP B 1 162 ? -10.164 30.422 -3.889 1 97.31 162 ASP B O 1
ATOM 2830 N N . ASN B 1 163 ? -8.367 29.297 -3.162 1 97.62 163 ASN B N 1
ATOM 2831 C CA . ASN B 1 163 ? -8.984 28.891 -1.906 1 97.62 163 ASN B CA 1
ATOM 2832 C C . ASN B 1 163 ? -8.422 29.672 -0.723 1 97.62 163 ASN B C 1
ATOM 2834 O O . ASN B 1 163 ? -8.672 29.328 0.432 1 97.62 163 ASN B O 1
ATOM 2838 N N . VAL B 1 164 ? -7.699 30.734 -0.996 1 97.75 164 VAL B N 1
ATOM 2839 C CA . VAL B 1 164 ? -6.941 31.469 0.02 1 97.75 164 VAL B CA 1
ATOM 2840 C C . VAL B 1 164 ? -7.891 32.031 1.079 1 97.75 164 VAL B C 1
ATOM 2842 O O . VAL B 1 164 ? -7.617 31.922 2.277 1 97.75 164 VAL B O 1
ATOM 2845 N N . GLU B 1 165 ? -8.969 32.594 0.68 1 97.19 165 GLU B N 1
ATOM 2846 C CA . GLU B 1 165 ? -9.898 33.188 1.629 1 97.19 165 GLU B CA 1
ATOM 2847 C C . GLU B 1 165 ? -10.477 32.156 2.574 1 97.19 165 GLU B C 1
ATOM 2849 O O . GLU B 1 165 ? -10.586 32.375 3.779 1 97.19 165 GLU B O 1
ATOM 2854 N N . GLN B 1 166 ? -10.875 31.047 2.016 1 97.62 166 GLN B N 1
ATOM 2855 C CA . GLN B 1 166 ? -11.375 29.938 2.83 1 97.62 166 GLN B CA 1
ATOM 2856 C C . GLN B 1 166 ? -10.312 29.438 3.799 1 97.62 166 GLN B C 1
ATOM 2858 O O . GLN B 1 166 ? -10.594 29.188 4.973 1 97.62 166 GLN B O 1
ATOM 2863 N N . LEU B 1 167 ? -9.133 29.266 3.369 1 98.5 167 LEU B N 1
ATOM 2864 C CA . LEU B 1 167 ? -8.023 28.797 4.188 1 98.5 167 LEU B CA 1
ATOM 2865 C C . LEU B 1 167 ? -7.723 29.781 5.312 1 98.5 167 LEU B C 1
ATOM 2867 O O . LEU B 1 167 ? -7.504 29.375 6.457 1 98.5 167 LEU B O 1
ATOM 2871 N N . LYS B 1 168 ? -7.754 31.047 4.961 1 97.75 168 LYS B N 1
ATOM 2872 C CA . LYS B 1 168 ? -7.559 32.094 5.969 1 97.75 168 LYS B CA 1
ATOM 2873 C C . LYS B 1 168 ? -8.625 32 7.059 1 97.75 168 LYS B C 1
ATOM 2875 O O . LYS B 1 168 ? -8.32 32.156 8.242 1 97.75 168 LYS B O 1
ATOM 2880 N N . SER B 1 169 ? -9.805 31.812 6.605 1 97.81 169 SER B N 1
ATOM 2881 C CA . SER B 1 169 ? -10.914 31.703 7.543 1 97.81 169 SER B CA 1
ATOM 2882 C C . SER B 1 169 ? -10.703 30.547 8.508 1 97.81 169 SER B C 1
ATOM 2884 O O . SER B 1 169 ? -10.945 30.672 9.711 1 97.81 169 SER B O 1
ATOM 2886 N N . LEU B 1 170 ? -10.297 29.391 8.047 1 98.56 170 LEU B N 1
ATOM 2887 C CA . LEU B 1 170 ? -10.047 28.203 8.867 1 98.56 170 LEU B CA 1
ATOM 2888 C C . LEU B 1 170 ? -8.914 28.469 9.859 1 98.56 170 LEU B C 1
ATOM 2890 O O . LEU B 1 170 ? -9.016 28.094 11.031 1 98.56 170 LEU B O 1
ATOM 2894 N N . VAL B 1 171 ? -7.84 29.078 9.383 1 98.56 171 VAL B N 1
ATOM 2895 C CA . VAL B 1 171 ? -6.695 29.391 10.234 1 98.56 171 VAL B CA 1
ATOM 2896 C C . VAL B 1 171 ? -7.125 30.312 11.367 1 98.56 171 VAL B C 1
ATOM 2898 O O . VAL B 1 171 ? -6.785 30.078 12.531 1 98.56 171 VAL B O 1
ATOM 2901 N N . THR B 1 172 ? -7.84 31.328 10.984 1 98.19 172 THR B N 1
ATOM 2902 C CA . THR B 1 172 ? -8.32 32.312 11.969 1 98.19 172 THR B CA 1
ATOM 2903 C C . THR B 1 172 ? -9.219 31.625 13 1 98.19 172 THR B C 1
ATOM 2905 O O . THR B 1 172 ? -9.039 31.812 14.203 1 98.19 172 THR B O 1
ATOM 2908 N N . TYR B 1 173 ? -10.133 30.797 12.547 1 98.56 173 TYR B N 1
ATOM 2909 C CA . TYR B 1 173 ? -11.062 30.141 13.445 1 98.56 173 TYR B CA 1
ATOM 2910 C C . TYR B 1 173 ? -10.328 29.188 14.383 1 98.56 173 TYR B C 1
ATOM 2912 O O . TYR B 1 173 ? -10.648 29.094 15.57 1 98.56 173 TYR B O 1
ATOM 2920 N N . ALA B 1 174 ? -9.43 28.359 13.859 1 98.31 174 ALA B N 1
ATOM 2921 C CA . ALA B 1 174 ? -8.672 27.391 14.648 1 98.31 174 ALA B CA 1
ATOM 2922 C C . ALA B 1 174 ? -7.973 28.078 15.828 1 98.31 174 ALA B C 1
ATOM 2924 O O . ALA B 1 174 ? -7.871 27.5 16.906 1 98.31 174 ALA B O 1
ATOM 2925 N N . ASN B 1 175 ? -7.414 29.344 15.523 1 97.69 175 ASN B N 1
ATOM 2926 C CA . ASN B 1 175 ? -6.82 30.156 16.578 1 97.69 175 ASN B CA 1
ATOM 2927 C C . ASN B 1 175 ? -5.82 29.359 17.406 1 97.69 175 ASN B C 1
ATOM 2929 O O . ASN B 1 175 ? -5.902 29.359 18.641 1 97.69 175 ASN B O 1
ATOM 2933 N N . LYS B 1 176 ? -5.07 28.562 16.797 1 96.69 176 LYS B N 1
ATOM 2934 C CA . LYS B 1 176 ? -3.934 27.844 17.344 1 96.69 176 LYS B CA 1
ATOM 2935 C C . LYS B 1 176 ? -4.398 26.672 18.219 1 96.69 176 LYS B C 1
ATOM 2937 O O . LYS B 1 176 ? -3.59 26.031 18.891 1 96.69 176 LYS B O 1
ATOM 2942 N N . ARG B 1 177 ? -5.66 26.359 18.281 1 98.12 177 ARG B N 1
ATOM 2943 C CA . ARG B 1 177 ? -6.152 25.203 19.016 1 98.12 177 ARG B CA 1
ATOM 2944 C C . ARG B 1 177 ? -5.855 23.906 18.266 1 98.12 177 ARG B C 1
ATOM 2946 O O . ARG B 1 177 ? -5.766 22.844 18.875 1 98.12 177 ARG B O 1
ATOM 2953 N N . ILE B 1 178 ? -5.77 24.016 16.984 1 98.38 178 ILE B N 1
ATOM 2954 C CA . ILE B 1 178 ? -5.398 22.938 16.062 1 98.38 178 ILE B CA 1
ATOM 2955 C C . ILE B 1 178 ? -4.602 23.516 14.898 1 98.38 178 ILE B C 1
ATOM 2957 O O . ILE B 1 178 ? -4.867 24.641 14.453 1 98.38 178 ILE B O 1
ATOM 2961 N N . GLU B 1 179 ? -3.604 22.828 14.406 1 98.31 179 GLU B N 1
ATOM 2962 C CA . GLU B 1 179 ? -2.781 23.297 13.297 1 98.31 179 GLU B CA 1
ATOM 2963 C C . GLU B 1 179 ? -3.496 23.109 11.961 1 98.31 179 GLU B C 1
ATOM 2965 O O . GLU B 1 179 ? -3.994 22.016 11.672 1 98.31 179 GLU B O 1
ATOM 2970 N N . ILE B 1 180 ? -3.545 24.156 11.203 1 98.75 180 ILE B N 1
ATOM 2971 C CA . ILE B 1 180 ? -4.043 24.062 9.836 1 98.75 180 ILE B CA 1
ATOM 2972 C C . ILE B 1 180 ? -2.869 23.938 8.867 1 98.75 180 ILE B C 1
ATOM 2974 O O . ILE B 1 180 ? -2.076 24.875 8.719 1 98.75 180 ILE B O 1
ATOM 2978 N N . MET B 1 181 ? -2.764 22.844 8.273 1 98.69 181 MET B N 1
ATOM 2979 C CA . MET B 1 181 ? -1.742 22.547 7.277 1 98.69 181 MET B CA 1
ATOM 2980 C C . MET B 1 181 ? -2.322 22.609 5.867 1 98.69 181 MET B C 1
ATOM 2982 O O . MET B 1 181 ? -3.346 22 5.582 1 98.69 181 MET B O 1
ATOM 2986 N N . ILE B 1 182 ? -1.685 23.375 5.023 1 98.62 182 ILE B N 1
ATOM 2987 C CA . ILE B 1 182 ? -2.236 23.531 3.682 1 98.62 182 ILE B CA 1
ATOM 2988 C C . ILE B 1 182 ? -1.479 22.625 2.713 1 98.62 182 ILE B C 1
ATOM 2990 O O . ILE B 1 182 ? -0.268 22.438 2.846 1 98.62 182 ILE B O 1
ATOM 2994 N N . GLY B 1 183 ? -2.225 22.016 1.857 1 97.88 183 GLY B N 1
ATOM 2995 C CA . GLY B 1 183 ? -1.684 21.141 0.831 1 97.88 183 GLY B CA 1
ATOM 2996 C C . GLY B 1 183 ? -2.467 21.188 -0.468 1 97.88 183 GLY B C 1
ATOM 2997 O O . GLY B 1 183 ? -3.486 21.875 -0.559 1 97.88 183 GLY B O 1
ATOM 2998 N N . GLY B 1 184 ? -1.957 20.438 -1.449 1 96.25 184 GLY B N 1
ATOM 2999 C CA . GLY B 1 184 ? -2.553 20.453 -2.777 1 96.25 184 GLY B CA 1
ATOM 3000 C C . GLY B 1 184 ? -2.016 21.578 -3.65 1 96.25 184 GLY B C 1
ATOM 3001 O O . GLY B 1 184 ? -2.564 22.688 -3.66 1 96.25 184 GLY B O 1
ATOM 3002 N N . GLY B 1 185 ? -1.069 21.328 -4.375 1 94.94 185 GLY B N 1
ATOM 3003 C CA . GLY B 1 185 ? -0.501 22.312 -5.273 1 94.94 185 GLY B CA 1
ATOM 3004 C C . GLY B 1 185 ? 0.583 23.156 -4.625 1 94.94 185 GLY B C 1
ATOM 3005 O O . GLY B 1 185 ? 1.021 24.156 -5.191 1 94.94 185 GLY B O 1
ATOM 3006 N N . ILE B 1 186 ? 0.998 22.828 -3.457 1 97.12 186 ILE B N 1
ATOM 3007 C CA . ILE B 1 186 ? 2.076 23.531 -2.777 1 97.12 186 ILE B CA 1
ATOM 3008 C C . ILE B 1 186 ? 3.426 23.047 -3.299 1 97.12 186 ILE B C 1
ATOM 3010 O O . ILE B 1 186 ? 3.652 21.844 -3.416 1 97.12 186 ILE B O 1
ATOM 3014 N N . THR B 1 187 ? 4.266 23.969 -3.674 1 96.62 187 THR B N 1
ATOM 3015 C CA . THR B 1 187 ? 5.598 23.672 -4.191 1 96.62 187 THR B CA 1
ATOM 3016 C C . THR B 1 187 ? 6.66 24.484 -3.447 1 96.62 187 THR B C 1
ATOM 3018 O O . THR B 1 187 ? 6.332 25.375 -2.662 1 96.62 187 THR B O 1
ATOM 3021 N N . ALA B 1 188 ? 7.902 24.094 -3.699 1 95.31 188 ALA B N 1
ATOM 3022 C CA . ALA B 1 188 ? 9.016 24.844 -3.123 1 95.31 188 ALA B CA 1
ATOM 3023 C C . ALA B 1 188 ? 8.953 26.312 -3.531 1 95.31 188 ALA B C 1
ATOM 3025 O O . ALA B 1 188 ? 9.352 27.203 -2.766 1 95.31 188 ALA B O 1
ATOM 3026 N N . GLU B 1 189 ? 8.352 26.609 -4.641 1 96.31 189 GLU B N 1
ATOM 3027 C CA . GLU B 1 189 ? 8.344 27.953 -5.203 1 96.31 189 GLU B CA 1
ATOM 3028 C C . GLU B 1 189 ? 7.238 28.812 -4.582 1 96.31 189 GLU B C 1
ATOM 3030 O O . GLU B 1 189 ? 7.402 30.016 -4.41 1 96.31 189 GLU B O 1
ATOM 3035 N N . ASN B 1 190 ? 6.148 28.156 -4.203 1 96.81 190 ASN B N 1
ATOM 3036 C CA . ASN B 1 190 ? 5.012 28.984 -3.812 1 96.81 190 ASN B CA 1
ATOM 3037 C C . ASN B 1 190 ? 4.707 28.859 -2.322 1 96.81 190 ASN B C 1
ATOM 3039 O O . ASN B 1 190 ? 3.875 29.594 -1.787 1 96.81 190 ASN B O 1
ATOM 3043 N N . CYS B 1 191 ? 5.367 27.969 -1.64 1 96.75 191 CYS B N 1
ATOM 3044 C CA . CYS B 1 191 ? 5.012 27.609 -0.269 1 96.75 191 CYS B CA 1
ATOM 3045 C C . CYS B 1 191 ? 5.137 28.812 0.652 1 96.75 191 CYS B C 1
ATOM 3047 O O . CYS B 1 191 ? 4.285 29.047 1.513 1 96.75 191 CYS B O 1
ATOM 3049 N N . GLN B 1 192 ? 6.117 29.641 0.479 1 96.25 192 GLN B N 1
ATOM 3050 C CA . GLN B 1 192 ? 6.324 30.781 1.35 1 96.25 192 GLN B CA 1
ATOM 3051 C C . GLN B 1 192 ? 5.203 31.812 1.189 1 96.25 192 GLN B C 1
ATOM 3053 O O . GLN B 1 192 ? 4.641 32.281 2.18 1 96.25 192 GLN B O 1
ATOM 3058 N N . SER B 1 193 ? 4.926 32.156 -0.013 1 97.12 193 SER B N 1
ATOM 3059 C CA . SER B 1 193 ? 3.883 33.125 -0.289 1 97.12 193 SER B CA 1
ATOM 3060 C C . SER B 1 193 ? 2.523 32.656 0.207 1 97.12 193 SER B C 1
ATOM 3062 O O . SER B 1 193 ? 1.756 33.406 0.784 1 97.12 193 SER B O 1
ATOM 3064 N N . LEU B 1 194 ? 2.217 31.391 0.028 1 97.56 194 LEU B N 1
ATOM 3065 C CA . LEU B 1 194 ? 0.929 30.844 0.434 1 97.56 194 LEU B CA 1
ATOM 3066 C C . LEU B 1 194 ? 0.823 30.781 1.954 1 97.56 194 LEU B C 1
ATOM 3068 O O . LEU B 1 194 ? -0.249 31 2.518 1 97.56 194 LEU B O 1
ATOM 3072 N N . SER B 1 195 ? 1.959 30.406 2.564 1 97.69 195 SER B N 1
ATOM 3073 C CA . SER B 1 195 ? 1.995 30.422 4.023 1 97.69 195 SER B CA 1
ATOM 3074 C C . SER B 1 195 ? 1.677 31.812 4.562 1 97.69 195 SER B C 1
ATOM 3076 O O . SER B 1 195 ? 0.847 31.969 5.461 1 97.69 195 SER B O 1
ATOM 3078 N N . GLN B 1 196 ? 2.24 32.812 3.961 1 97.19 196 GLN B N 1
ATOM 3079 C CA . GLN B 1 196 ? 2.018 34.188 4.387 1 97.19 196 GLN B CA 1
ATOM 3080 C C . GLN B 1 196 ? 0.58 34.625 4.113 1 97.19 196 GLN B C 1
ATOM 3082 O O . GLN B 1 196 ? -0.064 35.219 4.973 1 97.19 196 GLN B O 1
ATOM 3087 N N . LEU B 1 197 ? 0.098 34.344 2.994 1 96.88 197 LEU B N 1
ATOM 3088 C CA . LEU B 1 197 ? -1.237 34.75 2.582 1 96.88 197 LEU B CA 1
ATOM 3089 C C . LEU B 1 197 ? -2.305 34.125 3.467 1 96.88 197 LEU B C 1
ATOM 3091 O O . LEU B 1 197 ? -3.305 34.75 3.799 1 96.88 197 LEU B O 1
ATOM 3095 N N . THR B 1 198 ? -2.15 32.844 3.826 1 97.44 198 THR B N 1
ATOM 3096 C CA . THR B 1 198 ? -3.178 32.125 4.547 1 97.44 198 THR B CA 1
ATOM 3097 C C . THR B 1 198 ? -2.986 32.25 6.055 1 97.44 198 THR B C 1
ATOM 3099 O O . THR B 1 198 ? -3.914 32 6.828 1 97.44 198 THR B O 1
ATOM 3102 N N . GLY B 1 199 ? -1.71 32.531 6.469 1 97.31 199 GLY B N 1
ATOM 3103 C CA . GLY B 1 199 ? -1.405 32.656 7.883 1 97.31 199 GLY B CA 1
ATOM 3104 C C . GLY B 1 199 ? -1.036 31.344 8.539 1 97.31 199 GLY B C 1
ATOM 3105 O O . GLY B 1 199 ? -0.865 31.281 9.758 1 97.31 199 GLY B O 1
ATOM 3106 N N . THR B 1 200 ? -0.963 30.297 7.73 1 97 200 THR B N 1
ATOM 3107 C CA . THR B 1 200 ? -0.598 29.016 8.312 1 97 200 THR B CA 1
ATOM 3108 C C . THR B 1 200 ? 0.915 28.906 8.477 1 97 200 THR B C 1
ATOM 3110 O O . THR B 1 200 ? 1.673 29.547 7.75 1 97 200 THR B O 1
ATOM 3113 N N . ALA B 1 201 ? 1.347 28.016 9.383 1 95.06 201 ALA B N 1
ATOM 3114 C CA . ALA B 1 201 ? 2.77 27.781 9.625 1 95.06 201 ALA B CA 1
ATOM 3115 C C . ALA B 1 201 ? 3.219 26.469 9.016 1 95.06 201 ALA B C 1
ATOM 3117 O O . ALA B 1 201 ? 4.402 26.125 9.07 1 95.06 201 ALA B O 1
ATOM 3118 N N . ILE B 1 202 ? 2.359 25.75 8.461 1 97.25 202 ILE B N 1
ATOM 3119 C CA . ILE B 1 202 ? 2.699 24.391 8.031 1 97.25 202 ILE B CA 1
ATOM 3120 C C . ILE B 1 202 ? 2.234 24.172 6.598 1 97.25 202 ILE B C 1
ATOM 3122 O O . ILE B 1 202 ? 1.051 24.344 6.289 1 97.25 202 ILE B O 1
ATOM 3126 N N . VAL B 1 203 ? 3.152 23.781 5.75 1 97.81 203 VAL B N 1
ATOM 3127 C CA . VAL B 1 203 ? 2.865 23.5 4.348 1 97.81 203 VAL B CA 1
ATOM 3128 C C . VAL B 1 203 ? 3.238 22.047 4.027 1 97.81 203 VAL B C 1
ATOM 3130 O O . VAL B 1 203 ? 4.152 21.484 4.637 1 97.81 203 VAL B O 1
ATOM 3133 N N . HIS B 1 204 ? 2.529 21.5 3.129 1 98.12 204 HIS B N 1
ATOM 3134 C CA . HIS B 1 204 ? 2.607 20.078 2.818 1 98.12 204 HIS B CA 1
ATOM 3135 C C . HIS B 1 204 ? 2.602 19.844 1.312 1 98.12 204 HIS B C 1
ATOM 3137 O O . HIS B 1 204 ? 1.833 20.469 0.583 1 98.12 204 HIS B O 1
ATOM 3143 N N . GLY B 1 205 ? 3.484 18.938 0.893 1 96.94 205 GLY B N 1
ATOM 3144 C CA . GLY B 1 205 ? 3.391 18.578 -0.515 1 96.94 205 GLY B CA 1
ATOM 3145 C C . GLY B 1 205 ? 4.469 17.609 -0.961 1 96.94 205 GLY B C 1
ATOM 3146 O O . GLY B 1 205 ? 5.477 17.438 -0.276 1 96.94 205 GLY B O 1
ATOM 3147 N N . THR B 1 206 ? 4.258 17.062 -2.154 1 95 206 THR B N 1
ATOM 3148 C CA . THR B 1 206 ? 5.207 16.125 -2.738 1 95 206 THR B CA 1
ATOM 3149 C C . THR B 1 206 ? 6.371 16.859 -3.393 1 95 206 THR B C 1
ATOM 3151 O O . THR B 1 206 ? 7.441 16.297 -3.592 1 95 206 THR B O 1
ATOM 3154 N N . LYS B 1 207 ? 6.172 18.203 -3.711 1 95.12 207 LYS B N 1
ATOM 3155 C CA . LYS B 1 207 ? 7.176 18.984 -4.414 1 95.12 207 LYS B CA 1
ATOM 3156 C C . LYS B 1 207 ? 7.66 20.156 -3.557 1 95.12 207 LYS B C 1
ATOM 3158 O O . LYS B 1 207 ? 7.973 21.234 -4.078 1 95.12 207 LYS B O 1
ATOM 3163 N N . ILE B 1 208 ? 7.645 19.922 -2.361 1 94.06 208 ILE B N 1
ATOM 3164 C CA . ILE B 1 208 ? 7.891 21.031 -1.447 1 94.06 208 ILE B CA 1
ATOM 3165 C C . ILE B 1 208 ? 9.391 21.172 -1.209 1 94.06 208 ILE B C 1
ATOM 3167 O O . ILE B 1 208 ? 9.828 22.094 -0.507 1 94.06 208 ILE B O 1
ATOM 3171 N N . ILE B 1 209 ? 10.234 20.312 -1.727 1 88.31 209 ILE B N 1
ATOM 3172 C CA . ILE B 1 209 ? 11.695 20.422 -1.7 1 88.31 209 ILE B CA 1
ATOM 3173 C C . ILE B 1 209 ? 12.234 20.406 -3.127 1 88.31 209 ILE B C 1
ATOM 3175 O O . ILE B 1 209 ? 11.609 19.859 -4.031 1 88.31 209 ILE B O 1
#

Radius of gyration: 22.72 Å; Cα contacts (8 Å, |Δi|>4): 894; chains: 2; bounding box: 45×65×51 Å